Protein AF-A0A259SKP8-F1 (afdb_monomer_lite)

Foldseek 3Di:
DDDQQDLDALLPPPCLLVLLVVLLCVLQVLVLLPDDDPDPVDPDDDDDDDDDDPDDDDDPCCVVCCVLCVVLVVLLVVQLDDLVVLLVVLVVLLVQLVVLLVVLVVLVVVLVVCPPPDDSVNSSVSSNSPSVSVVSNSSSSSSNSSSSNSNVLSVLSVVSNVLSVVLVVVLVVLVVVLVVVCVVVVNPCVVVSVVVSVVSSVVSVVVCVVPVVSSVSSVVSSVVSVVSSVVSVVVVVVSVVCSVVCPPDDPDDQDWQDPVNLVVLLVLQKKKAKAFPVQCVLDPDPQHWFGAAPAWTKIFRSNLVLPDQDLVSQCVQQLNDVRSVCCRPVPTKMKMKIARDDQVQKAQDDCVSCVVQPQWDSPPPDPDRGWTFGWHDPPPPDTHTDPTIIIIGRIPHGGHAQMFMFIRDNRTTGTPDHD

Structure (mmCIF, N/CA/C/O backbone):
data_AF-A0A259SKP8-F1
#
_entry.id   AF-A0A259SKP8-F1
#
loop_
_atom_site.group_PDB
_atom_site.id
_atom_site.type_symbol
_atom_site.label_atom_id
_atom_site.label_alt_id
_atom_site.label_comp_id
_atom_site.label_asym_id
_atom_site.label_entity_id
_atom_site.label_seq_id
_atom_site.pdbx_PDB_ins_code
_atom_site.Cartn_x
_atom_site.Cartn_y
_atom_site.Cartn_z
_atom_site.occupancy
_atom_site.B_iso_or_equiv
_atom_site.auth_seq_id
_atom_site.auth_comp_id
_atom_site.auth_asym_id
_atom_site.auth_atom_id
_atom_site.pdbx_PDB_model_num
ATOM 1 N N . MET A 1 1 ? 32.014 -6.423 -30.636 1.00 34.19 1 MET A N 1
ATOM 2 C CA . MET A 1 1 ? 31.818 -5.202 -29.828 1.00 34.19 1 MET A CA 1
ATOM 3 C C . MET A 1 1 ? 30.811 -5.550 -28.752 1.00 34.19 1 MET A C 1
ATOM 5 O O . MET A 1 1 ? 29.739 -6.020 -29.107 1.00 34.19 1 MET A O 1
ATOM 9 N N . ALA A 1 2 ? 31.178 -5.442 -27.473 1.00 37.62 2 ALA A N 1
ATOM 10 C CA . ALA A 1 2 ? 30.198 -5.543 -26.394 1.00 37.62 2 ALA A CA 1
ATOM 11 C C . ALA A 1 2 ? 29.250 -4.339 -26.515 1.00 37.62 2 ALA A C 1
ATOM 13 O O . ALA A 1 2 ? 29.723 -3.229 -26.762 1.00 37.62 2 ALA A O 1
ATOM 14 N N . GLY A 1 3 ? 27.939 -4.575 -26.447 1.00 40.28 3 GLY A N 1
ATOM 15 C CA . GLY A 1 3 ? 26.936 -3.512 -26.519 1.00 40.28 3 GLY A CA 1
ATOM 16 C C . GLY A 1 3 ? 27.073 -2.501 -25.370 1.00 40.28 3 GLY A C 1
ATOM 17 O O . GLY A 1 3 ? 27.831 -2.745 -24.427 1.00 40.28 3 GLY A O 1
ATOM 18 N N . PRO A 1 4 ? 26.365 -1.359 -25.439 1.00 45.25 4 PRO A N 1
ATOM 19 C CA . PRO A 1 4 ? 26.363 -0.374 -24.362 1.00 45.25 4 PRO A CA 1
ATOM 20 C C . PRO A 1 4 ? 25.921 -1.026 -23.045 1.00 45.25 4 PRO A C 1
ATOM 22 O O . PRO A 1 4 ? 24.913 -1.729 -22.998 1.00 45.25 4 PRO A O 1
ATOM 25 N N . VAL A 1 5 ? 26.703 -0.824 -21.984 1.00 48.50 5 VAL A N 1
ATOM 26 C CA . VAL A 1 5 ? 26.401 -1.367 -20.655 1.00 48.50 5 VAL A CA 1
ATOM 27 C C . VAL A 1 5 ? 25.419 -0.430 -19.965 1.00 48.50 5 VAL A C 1
ATOM 29 O O . VAL A 1 5 ? 25.697 0.759 -19.814 1.00 48.50 5 VAL A O 1
ATOM 32 N N . ASN A 1 6 ? 24.267 -0.967 -19.571 1.00 54.00 6 ASN A N 1
ATOM 33 C CA . ASN A 1 6 ? 23.242 -0.222 -18.856 1.00 54.00 6 ASN A CA 1
ATOM 34 C C . ASN A 1 6 ? 23.670 -0.013 -17.393 1.00 54.00 6 ASN A C 1
ATOM 36 O O . ASN A 1 6 ? 24.030 -0.972 -16.711 1.00 54.00 6 ASN A O 1
ATOM 40 N N . THR A 1 7 ? 23.658 1.235 -16.925 1.00 56.81 7 THR A N 1
ATOM 41 C CA . THR A 1 7 ? 23.978 1.613 -15.538 1.00 56.81 7 THR A CA 1
ATOM 42 C C . THR A 1 7 ? 22.731 1.807 -14.673 1.00 56.81 7 THR A C 1
ATOM 44 O O . THR A 1 7 ? 22.854 2.084 -13.482 1.00 56.81 7 THR A O 1
ATOM 47 N N . THR A 1 8 ? 21.537 1.654 -15.249 1.00 58.75 8 THR A N 1
ATOM 48 C CA . THR A 1 8 ? 20.260 1.702 -14.536 1.00 58.75 8 THR A CA 1
ATOM 49 C C . THR A 1 8 ? 20.035 0.398 -13.776 1.00 58.75 8 THR A C 1
ATOM 51 O O . THR A 1 8 ? 20.182 -0.697 -14.320 1.00 58.75 8 THR A O 1
ATOM 54 N N . SER A 1 9 ? 19.675 0.521 -12.504 1.00 66.56 9 SER A N 1
ATOM 55 C CA . SER A 1 9 ? 19.353 -0.615 -11.641 1.00 66.56 9 SER A CA 1
ATOM 56 C C . SER A 1 9 ? 17.894 -1.063 -11.843 1.00 66.56 9 SER A C 1
ATOM 58 O O . SER A 1 9 ? 17.039 -0.202 -12.032 1.00 66.56 9 SER A O 1
ATOM 60 N N . PRO A 1 10 ? 17.561 -2.365 -11.732 1.00 63.62 10 PRO A N 1
ATOM 61 C CA . PRO A 1 10 ? 16.177 -2.866 -11.770 1.00 63.62 10 PRO A CA 1
ATOM 62 C C . PRO A 1 10 ? 15.250 -2.297 -10.686 1.00 63.62 10 PRO A C 1
ATOM 64 O O . PRO A 1 10 ? 14.035 -2.445 -10.768 1.00 63.62 10 PRO A O 1
ATOM 67 N N . LEU A 1 11 ? 15.825 -1.693 -9.647 1.00 62.78 11 LEU A N 1
ATOM 68 C CA . LEU A 1 11 ? 15.101 -1.050 -8.556 1.00 62.78 11 LEU A CA 1
ATOM 69 C C . LEU A 1 11 ? 14.805 0.443 -8.857 1.00 62.78 11 LEU A C 1
ATOM 71 O O . LEU A 1 11 ? 13.876 1.013 -8.279 1.00 62.78 11 LEU A O 1
ATOM 75 N N . GLN A 1 12 ? 15.501 1.061 -9.823 1.00 62.00 12 GLN A N 1
ATOM 76 C CA . GLN A 1 12 ? 15.217 2.424 -10.282 1.00 62.00 12 GLN A CA 1
ATOM 77 C C . GLN A 1 12 ? 13.920 2.475 -11.099 1.00 62.00 12 GLN A C 1
ATOM 79 O O . GLN A 1 12 ? 13.710 1.675 -12.006 1.00 62.00 12 GLN A O 1
ATOM 84 N N . GLY A 1 13 ? 13.062 3.455 -10.796 1.00 60.81 13 GLY A N 1
ATOM 85 C CA . GLY A 1 13 ? 11.765 3.644 -11.463 1.00 60.81 13 GLY A CA 1
ATOM 86 C C . GLY A 1 13 ? 10.609 2.841 -10.857 1.00 60.81 13 GLY A C 1
ATOM 87 O O . GLY A 1 13 ? 9.490 2.932 -11.344 1.00 60.81 13 GLY A O 1
ATOM 88 N N . THR A 1 14 ? 10.854 2.090 -9.779 1.00 66.94 14 THR A N 1
ATOM 89 C CA . THR A 1 14 ? 9.816 1.307 -9.084 1.00 66.94 14 THR A CA 1
ATOM 90 C C . THR A 1 14 ? 8.971 2.124 -8.099 1.00 66.94 14 THR A C 1
ATOM 92 O O . THR A 1 14 ? 7.968 1.617 -7.608 1.00 66.94 14 THR A O 1
ATOM 95 N N . PHE A 1 15 ? 9.388 3.358 -7.784 1.00 73.12 15 PHE A N 1
ATOM 96 C CA . PHE A 1 15 ? 8.791 4.261 -6.785 1.00 73.12 15 PHE A CA 1
ATOM 97 C C . PHE A 1 15 ? 8.632 3.670 -5.369 1.00 73.12 15 PHE A C 1
ATOM 99 O O . PHE A 1 15 ? 7.940 4.231 -4.520 1.00 73.12 15 PHE A O 1
ATOM 106 N N . LEU A 1 16 ? 9.286 2.536 -5.077 1.00 72.75 16 LEU A N 1
ATOM 107 C CA . LEU A 1 16 ? 9.121 1.825 -3.807 1.00 72.75 16 LEU A CA 1
ATOM 108 C C . LEU A 1 16 ? 9.552 2.677 -2.606 1.00 72.75 16 LEU A C 1
ATOM 110 O O . LEU A 1 16 ? 8.960 2.575 -1.531 1.00 72.75 16 LEU A O 1
ATOM 114 N N . LEU A 1 17 ? 10.589 3.502 -2.770 1.00 67.44 17 LEU A N 1
ATOM 115 C CA . LEU A 1 17 ? 11.097 4.369 -1.710 1.00 67.44 17 LEU A CA 1
ATOM 116 C C . LEU A 1 17 ? 10.124 5.510 -1.407 1.00 67.44 17 LEU A C 1
ATOM 118 O O . LEU A 1 17 ? 9.848 5.765 -0.237 1.00 67.44 17 LEU A O 1
ATOM 122 N N . GLU A 1 18 ? 9.579 6.137 -2.446 1.00 74.12 18 GLU A N 1
ATOM 123 C CA . GLU A 1 18 ? 8.625 7.240 -2.375 1.00 74.12 18 GLU A CA 1
ATOM 124 C C . GLU A 1 18 ? 7.281 6.781 -1.787 1.00 74.12 18 GLU A C 1
ATOM 126 O O . GLU A 1 18 ? 6.783 7.386 -0.833 1.00 74.12 18 GLU A O 1
ATOM 131 N N . ASP A 1 19 ? 6.739 5.659 -2.278 1.00 69.81 19 ASP A N 1
ATOM 132 C CA . ASP A 1 19 ? 5.536 5.011 -1.735 1.00 69.81 19 ASP A CA 1
ATOM 133 C C . ASP A 1 19 ? 5.717 4.675 -0.251 1.00 69.81 19 ASP A C 1
ATOM 135 O O . ASP A 1 19 ? 4.835 4.879 0.589 1.00 69.81 19 ASP A O 1
ATOM 139 N N . GLY A 1 20 ? 6.896 4.157 0.084 1.00 71.50 20 GLY A N 1
ATOM 140 C CA . GLY A 1 20 ? 7.249 3.800 1.443 1.00 71.50 20 GLY A CA 1
ATOM 141 C C . GLY A 1 20 ? 7.408 4.997 2.370 1.00 71.50 20 GLY A C 1
ATOM 142 O O . GLY A 1 20 ? 6.952 4.942 3.511 1.00 71.50 20 GLY A O 1
ATOM 143 N N . GLU A 1 21 ? 8.011 6.090 1.904 1.00 72.12 21 GLU A N 1
ATOM 144 C CA . GLU A 1 21 ? 8.117 7.335 2.666 1.00 72.12 21 GLU A CA 1
ATOM 145 C C . GLU A 1 21 ? 6.735 7.940 2.934 1.00 72.12 21 GLU A C 1
ATOM 147 O O . GLU A 1 21 ? 6.449 8.326 4.070 1.00 72.12 21 GLU A O 1
ATOM 152 N N . ALA A 1 22 ? 5.844 7.932 1.939 1.00 68.06 22 ALA A N 1
ATOM 153 C CA . ALA A 1 22 ? 4.465 8.382 2.099 1.00 68.06 22 ALA A CA 1
ATOM 154 C C . ALA A 1 22 ? 3.707 7.548 3.148 1.00 68.06 22 ALA A C 1
ATOM 156 O O . ALA A 1 22 ? 3.048 8.109 4.026 1.00 68.06 22 ALA A O 1
ATOM 157 N N . LEU A 1 23 ? 3.842 6.216 3.117 1.00 71.69 23 LEU A N 1
ATOM 158 C CA . LEU A 1 23 ? 3.220 5.326 4.105 1.00 71.69 23 LEU A CA 1
ATOM 159 C C . LEU A 1 23 ? 3.804 5.509 5.511 1.00 71.69 23 LEU A C 1
ATOM 161 O O . LEU A 1 23 ? 3.054 5.581 6.485 1.00 71.69 23 LEU A O 1
ATOM 165 N N . VAL A 1 24 ? 5.128 5.623 5.635 1.00 70.19 24 VAL A N 1
ATOM 166 C CA . VAL A 1 24 ? 5.790 5.896 6.921 1.00 70.19 24 VAL A CA 1
ATOM 167 C C . VAL A 1 24 ? 5.344 7.241 7.482 1.00 70.19 24 VAL A C 1
ATOM 169 O O . VAL A 1 24 ? 5.053 7.330 8.675 1.00 70.19 24 VAL A O 1
ATOM 172 N N . SER A 1 25 ? 5.260 8.269 6.638 1.00 70.00 25 SER A N 1
ATOM 173 C CA . SER A 1 25 ? 4.769 9.592 7.017 1.00 70.00 25 SER A CA 1
ATOM 174 C C . SER A 1 25 ? 3.320 9.524 7.502 1.00 70.00 25 SER A C 1
ATOM 176 O O . SER A 1 25 ? 3.035 9.992 8.599 1.00 70.00 25 SER A O 1
ATOM 178 N N . ALA A 1 26 ? 2.435 8.838 6.772 1.00 69.06 26 ALA A N 1
ATOM 179 C CA . ALA A 1 26 ? 1.031 8.665 7.153 1.00 69.06 26 ALA A CA 1
ATOM 180 C C . ALA A 1 26 ? 0.847 7.913 8.485 1.00 69.06 26 ALA A C 1
ATOM 182 O O . ALA A 1 26 ? -0.075 8.205 9.245 1.00 69.06 26 ALA A O 1
ATOM 183 N N . ILE A 1 27 ? 1.719 6.948 8.797 1.00 71.38 27 ILE A N 1
ATOM 184 C CA . ILE A 1 27 ? 1.693 6.262 10.097 1.00 71.38 27 ILE A CA 1
ATOM 185 C C . ILE A 1 27 ? 2.204 7.187 11.205 1.00 71.38 27 ILE A C 1
ATOM 187 O O . ILE A 1 27 ? 1.576 7.280 12.262 1.00 71.38 27 ILE A O 1
ATOM 191 N N . LYS A 1 28 ? 3.330 7.872 10.972 1.00 69.12 28 LYS A N 1
ATOM 192 C CA . LYS A 1 28 ? 3.986 8.734 11.967 1.00 69.12 28 LYS A CA 1
ATOM 193 C C . LYS A 1 28 ? 3.229 10.031 12.238 1.00 69.12 28 LYS A C 1
ATOM 195 O O . LYS A 1 28 ? 3.330 10.540 13.351 1.00 69.12 28 LYS A O 1
ATOM 200 N N . SER A 1 29 ? 2.483 10.554 11.265 1.00 65.25 29 SER A N 1
ATOM 201 C CA . SER A 1 29 ? 1.673 11.763 11.437 1.00 65.25 29 SER A CA 1
ATOM 202 C C . SER A 1 29 ? 0.552 11.558 12.454 1.00 65.25 29 SER A C 1
ATOM 204 O O . SER A 1 29 ? 0.119 12.511 13.096 1.00 65.25 29 SER A O 1
ATOM 206 N N . GLY A 1 30 ? 0.101 10.311 12.637 1.00 61.75 30 GLY A N 1
ATOM 207 C CA . GLY A 1 30 ? -1.003 9.994 13.535 1.00 61.75 30 GLY A CA 1
ATOM 208 C C . GLY A 1 30 ? -2.367 10.428 12.993 1.00 61.75 30 GLY A C 1
ATOM 209 O O . GLY A 1 30 ? -3.349 10.362 13.724 1.00 61.75 30 GLY A O 1
ATOM 210 N N . ASP A 1 31 ? -2.476 10.824 11.719 1.00 64.69 31 ASP A N 1
ATOM 211 C CA . ASP A 1 31 ? -3.744 11.279 11.120 1.00 64.69 31 ASP A CA 1
ATOM 212 C C . ASP A 1 31 ? -4.819 10.186 11.107 1.00 64.69 31 ASP A C 1
ATOM 214 O O . ASP A 1 31 ? -6.020 10.455 11.159 1.00 64.69 31 ASP A O 1
ATOM 218 N N . TRP A 1 32 ? -4.400 8.921 11.116 1.00 70.25 32 TRP A N 1
ATOM 219 C CA . TRP A 1 32 ? -5.287 7.769 11.270 1.00 70.25 32 TRP A CA 1
ATOM 220 C C . TRP A 1 32 ? -6.007 7.742 12.633 1.00 70.25 32 TRP A C 1
ATOM 222 O O . TRP A 1 32 ? -7.040 7.082 12.763 1.00 70.25 32 TRP A O 1
ATOM 232 N N . VAL A 1 33 ? -5.518 8.508 13.614 1.00 62.22 33 VAL A N 1
ATOM 233 C CA . VAL A 1 33 ? -6.126 8.734 14.936 1.00 62.22 33 VAL A CA 1
ATOM 234 C C . VAL A 1 33 ? -7.085 9.942 14.932 1.00 62.22 33 VAL A C 1
ATOM 236 O O . VAL A 1 33 ? -7.911 10.081 15.839 1.00 62.22 33 VAL A O 1
ATOM 239 N N . ALA A 1 34 ? -7.028 10.829 13.929 1.00 54.06 34 ALA A N 1
ATOM 240 C CA . ALA A 1 34 ? -7.768 12.091 13.942 1.00 54.06 34 ALA A CA 1
ATOM 241 C C . ALA A 1 34 ? -9.291 11.893 13.781 1.00 54.06 34 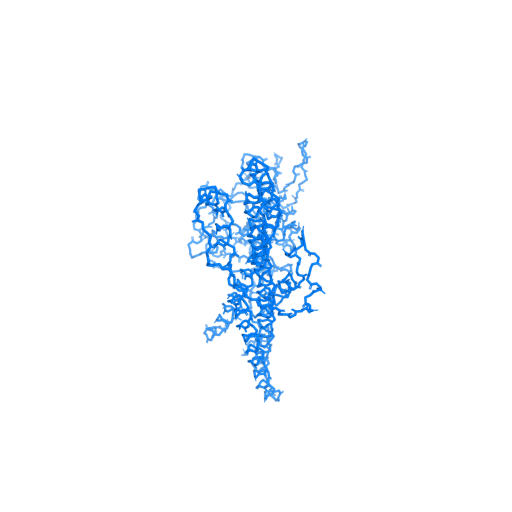ALA A C 1
ATOM 243 O O . ALA A 1 34 ? -9.776 11.250 12.846 1.00 54.06 34 ALA A O 1
ATOM 244 N N . GLY A 1 35 ? -10.027 12.466 14.744 1.00 50.25 35 GLY A N 1
ATOM 245 C CA . GLY A 1 35 ? -11.476 12.331 14.944 1.00 50.25 35 GLY A CA 1
ATOM 246 C C . GLY A 1 35 ? -11.921 12.390 16.417 1.00 50.25 35 GLY A C 1
ATOM 247 O O . GLY A 1 35 ? -13.085 12.678 16.674 1.00 50.25 35 GLY A O 1
ATOM 248 N N . GLY A 1 36 ? -11.012 12.196 17.392 1.00 44.72 36 GLY A N 1
ATOM 249 C CA . GLY A 1 36 ? -11.401 12.197 18.815 1.00 44.72 36 GLY A CA 1
ATOM 250 C C . GLY A 1 36 ? -10.310 12.277 19.897 1.00 44.72 36 GLY A C 1
ATOM 251 O O . GLY A 1 36 ? -10.661 12.263 21.075 1.00 44.72 36 GLY A O 1
ATOM 252 N N . PHE A 1 37 ? -9.014 12.397 19.576 1.00 49.06 37 PHE A N 1
ATOM 253 C CA . PHE A 1 37 ? -7.956 12.455 20.601 1.00 49.06 37 PHE A CA 1
ATOM 254 C C . PHE A 1 37 ? -6.857 13.481 20.286 1.00 49.06 37 PHE A C 1
ATOM 256 O O . PHE A 1 37 ? -6.037 13.275 19.402 1.00 49.06 37 PHE A O 1
ATOM 263 N N . ALA A 1 38 ? -6.778 14.546 21.092 1.00 44.84 38 ALA A N 1
ATOM 264 C CA . ALA A 1 38 ? -5.639 15.474 21.167 1.00 44.84 38 ALA A CA 1
ATOM 265 C C . ALA A 1 38 ? -4.532 14.980 22.137 1.00 44.84 38 ALA A C 1
ATOM 267 O O . ALA A 1 38 ? -3.773 15.774 22.682 1.00 44.84 38 ALA A O 1
ATOM 268 N N . ALA A 1 39 ? -4.482 13.673 22.429 1.00 43.34 39 ALA A N 1
ATOM 269 C CA . ALA A 1 39 ? -3.806 13.121 23.611 1.00 43.34 39 ALA A CA 1
ATOM 270 C C . ALA A 1 39 ? -2.356 12.642 23.396 1.00 43.34 39 ALA A C 1
ATOM 272 O O . ALA A 1 39 ? -1.686 12.292 24.364 1.00 43.34 39 ALA A O 1
ATOM 273 N N . PHE A 1 40 ? -1.837 12.629 22.166 1.00 43.69 40 PHE A N 1
ATOM 274 C CA . PHE A 1 40 ? -0.516 12.043 21.894 1.00 43.69 40 PHE A CA 1
ATOM 275 C C . PHE A 1 40 ? 0.683 12.952 22.229 1.00 43.69 40 PHE A C 1
ATOM 277 O O . PHE A 1 40 ? 1.820 12.498 22.156 1.00 43.69 40 PHE A O 1
ATOM 284 N N . SER A 1 41 ? 0.463 14.197 22.672 1.00 38.75 41 SER A N 1
ATOM 285 C CA . SER A 1 41 ? 1.538 15.112 23.095 1.00 38.75 41 SER A CA 1
ATOM 286 C C . SER A 1 41 ? 1.837 15.106 24.605 1.00 38.75 41 SER A C 1
ATOM 288 O O . SER A 1 41 ? 2.658 15.903 25.048 1.00 38.75 41 SER A O 1
ATOM 290 N N . ALA A 1 42 ? 1.171 14.267 25.413 1.00 38.22 42 ALA A N 1
ATOM 291 C CA . ALA A 1 42 ? 1.149 14.413 26.878 1.00 38.22 42 ALA A CA 1
ATOM 292 C C . ALA A 1 42 ? 1.315 13.098 27.673 1.00 38.22 42 ALA A C 1
ATOM 294 O O . ALA A 1 42 ? 0.675 12.921 28.705 1.00 38.22 42 ALA A O 1
ATOM 295 N N . VAL A 1 43 ? 2.159 12.163 27.219 1.00 35.78 43 VAL A N 1
ATOM 296 C CA . VAL A 1 43 ? 2.414 10.888 27.929 1.00 35.78 43 VAL A CA 1
ATOM 297 C C . VAL A 1 43 ? 3.859 10.832 28.436 1.00 35.78 43 VAL A C 1
ATOM 299 O O . VAL A 1 43 ? 4.665 10.027 27.991 1.00 35.78 43 VAL A O 1
ATOM 302 N N . MET A 1 44 ? 4.199 11.731 29.358 1.00 29.17 44 MET A N 1
ATOM 303 C CA . MET A 1 44 ? 5.382 11.644 30.223 1.00 29.17 44 MET A CA 1
ATOM 304 C C . MET A 1 44 ? 4.957 12.162 31.601 1.00 29.17 44 MET A C 1
ATOM 306 O O . MET A 1 44 ? 4.906 13.370 31.798 1.00 29.17 44 MET A O 1
ATOM 310 N N . ASP A 1 45 ? 4.534 11.234 32.469 1.00 29.22 45 ASP A N 1
ATOM 311 C CA . ASP A 1 45 ? 4.639 11.245 33.944 1.00 29.22 45 ASP A CA 1
ATOM 312 C C . ASP A 1 45 ? 3.401 10.645 34.633 1.00 29.22 45 ASP A C 1
ATOM 314 O O . ASP A 1 45 ? 2.308 11.202 34.584 1.00 29.22 45 ASP A O 1
ATOM 318 N N . THR A 1 46 ? 3.577 9.514 35.330 1.00 27.45 46 THR A N 1
ATOM 319 C CA . THR A 1 46 ? 3.459 9.364 36.804 1.00 27.45 46 THR A CA 1
ATOM 320 C C . THR A 1 46 ? 3.277 7.899 37.238 1.00 27.45 46 THR A C 1
ATOM 322 O O . THR A 1 46 ? 2.813 7.040 36.493 1.00 27.45 46 THR A O 1
ATOM 325 N N . VAL A 1 47 ? 3.734 7.620 38.464 1.00 25.02 47 VAL A N 1
ATOM 326 C CA . VAL A 1 47 ? 4.073 6.313 39.050 1.00 25.02 47 VAL A CA 1
ATOM 327 C C . VAL A 1 47 ? 3.084 5.890 40.157 1.00 25.02 47 VAL A C 1
ATOM 329 O O . VAL A 1 47 ? 2.659 6.728 40.941 1.00 25.02 47 VAL A O 1
ATOM 332 N N . ALA A 1 48 ? 2.837 4.569 40.226 1.00 26.55 48 ALA A N 1
ATOM 333 C CA . ALA A 1 48 ? 2.463 3.666 41.344 1.00 26.55 48 ALA A CA 1
ATOM 334 C C . ALA A 1 48 ? 1.310 3.984 42.330 1.00 26.55 48 ALA A C 1
ATOM 336 O O . ALA A 1 48 ? 1.309 5.006 43.001 1.00 26.55 48 ALA A O 1
ATOM 337 N N . ALA A 1 49 ? 0.446 2.982 42.588 1.00 24.62 49 ALA A N 1
ATOM 338 C CA . ALA A 1 49 ? 0.505 2.101 43.780 1.00 24.62 49 ALA A CA 1
ATOM 339 C C . ALA A 1 49 ? -0.832 1.359 44.083 1.00 24.62 49 ALA A C 1
ATOM 341 O O . ALA A 1 49 ? -1.863 1.980 44.296 1.00 24.62 49 ALA A O 1
ATOM 342 N N . VAL A 1 50 ? -0.729 0.022 44.180 1.00 26.28 50 VAL A N 1
ATOM 343 C CA . VAL A 1 50 ? -1.190 -0.868 45.279 1.00 26.28 50 VAL A CA 1
ATOM 344 C C . VAL A 1 50 ? -2.695 -1.185 45.530 1.00 26.28 50 VAL A C 1
ATOM 346 O O . VAL A 1 50 ? -3.506 -0.335 45.872 1.00 26.28 50 VAL A O 1
ATOM 349 N N . SER A 1 51 ? -2.927 -2.511 45.534 1.00 26.53 51 SER A N 1
ATOM 350 C CA . SER A 1 51 ? -3.828 -3.379 46.331 1.00 26.53 51 SER A CA 1
ATOM 351 C C . SER A 1 51 ? -5.268 -3.733 45.926 1.00 26.53 51 SER A C 1
ATOM 353 O O . SER A 1 51 ? -6.143 -2.905 45.702 1.00 26.53 51 SER A O 1
ATOM 355 N N . ASP A 1 52 ? -5.444 -5.057 45.954 1.00 36.75 52 ASP A N 1
ATOM 356 C CA . ASP A 1 52 ? -6.591 -5.952 45.785 1.00 36.75 52 ASP A CA 1
ATOM 357 C C . ASP A 1 52 ? -7.599 -5.888 46.948 1.00 36.75 52 ASP A C 1
ATOM 359 O O . ASP A 1 52 ? -7.191 -5.957 48.113 1.00 36.75 52 ASP A O 1
ATOM 363 N N . PRO A 1 53 ? -8.911 -5.799 46.650 1.00 31.27 53 PRO A N 1
ATOM 364 C CA . PRO A 1 53 ? -9.910 -6.235 47.616 1.00 31.27 53 PRO A CA 1
ATOM 365 C C . PRO A 1 53 ? -11.119 -6.910 46.937 1.00 31.27 53 PRO A C 1
ATOM 367 O O . PRO A 1 53 ? -12.185 -6.305 46.835 1.00 31.27 53 PRO A O 1
ATOM 370 N N . LEU A 1 54 ? -11.003 -8.159 46.468 1.00 26.53 54 LEU A N 1
ATOM 371 C CA . LEU A 1 54 ? -12.162 -8.907 45.934 1.00 26.53 54 LEU A CA 1
ATOM 372 C C . LEU A 1 54 ? -12.322 -10.310 46.530 1.00 26.53 54 LEU A C 1
ATOM 374 O O . LEU A 1 54 ? -12.454 -11.307 45.827 1.00 26.53 54 LEU A O 1
ATOM 378 N N . GLY A 1 55 ? -12.401 -10.385 47.854 1.00 33.75 55 GLY A N 1
ATOM 379 C CA . GLY A 1 55 ? -12.830 -11.592 48.550 1.00 33.75 55 GLY A CA 1
ATOM 380 C C . GLY A 1 55 ? -13.789 -11.234 49.669 1.00 33.75 55 GLY A C 1
ATOM 381 O O . GLY A 1 55 ? -13.322 -10.891 50.749 1.00 33.75 55 GLY A O 1
ATOM 382 N N . SER A 1 56 ? -15.099 -11.325 49.399 1.00 35.81 56 SER A N 1
ATOM 383 C CA . SER A 1 56 ? -16.241 -11.398 50.343 1.00 35.81 56 SER A CA 1
ATOM 384 C C . SER A 1 56 ? -17.319 -10.347 50.070 1.00 35.81 56 SER A C 1
ATOM 386 O O . SER A 1 56 ? -17.389 -9.329 50.744 1.00 35.81 56 SER A O 1
ATOM 388 N N . LEU A 1 57 ? -18.206 -10.624 49.117 1.00 28.69 57 LEU A N 1
ATOM 389 C CA . LEU A 1 57 ? -19.561 -10.070 49.054 1.00 28.69 57 LEU A CA 1
ATOM 390 C C . LEU A 1 57 ? -20.333 -10.967 48.086 1.00 28.69 57 LEU A C 1
ATOM 392 O O . LEU A 1 57 ? -19.944 -11.045 46.931 1.00 28.69 57 LEU A O 1
ATOM 396 N N . ILE A 1 58 ? -21.336 -11.715 48.554 1.00 32.88 58 ILE A N 1
ATOM 397 C CA . ILE A 1 58 ? -22.745 -11.610 48.127 1.00 32.88 58 ILE A CA 1
ATOM 398 C C . ILE A 1 58 ? -23.581 -12.694 48.846 1.00 32.88 58 ILE A C 1
ATOM 400 O O . ILE A 1 58 ? -23.318 -13.884 48.709 1.00 32.88 58 ILE A O 1
ATOM 404 N N . ALA A 1 59 ? -24.674 -12.274 49.496 1.00 35.69 59 ALA A N 1
ATOM 405 C CA . ALA A 1 59 ? -25.875 -13.092 49.697 1.00 35.69 59 ALA A CA 1
ATOM 406 C C . ALA A 1 59 ? -27.126 -12.188 49.810 1.00 35.69 59 ALA A C 1
ATOM 408 O O . ALA A 1 59 ? -27.662 -12.023 50.896 1.00 35.69 59 ALA A O 1
ATOM 409 N N . ALA A 1 60 ? -27.524 -11.533 48.704 1.00 34.00 60 ALA A N 1
ATOM 410 C CA . ALA A 1 60 ? -28.876 -10.964 48.469 1.00 34.00 60 ALA A CA 1
ATOM 411 C C . ALA A 1 60 ? -29.037 -10.285 47.082 1.00 34.00 60 ALA A C 1
ATOM 413 O O . ALA A 1 60 ? -30.155 -10.158 46.602 1.00 34.00 60 ALA A O 1
ATOM 414 N N . GLY A 1 61 ? -27.951 -9.867 46.411 1.00 42.12 61 GLY A N 1
ATOM 415 C CA . GLY A 1 61 ? -28.003 -9.066 45.166 1.00 42.12 61 GLY A CA 1
ATOM 416 C C . GLY A 1 61 ? -27.395 -9.707 43.909 1.00 42.12 61 GLY A C 1
ATOM 417 O O . GLY A 1 61 ? -27.212 -9.020 42.911 1.00 42.12 61 GLY A O 1
ATOM 418 N N . LEU A 1 62 ? -27.061 -11.004 43.940 1.00 43.62 62 LEU A N 1
ATOM 419 C CA . LEU A 1 62 ? -26.285 -11.691 42.890 1.00 43.62 62 LEU A CA 1
ATOM 420 C C . LEU A 1 62 ? -26.972 -11.672 41.511 1.00 43.62 62 LEU A C 1
ATOM 422 O O . LEU A 1 62 ? -26.282 -11.526 40.511 1.00 43.62 62 LEU A O 1
ATOM 426 N N . GLY A 1 63 ? -28.304 -11.778 41.449 1.00 46.06 63 GLY A N 1
ATOM 427 C CA . GLY A 1 63 ? -29.056 -11.787 40.184 1.00 46.06 63 GLY A CA 1
ATOM 428 C C . GLY A 1 63 ? -28.978 -10.458 39.423 1.00 46.06 63 GLY A C 1
ATOM 429 O O . GLY A 1 63 ? -28.523 -10.433 38.285 1.00 46.06 63 GLY A O 1
ATOM 430 N N . TRP A 1 64 ? -29.310 -9.343 40.087 1.00 54.72 64 TRP A N 1
ATOM 431 C CA . TRP A 1 64 ? -29.221 -7.995 39.505 1.00 54.72 64 TRP A CA 1
ATOM 432 C C . TRP A 1 64 ? -27.779 -7.627 39.132 1.00 54.72 64 TRP A C 1
ATOM 434 O O . TRP A 1 64 ? -27.525 -7.115 38.041 1.00 54.72 64 TRP A O 1
ATOM 444 N N . LEU A 1 65 ? -26.826 -7.943 40.021 1.00 51.19 65 LEU A N 1
ATOM 445 C CA . LEU A 1 65 ? -25.406 -7.658 39.819 1.00 51.19 65 LEU A CA 1
ATOM 446 C C . LEU A 1 65 ? -24.836 -8.461 38.643 1.00 51.19 65 LEU A C 1
ATOM 448 O O . LEU A 1 65 ? -24.007 -7.944 37.905 1.00 51.19 65 LEU A O 1
ATOM 452 N N . MET A 1 66 ? -25.279 -9.708 38.444 1.00 51.81 66 MET A N 1
ATOM 453 C CA . MET A 1 66 ? -24.888 -10.511 37.286 1.00 51.81 66 MET A CA 1
ATOM 454 C C . MET A 1 66 ? -25.491 -9.969 35.993 1.00 51.81 66 MET A C 1
ATOM 456 O O . MET A 1 66 ? -24.723 -9.744 35.070 1.00 51.81 66 MET A O 1
ATOM 460 N N . GLU A 1 67 ? -26.797 -9.701 35.931 1.00 59.00 67 GLU A N 1
ATOM 461 C CA . GLU A 1 67 ? -27.471 -9.242 34.702 1.00 59.00 67 GLU A CA 1
ATOM 462 C C . GLU A 1 67 ? -26.999 -7.857 34.235 1.00 59.00 67 GLU A C 1
ATOM 464 O O . GLU A 1 67 ? -26.820 -7.635 33.040 1.00 59.00 67 GLU A O 1
ATOM 469 N N . HIS A 1 68 ? -26.736 -6.929 35.163 1.00 61.69 68 HIS A N 1
ATOM 470 C CA . HIS A 1 68 ? -26.370 -5.551 34.815 1.00 61.69 68 HIS A CA 1
ATOM 471 C C . HIS A 1 68 ? -24.853 -5.300 34.771 1.00 61.69 68 HIS A C 1
ATOM 473 O O . HIS A 1 68 ? -24.421 -4.356 34.109 1.00 61.69 68 HIS A O 1
ATOM 479 N N . LEU A 1 69 ? -24.021 -6.141 35.408 1.00 56.91 69 LEU A N 1
ATOM 480 C CA . LEU A 1 69 ? -22.559 -6.101 35.224 1.00 56.91 69 LEU A CA 1
ATOM 481 C C . LEU A 1 69 ? -22.055 -7.057 34.134 1.00 56.91 69 LEU A C 1
ATOM 483 O O . LEU A 1 69 ? -20.895 -6.942 33.736 1.00 56.91 69 LEU A O 1
ATOM 487 N N . GLN A 1 70 ? -22.881 -7.981 33.624 1.00 60.50 70 GLN A N 1
ATOM 488 C CA . GLN A 1 70 ? -22.502 -8.863 32.512 1.00 60.50 70 GLN A CA 1
ATOM 489 C C . GLN A 1 70 ? -21.983 -8.101 31.287 1.00 60.50 70 GLN A C 1
ATOM 491 O O . GLN A 1 70 ? -20.939 -8.500 30.774 1.00 60.50 70 GLN A O 1
ATOM 496 N N . PRO A 1 71 ? -22.627 -7.004 30.835 1.00 59.66 71 PRO A N 1
ATOM 497 C CA . PRO A 1 71 ? -22.147 -6.242 29.684 1.00 59.66 71 PRO A CA 1
ATOM 498 C C . PRO A 1 71 ? -20.734 -5.688 29.898 1.00 59.66 71 PRO A C 1
ATOM 500 O O . PRO A 1 71 ? -19.913 -5.711 28.990 1.00 59.66 71 PRO A O 1
ATOM 503 N N . LEU A 1 72 ? -20.415 -5.271 31.126 1.00 56.66 72 LEU A N 1
ATOM 504 C CA . LEU A 1 72 ? -19.099 -4.742 31.493 1.00 56.66 72 LEU A CA 1
ATOM 505 C C . LEU A 1 72 ? -18.035 -5.840 31.593 1.00 56.66 72 LEU A C 1
ATOM 507 O O . LEU A 1 72 ? -16.886 -5.605 31.234 1.00 56.66 72 LEU A O 1
ATOM 511 N N . LYS A 1 73 ? -18.409 -7.047 32.042 1.00 57.22 73 LYS A N 1
ATOM 512 C CA . LYS A 1 73 ? -17.532 -8.230 31.986 1.00 57.22 73 LYS A CA 1
ATOM 513 C C . LYS A 1 73 ? -17.303 -8.708 30.551 1.00 57.22 73 LYS A C 1
ATOM 515 O O . LYS A 1 73 ? -16.196 -9.125 30.235 1.00 57.22 73 LYS A O 1
ATOM 520 N N . GLY A 1 74 ? -18.326 -8.628 29.698 1.00 63.41 74 GLY A N 1
ATOM 521 C CA . GLY A 1 74 ? -18.210 -8.879 28.261 1.00 63.41 74 GLY A CA 1
ATOM 522 C C . GLY A 1 74 ? -17.207 -7.923 27.627 1.00 63.41 74 GLY A C 1
ATOM 523 O O . GLY A 1 74 ? -16.234 -8.367 27.042 1.00 63.41 74 GLY A O 1
ATOM 524 N N . TRP A 1 75 ? -17.348 -6.619 27.875 1.00 63.09 75 TRP A N 1
ATOM 525 C CA . TRP A 1 75 ? -16.388 -5.621 27.398 1.00 63.09 75 TRP A CA 1
ATOM 526 C C . TRP A 1 75 ? -14.991 -5.789 27.979 1.00 63.09 75 TRP A C 1
ATOM 528 O O . TRP A 1 75 ? -14.031 -5.568 27.257 1.00 63.09 75 TRP A O 1
ATOM 538 N N . LEU A 1 76 ? -14.856 -6.184 29.249 1.00 56.66 76 LEU A N 1
ATOM 539 C CA . LEU A 1 76 ? -13.553 -6.539 29.803 1.00 56.66 76 LEU A CA 1
ATOM 540 C C . LEU A 1 76 ? -12.925 -7.645 28.957 1.00 56.66 76 LEU A C 1
ATOM 542 O O . LEU A 1 76 ? -11.846 -7.428 28.444 1.00 56.66 76 LEU A O 1
ATOM 546 N N . ASN A 1 77 ? -13.617 -8.760 28.727 1.00 61.97 77 ASN A N 1
ATOM 547 C CA . ASN A 1 77 ? -13.082 -9.863 27.924 1.00 61.97 77 ASN A CA 1
ATOM 548 C C . ASN A 1 77 ? -12.833 -9.494 26.450 1.00 61.97 77 ASN A C 1
ATOM 550 O O . ASN A 1 77 ? -11.875 -9.983 25.859 1.00 61.97 77 ASN A O 1
ATOM 554 N N . ASP A 1 78 ? -13.682 -8.650 25.865 1.00 64.12 78 ASP A N 1
ATOM 555 C CA . ASP A 1 78 ? -13.612 -8.280 24.448 1.00 64.12 78 ASP A CA 1
ATOM 556 C C . ASP A 1 78 ? -12.573 -7.176 24.170 1.00 64.12 78 ASP A C 1
ATOM 558 O O . ASP A 1 78 ? -12.118 -7.029 23.035 1.00 64.12 78 ASP A O 1
ATOM 562 N N . LEU A 1 79 ? -12.208 -6.376 25.182 1.00 61.97 79 LEU A N 1
ATOM 563 C CA . LEU A 1 79 ? -11.372 -5.176 25.033 1.00 61.97 79 LEU A CA 1
ATOM 564 C C . LEU A 1 79 ? -10.047 -5.226 25.805 1.00 61.97 79 LEU A C 1
ATOM 566 O O . LEU A 1 79 ? -9.206 -4.347 25.599 1.00 61.97 79 LEU A O 1
ATOM 570 N N . THR A 1 80 ?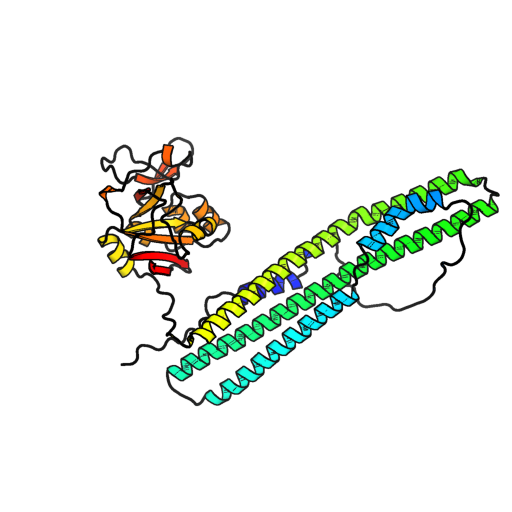 -9.817 -6.224 26.664 1.00 59.97 80 THR A N 1
ATOM 571 C CA . THR A 1 80 ? -8.505 -6.472 27.287 1.00 59.97 80 THR A CA 1
ATOM 572 C C . THR A 1 80 ? -7.550 -7.128 26.289 1.00 59.97 80 THR A C 1
ATOM 574 O O . THR A 1 80 ? -7.125 -8.272 26.434 1.00 59.97 80 THR A O 1
ATOM 577 N N . GLY A 1 81 ? -7.188 -6.384 25.245 1.00 65.25 81 GLY A N 1
ATOM 578 C CA . GLY A 1 81 ? -6.013 -6.711 24.444 1.00 65.25 81 GLY A CA 1
ATOM 579 C C . GLY A 1 81 ? -4.734 -6.593 25.282 1.00 65.25 81 GLY A C 1
ATOM 580 O O . GLY A 1 81 ? -4.661 -5.799 26.220 1.00 65.25 81 GLY A O 1
ATOM 581 N N . ASP A 1 82 ? -3.707 -7.365 24.937 1.00 72.75 82 ASP A N 1
ATOM 582 C CA . ASP A 1 82 ? -2.401 -7.297 25.597 1.00 72.75 82 ASP A CA 1
ATOM 583 C C . ASP A 1 82 ? -1.548 -6.176 24.973 1.00 72.75 82 ASP A C 1
ATOM 585 O O . ASP A 1 82 ? -0.915 -6.352 23.928 1.00 72.75 82 ASP A O 1
ATOM 589 N N . SER A 1 83 ? -1.536 -4.998 25.607 1.00 74.75 83 SER A N 1
ATOM 590 C CA . SER A 1 83 ? -0.702 -3.867 25.171 1.00 74.75 83 SER A CA 1
ATOM 591 C C . SER A 1 83 ? 0.797 -4.182 25.243 1.00 74.75 83 SER A C 1
ATOM 593 O O . SER A 1 83 ? 1.566 -3.661 24.429 1.00 74.75 83 SER A O 1
ATOM 595 N N . GLY A 1 84 ? 1.213 -5.066 26.156 1.00 65.00 84 GLY A N 1
ATOM 596 C CA . GLY A 1 84 ? 2.586 -5.545 26.285 1.00 65.00 84 GLY A CA 1
ATOM 597 C C . GLY A 1 84 ? 3.008 -6.390 25.086 1.00 65.00 84 GLY A C 1
ATOM 598 O O . GLY A 1 84 ? 4.088 -6.174 24.535 1.00 65.00 84 GLY A O 1
ATOM 599 N N . ALA A 1 85 ? 2.136 -7.282 24.615 1.00 72.75 85 ALA A N 1
ATOM 600 C CA . ALA A 1 85 ? 2.370 -8.053 23.396 1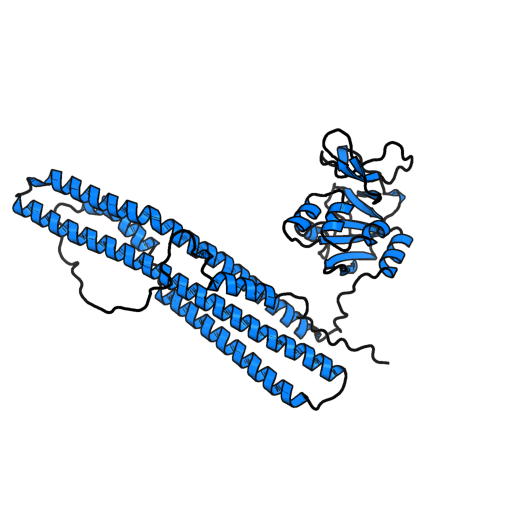.00 72.75 85 ALA A CA 1
ATOM 601 C C . ALA A 1 85 ? 2.522 -7.139 22.168 1.00 72.75 85 ALA A C 1
ATOM 603 O O . ALA A 1 85 ? 3.469 -7.298 21.396 1.00 72.75 85 ALA A O 1
ATOM 604 N N . VAL A 1 86 ? 1.649 -6.133 22.014 1.00 73.00 86 VAL A N 1
ATOM 605 C CA . VAL A 1 86 ? 1.732 -5.162 20.904 1.00 73.00 86 VAL A CA 1
ATOM 606 C C . VAL A 1 86 ? 3.032 -4.343 20.965 1.00 73.00 86 VAL A C 1
ATOM 608 O O . VAL A 1 86 ? 3.693 -4.164 19.941 1.00 73.00 86 VAL A O 1
ATOM 611 N N . ALA A 1 87 ? 3.458 -3.908 22.156 1.00 67.81 87 ALA A N 1
ATOM 612 C CA . ALA A 1 87 ? 4.745 -3.229 22.341 1.00 67.81 87 ALA A CA 1
ATOM 613 C C . ALA A 1 87 ? 5.944 -4.155 22.040 1.00 67.81 87 ALA A C 1
ATOM 615 O O . ALA A 1 87 ? 6.942 -3.727 21.459 1.00 67.81 87 ALA A O 1
ATOM 616 N N . GLY A 1 88 ? 5.842 -5.448 22.364 1.00 65.19 88 GLY A N 1
ATOM 617 C CA . GLY A 1 88 ? 6.845 -6.453 22.000 1.00 65.19 88 GLY A CA 1
ATOM 618 C C . GLY A 1 88 ? 7.008 -6.610 20.483 1.00 65.19 88 GLY A C 1
ATOM 619 O O . GLY A 1 88 ? 8.133 -6.702 19.976 1.00 65.19 88 GLY A O 1
ATOM 620 N N . PHE A 1 89 ? 5.905 -6.565 19.730 1.00 75.12 89 PHE A N 1
ATOM 621 C CA . PHE A 1 89 ? 5.961 -6.530 18.267 1.00 75.12 89 PHE A CA 1
ATOM 622 C C . PHE A 1 89 ? 6.595 -5.235 17.747 1.00 75.12 89 PHE A C 1
ATOM 624 O O . PHE A 1 89 ? 7.438 -5.308 16.853 1.00 75.12 89 PHE A O 1
ATOM 631 N N . ALA A 1 90 ? 6.299 -4.077 18.348 1.00 72.06 90 ALA A N 1
ATOM 632 C CA . ALA A 1 90 ? 6.970 -2.821 18.001 1.00 72.06 90 ALA A CA 1
ATOM 633 C C . ALA A 1 90 ? 8.500 -2.931 18.154 1.00 72.06 90 ALA A C 1
ATOM 635 O O . ALA A 1 90 ? 9.248 -2.571 17.245 1.00 72.06 90 ALA A O 1
ATOM 636 N N . GLN A 1 91 ? 8.975 -3.521 19.256 1.00 71.38 91 GLN A N 1
ATOM 637 C CA . GLN A 1 91 ? 10.407 -3.748 19.475 1.00 71.38 91 GLN A CA 1
ATOM 638 C C . GLN A 1 91 ? 11.019 -4.700 18.438 1.00 71.38 91 GLN A C 1
ATOM 640 O O . GLN A 1 91 ? 12.156 -4.502 18.003 1.00 71.38 91 GLN A O 1
ATOM 645 N N . THR A 1 92 ? 10.271 -5.720 18.014 1.00 79.31 92 THR A N 1
ATOM 646 C CA . THR A 1 92 ? 10.704 -6.635 16.949 1.00 79.31 92 THR A CA 1
ATOM 647 C C . THR A 1 92 ? 10.965 -5.868 15.653 1.00 79.31 92 THR A C 1
ATOM 649 O O . THR A 1 92 ? 12.022 -6.037 15.046 1.00 79.31 92 THR A O 1
ATOM 652 N N . TRP A 1 93 ? 10.071 -4.956 15.270 1.00 83.19 93 TRP A N 1
ATOM 653 C CA . TRP A 1 93 ? 10.244 -4.129 14.075 1.00 83.19 93 TRP A CA 1
ATOM 654 C C . TRP A 1 93 ? 11.381 -3.111 14.200 1.00 83.19 93 TRP A C 1
ATOM 656 O O . TRP A 1 93 ? 12.150 -2.949 13.253 1.00 83.19 93 TRP A O 1
ATOM 666 N N . THR A 1 94 ? 11.596 -2.527 15.382 1.00 75.75 94 THR A N 1
ATOM 667 C CA . THR A 1 94 ? 12.791 -1.709 15.665 1.00 75.75 94 THR A CA 1
ATOM 668 C C . THR A 1 94 ? 14.089 -2.500 15.454 1.00 75.75 94 THR A C 1
ATOM 670 O O . THR A 1 94 ? 15.063 -1.996 14.878 1.00 75.75 94 THR A O 1
ATOM 673 N N . ASN A 1 95 ? 14.117 -3.764 15.889 1.00 73.25 95 ASN A N 1
ATOM 674 C CA . ASN A 1 95 ? 15.270 -4.644 15.701 1.00 73.25 95 ASN A CA 1
ATOM 675 C C . ASN A 1 95 ? 15.479 -4.982 14.216 1.00 73.25 95 ASN A C 1
ATOM 677 O O . ASN A 1 95 ? 16.615 -4.934 13.742 1.00 73.25 95 ASN A O 1
ATOM 681 N N . VAL A 1 96 ? 14.399 -5.252 13.471 1.00 86.12 96 VAL A N 1
ATOM 682 C CA . VAL A 1 96 ? 14.440 -5.470 12.013 1.00 86.12 96 VAL A CA 1
ATOM 683 C C . VAL A 1 96 ? 15.009 -4.245 11.297 1.00 86.12 96 VAL A C 1
ATOM 685 O O . VAL A 1 96 ? 15.966 -4.381 10.537 1.00 86.12 96 VAL A O 1
ATOM 688 N N . GLY A 1 97 ? 14.505 -3.040 11.586 1.00 76.00 97 GLY A N 1
ATOM 689 C CA . GLY A 1 97 ? 15.023 -1.803 10.995 1.00 76.00 97 GLY A CA 1
ATOM 690 C C . GLY A 1 97 ? 16.506 -1.583 11.306 1.00 76.00 97 GLY A C 1
ATOM 691 O O . GLY A 1 97 ? 17.295 -1.236 10.428 1.00 76.00 97 GLY A O 1
ATOM 692 N N . THR A 1 98 ? 16.926 -1.871 12.540 1.00 78.38 98 THR A N 1
ATOM 693 C CA . THR A 1 98 ? 18.342 -1.815 12.943 1.00 78.38 98 THR A CA 1
ATOM 694 C C . THR A 1 98 ? 19.208 -2.781 12.147 1.00 78.38 98 THR A C 1
ATOM 696 O O . THR A 1 98 ? 20.276 -2.392 11.672 1.00 78.38 98 THR A O 1
ATOM 699 N N . GLN A 1 99 ? 18.750 -4.018 11.970 1.00 80.00 99 GLN A N 1
ATOM 700 C CA . GLN A 1 99 ? 19.484 -5.016 11.205 1.00 80.00 99 GLN A CA 1
ATOM 701 C C . GLN A 1 99 ? 19.590 -4.628 9.726 1.00 80.00 99 GLN A C 1
ATOM 703 O O . GLN A 1 99 ? 20.676 -4.712 9.160 1.00 80.00 99 GLN A O 1
ATOM 708 N N . LEU A 1 100 ? 18.510 -4.120 9.126 1.00 85.44 100 LEU A N 1
ATOM 709 C CA . LEU A 1 100 ? 18.504 -3.652 7.737 1.00 85.44 100 LEU A CA 1
ATOM 710 C C . LEU A 1 100 ? 19.481 -2.488 7.512 1.00 85.44 100 LEU A C 1
ATOM 712 O O . LEU A 1 100 ? 20.237 -2.504 6.540 1.00 85.44 100 LEU A O 1
ATOM 716 N N . ARG A 1 101 ? 19.553 -1.517 8.437 1.00 89.62 101 ARG A N 1
ATOM 717 C CA . ARG A 1 101 ? 20.555 -0.432 8.358 1.00 89.62 101 ARG A CA 1
ATOM 718 C C . ARG A 1 101 ? 21.983 -0.945 8.476 1.00 89.62 101 ARG A C 1
ATOM 720 O O . ARG A 1 101 ? 22.849 -0.436 7.771 1.00 89.62 101 ARG A O 1
ATOM 727 N N . ARG A 1 102 ? 22.232 -1.925 9.352 1.00 82.56 102 ARG A N 1
ATOM 728 C CA . ARG A 1 102 ? 23.557 -2.554 9.475 1.00 82.56 102 ARG A CA 1
ATOM 729 C C . ARG A 1 102 ? 23.949 -3.233 8.173 1.00 82.56 102 ARG A C 1
ATOM 731 O O . ARG A 1 102 ? 24.986 -2.890 7.628 1.00 82.56 102 ARG A O 1
ATOM 738 N N . SER A 1 103 ? 23.077 -4.068 7.609 1.00 86.81 103 SER A N 1
ATOM 739 C CA . SER A 1 103 ? 23.324 -4.711 6.314 1.00 86.81 103 SER A CA 1
ATOM 740 C C . SER A 1 103 ? 23.569 -3.700 5.189 1.00 86.81 103 SER A C 1
ATOM 742 O O . SER A 1 103 ? 24.465 -3.903 4.374 1.00 86.81 103 SER A O 1
ATOM 744 N N . ALA A 1 104 ? 22.835 -2.582 5.167 1.00 85.50 104 ALA A N 1
ATOM 745 C CA . ALA A 1 104 ? 23.080 -1.499 4.216 1.00 85.50 104 ALA A CA 1
ATOM 746 C C . ALA A 1 104 ? 24.461 -0.846 4.411 1.00 85.50 104 ALA A C 1
ATOM 748 O O . ALA A 1 104 ? 25.129 -0.518 3.433 1.00 85.50 104 ALA A O 1
ATOM 749 N N . GLY A 1 105 ? 24.881 -0.636 5.663 1.00 84.62 105 GLY A N 1
ATOM 750 C CA . GLY A 1 105 ? 26.186 -0.069 6.007 1.00 84.62 105 GLY A CA 1
ATOM 751 C C . GLY A 1 105 ? 27.351 -1.000 5.677 1.00 84.62 105 GLY A C 1
ATOM 752 O O . GLY A 1 105 ? 28.338 -0.556 5.092 1.00 84.62 105 GLY A O 1
ATOM 753 N N . ASP A 1 106 ? 27.211 -2.288 5.986 1.00 87.75 106 ASP A N 1
ATOM 754 C CA . ASP A 1 106 ? 28.202 -3.318 5.671 1.00 87.75 106 ASP A CA 1
ATOM 755 C C . ASP A 1 106 ? 28.387 -3.427 4.153 1.00 87.75 106 ASP A C 1
ATOM 757 O O . ASP A 1 106 ? 29.511 -3.365 3.656 1.00 87.75 106 ASP A O 1
ATOM 761 N N . LEU A 1 107 ? 27.280 -3.487 3.399 1.00 88.81 107 LEU A N 1
ATOM 762 C CA . LEU A 1 107 ? 27.322 -3.502 1.938 1.00 88.81 107 LEU A CA 1
ATOM 763 C C . LEU A 1 107 ? 27.978 -2.230 1.387 1.00 88.81 107 LEU A C 1
ATOM 765 O O . LEU A 1 107 ? 28.889 -2.328 0.574 1.00 88.81 107 LEU A O 1
ATOM 769 N N . ALA A 1 108 ? 27.579 -1.043 1.854 1.00 88.75 108 ALA A N 1
ATOM 770 C CA . ALA A 1 108 ? 28.181 0.216 1.413 1.00 88.75 108 ALA A CA 1
ATOM 771 C C . ALA A 1 108 ? 29.695 0.282 1.680 1.00 88.75 108 ALA A C 1
ATOM 773 O O . ALA A 1 108 ? 30.431 0.814 0.853 1.00 88.75 108 ALA A O 1
ATOM 774 N N . THR A 1 109 ? 30.152 -0.283 2.801 1.00 90.25 109 THR A N 1
ATOM 775 C CA . THR A 1 109 ? 31.577 -0.358 3.152 1.00 90.25 109 THR A CA 1
ATOM 776 C C . THR A 1 109 ? 32.336 -1.229 2.155 1.00 90.25 109 THR A C 1
ATOM 778 O O . THR A 1 109 ? 33.320 -0.774 1.584 1.00 90.25 109 THR A O 1
ATOM 781 N N . VAL A 1 110 ? 31.832 -2.435 1.872 1.00 90.38 110 VAL A N 1
ATOM 782 C CA . VAL A 1 110 ? 32.445 -3.365 0.906 1.00 90.38 110 VAL A CA 1
ATOM 783 C C . VAL A 1 110 ? 32.471 -2.781 -0.510 1.00 90.38 110 VAL A C 1
ATOM 785 O O . VAL A 1 110 ? 33.416 -3.011 -1.258 1.00 90.38 110 VAL A O 1
ATOM 788 N N . LEU A 1 111 ? 31.458 -2.001 -0.901 1.00 86.31 111 LEU A N 1
ATOM 789 C CA . LEU A 1 111 ? 31.459 -1.338 -2.210 1.00 86.31 111 LEU A CA 1
ATOM 790 C C . LEU A 1 111 ? 32.546 -0.263 -2.332 1.00 86.31 111 LEU A C 1
ATOM 792 O O . LEU A 1 111 ? 33.035 -0.050 -3.438 1.00 86.31 111 LEU A O 1
ATOM 796 N N . GLY A 1 112 ? 32.941 0.379 -1.228 1.00 82.75 112 GLY A N 1
ATOM 797 C CA . GLY A 1 112 ? 34.031 1.359 -1.216 1.00 82.75 112 GLY A CA 1
ATOM 798 C C . GLY A 1 112 ? 35.389 0.754 -1.590 1.00 82.75 112 GLY A C 1
ATOM 799 O O . GLY A 1 112 ? 36.211 1.422 -2.213 1.00 82.75 112 GLY A O 1
ATOM 800 N N . ASP A 1 113 ? 35.601 -0.539 -1.322 1.00 87.12 113 ASP A N 1
ATOM 801 C CA . ASP A 1 113 ? 36.830 -1.250 -1.710 1.00 87.12 113 ASP A CA 1
ATOM 802 C C . ASP A 1 113 ? 37.003 -1.349 -3.240 1.00 87.12 113 ASP A C 1
ATOM 804 O O . ASP A 1 113 ? 38.099 -1.612 -3.740 1.00 87.12 113 ASP A O 1
ATOM 808 N N . LEU A 1 114 ? 35.925 -1.125 -4.001 1.00 84.88 114 LEU A N 1
ATOM 809 C CA . LEU A 1 114 ? 35.897 -1.170 -5.462 1.00 84.88 114 LEU A CA 1
ATOM 810 C C . LEU A 1 114 ? 35.959 0.220 -6.115 1.00 84.88 114 LEU A C 1
ATOM 812 O O . LEU A 1 114 ? 35.915 0.300 -7.340 1.00 84.88 114 LEU A O 1
ATOM 816 N N . ASP A 1 115 ? 36.100 1.310 -5.354 1.00 78.25 115 ASP A N 1
ATOM 817 C CA . ASP A 1 115 ? 36.081 2.677 -5.906 1.00 78.25 115 ASP A CA 1
ATOM 818 C C . ASP A 1 115 ? 37.240 2.960 -6.883 1.00 78.25 115 ASP A C 1
ATOM 820 O O . ASP A 1 115 ? 37.118 3.804 -7.770 1.00 78.25 115 ASP A O 1
ATOM 824 N N . ALA A 1 116 ? 38.360 2.242 -6.754 1.00 77.81 116 ALA A N 1
ATOM 825 C CA . ALA A 1 116 ? 39.500 2.343 -7.669 1.00 77.81 116 ALA A CA 1
ATOM 826 C C . ALA A 1 116 ? 39.376 1.447 -8.918 1.00 77.81 116 ALA A C 1
ATOM 828 O O . ALA A 1 116 ? 40.229 1.514 -9.806 1.00 77.81 116 ALA A O 1
ATOM 829 N N . ALA A 1 117 ? 38.361 0.578 -8.983 1.00 78.31 117 ALA A N 1
ATOM 830 C CA . ALA A 1 117 ? 38.158 -0.325 -10.107 1.00 78.31 117 ALA A CA 1
ATOM 831 C C . ALA A 1 117 ? 37.411 0.388 -11.247 1.00 78.31 117 ALA A C 1
ATOM 833 O O . ALA A 1 117 ? 36.355 0.984 -11.044 1.00 78.31 117 ALA A O 1
ATOM 834 N N . ASP A 1 118 ? 37.957 0.300 -12.463 1.00 73.12 118 ASP A N 1
ATOM 835 C CA . ASP A 1 118 ? 37.418 0.963 -13.653 1.00 73.12 118 ASP A CA 1
ATOM 836 C C . ASP A 1 118 ? 36.901 -0.053 -14.685 1.00 73.12 118 ASP A C 1
ATOM 838 O O . ASP A 1 118 ? 37.376 -1.188 -14.779 1.00 73.12 118 ASP A O 1
ATOM 842 N N . GLY A 1 119 ? 35.905 0.361 -15.465 1.00 77.81 119 GLY A N 1
ATOM 843 C CA . GLY A 1 119 ? 35.255 -0.446 -16.490 1.00 77.81 119 GLY A CA 1
ATOM 844 C C . GLY A 1 119 ? 33.731 -0.457 -16.386 1.00 77.81 119 GLY A C 1
ATOM 845 O O . GLY A 1 119 ? 33.140 -0.432 -15.308 1.00 77.81 119 GLY A O 1
ATOM 846 N N . ALA A 1 120 ? 33.075 -0.553 -17.542 1.00 71.19 120 ALA A N 1
ATOM 847 C CA . ALA A 1 120 ? 31.622 -0.429 -17.658 1.00 71.19 120 ALA A CA 1
ATOM 848 C C . ALA A 1 120 ? 30.839 -1.472 -16.829 1.00 71.19 120 ALA A C 1
ATOM 850 O O . ALA A 1 120 ? 29.803 -1.153 -16.253 1.00 71.19 120 ALA A O 1
ATOM 851 N N . ALA A 1 121 ? 31.356 -2.700 -16.704 1.00 74.50 121 ALA A N 1
ATOM 852 C CA . ALA A 1 121 ? 30.740 -3.747 -15.884 1.00 74.50 121 ALA A CA 1
ATOM 853 C C . ALA A 1 121 ? 30.830 -3.455 -14.374 1.00 74.50 121 ALA A C 1
ATOM 855 O O . ALA A 1 121 ? 29.875 -3.704 -13.641 1.00 74.50 121 ALA A O 1
ATOM 856 N N . VAL A 1 122 ? 31.955 -2.894 -13.914 1.00 78.75 122 VAL A N 1
ATOM 857 C CA . VAL A 1 122 ? 32.144 -2.491 -12.512 1.00 78.75 122 VAL A CA 1
ATOM 858 C C . VAL A 1 122 ? 31.214 -1.330 -12.176 1.00 78.75 122 VAL A C 1
ATOM 860 O O . VAL A 1 122 ? 30.549 -1.360 -11.146 1.00 78.75 122 VAL A O 1
ATOM 863 N N . GLN A 1 123 ? 31.089 -0.348 -13.072 1.00 77.69 123 GLN A N 1
ATOM 864 C CA . GLN A 1 123 ? 30.181 0.784 -12.875 1.00 77.69 123 GLN A CA 1
ATOM 865 C C . GLN A 1 123 ? 28.711 0.347 -12.798 1.00 77.69 123 GLN A C 1
ATOM 867 O O . GLN A 1 123 ? 27.991 0.811 -11.915 1.00 77.69 123 GLN A O 1
ATOM 872 N N . ALA A 1 124 ? 28.274 -0.580 -13.657 1.00 74.62 124 ALA A N 1
ATOM 873 C CA . ALA A 1 124 ? 26.922 -1.140 -13.600 1.00 74.62 124 ALA A CA 1
ATOM 874 C C . ALA A 1 124 ? 26.668 -1.932 -12.305 1.00 74.62 124 ALA A C 1
ATOM 876 O O . ALA A 1 124 ? 25.628 -1.769 -11.669 1.00 74.62 124 ALA A O 1
ATOM 877 N N . TYR A 1 125 ? 27.643 -2.735 -11.866 1.00 79.81 125 TYR A N 1
ATOM 878 C CA . TYR A 1 125 ? 27.571 -3.447 -10.590 1.00 79.81 125 TYR A CA 1
ATOM 879 C C . TYR A 1 125 ? 27.483 -2.488 -9.395 1.00 79.81 125 TYR A C 1
ATOM 881 O O . TYR A 1 125 ? 26.620 -2.651 -8.534 1.00 79.81 125 TYR A O 1
ATOM 889 N N . LEU A 1 126 ? 28.332 -1.457 -9.351 1.00 83.06 126 LEU A N 1
ATOM 890 C CA . LEU A 1 126 ? 28.310 -0.446 -8.293 1.00 83.06 126 LEU A CA 1
ATOM 891 C C . LEU A 1 126 ? 26.996 0.341 -8.284 1.00 83.06 126 LEU A C 1
ATOM 893 O O . LEU A 1 126 ? 26.477 0.632 -7.209 1.00 83.06 126 LEU A O 1
ATOM 897 N N . ALA A 1 127 ? 26.440 0.670 -9.452 1.00 80.94 127 ALA A N 1
ATOM 898 C CA . ALA A 1 127 ? 25.144 1.335 -9.556 1.00 80.94 127 ALA A CA 1
ATOM 899 C C . ALA A 1 127 ? 24.012 0.463 -8.991 1.00 80.94 127 ALA A C 1
ATOM 901 O O . ALA A 1 127 ? 23.256 0.931 -8.141 1.00 80.94 127 ALA A O 1
ATOM 902 N N . PHE A 1 128 ? 23.958 -0.817 -9.376 1.00 82.06 128 PHE A N 1
ATOM 903 C CA . PHE A 1 128 ? 23.006 -1.782 -8.822 1.00 82.06 128 PHE A CA 1
ATOM 904 C C . PHE A 1 128 ? 23.131 -1.908 -7.300 1.00 82.06 128 PHE A C 1
ATOM 906 O O . PHE A 1 128 ? 22.150 -1.776 -6.573 1.00 82.06 128 PHE A O 1
ATOM 913 N N . GLN A 1 129 ? 24.346 -2.107 -6.792 1.00 84.75 129 GLN A N 1
ATOM 914 C CA . GLN A 1 129 ? 24.548 -2.339 -5.365 1.00 84.75 129 GLN A CA 1
ATOM 915 C C . GLN A 1 129 ? 24.292 -1.089 -4.514 1.00 84.75 129 GLN A C 1
ATOM 917 O O . GLN A 1 129 ? 23.778 -1.198 -3.401 1.00 84.75 129 GLN A O 1
ATOM 922 N N . ARG A 1 130 ? 24.585 0.113 -5.026 1.00 85.00 130 ARG A N 1
ATOM 923 C CA . ARG A 1 130 ? 24.201 1.371 -4.360 1.00 85.00 130 ARG A CA 1
ATOM 924 C C . ARG A 1 130 ? 22.685 1.509 -4.254 1.00 85.00 130 ARG A C 1
ATOM 926 O O . ARG A 1 130 ? 22.191 2.004 -3.243 1.00 85.00 130 ARG A O 1
ATOM 933 N N . ASP A 1 131 ? 21.956 1.030 -5.253 1.00 80.75 131 ASP A N 1
ATOM 934 C CA . ASP A 1 131 ? 20.499 1.030 -5.232 1.00 80.75 131 ASP A CA 1
ATOM 935 C C . ASP A 1 131 ? 19.937 0.009 -4.229 1.00 80.75 131 ASP A C 1
ATOM 937 O O . ASP A 1 131 ? 19.034 0.327 -3.456 1.00 80.75 131 ASP A O 1
ATOM 941 N N . VAL A 1 132 ? 20.555 -1.175 -4.120 1.00 83.94 132 VAL A N 1
ATOM 942 C CA . VAL A 1 132 ? 20.262 -2.145 -3.047 1.00 83.94 132 VAL A CA 1
ATOM 943 C C . VAL A 1 132 ? 20.502 -1.527 -1.663 1.00 83.94 132 VAL A C 1
ATOM 945 O O . VAL A 1 132 ? 19.663 -1.666 -0.773 1.00 83.94 132 VAL A O 1
ATOM 948 N N . VAL A 1 133 ? 21.600 -0.786 -1.469 1.00 86.31 133 VAL A N 1
ATOM 949 C CA . VAL A 1 133 ? 21.869 -0.052 -0.215 1.00 86.31 133 VAL A CA 1
ATOM 950 C C . VAL A 1 133 ? 20.767 0.971 0.084 1.00 86.31 133 VAL A C 1
ATOM 952 O O . VAL A 1 133 ? 20.331 1.071 1.235 1.00 86.31 133 VAL A O 1
ATOM 955 N N . ALA A 1 134 ? 20.311 1.732 -0.915 1.00 83.81 134 ALA A N 1
ATOM 956 C CA . ALA A 1 134 ? 19.230 2.705 -0.749 1.00 83.81 134 ALA A CA 1
ATOM 957 C C . ALA A 1 134 ? 17.915 2.022 -0.338 1.00 83.81 134 ALA A C 1
ATOM 959 O O . ALA A 1 134 ? 17.263 2.457 0.612 1.00 83.81 134 ALA A O 1
ATOM 960 N N . HIS A 1 135 ? 17.582 0.894 -0.963 1.00 83.12 135 HIS A N 1
ATOM 961 C CA . HIS A 1 135 ? 16.374 0.136 -0.652 1.00 83.12 135 HIS A CA 1
ATOM 962 C C . HIS A 1 135 ? 16.425 -0.569 0.707 1.00 83.12 135 HIS A C 1
ATOM 964 O O . HIS A 1 135 ? 15.423 -0.579 1.415 1.00 83.12 135 HIS A O 1
ATOM 970 N N . LEU A 1 136 ? 17.587 -1.065 1.148 1.00 84.88 136 LEU A N 1
ATOM 971 C CA . LEU A 1 136 ? 17.755 -1.574 2.516 1.00 84.88 136 LEU A CA 1
ATOM 972 C C . LEU A 1 136 ? 17.541 -0.471 3.567 1.00 84.88 136 LEU A C 1
ATOM 974 O O . LEU A 1 136 ? 16.951 -0.721 4.620 1.00 84.88 136 LEU A O 1
ATOM 978 N N . LYS A 1 137 ? 17.971 0.765 3.280 1.00 83.69 137 LYS A N 1
ATOM 979 C CA . LYS A 1 137 ? 17.689 1.929 4.138 1.00 83.69 137 LYS A CA 1
ATOM 980 C C . LYS A 1 137 ? 16.206 2.317 4.111 1.00 83.69 137 LYS A C 1
ATOM 982 O O . LYS A 1 137 ? 15.656 2.620 5.168 1.00 83.69 137 LYS A O 1
ATOM 987 N N . GLY A 1 138 ? 15.558 2.257 2.948 1.00 81.25 138 GLY A N 1
ATOM 988 C CA . GLY A 1 138 ? 14.110 2.444 2.805 1.00 81.25 138 GLY A CA 1
ATOM 989 C C . GLY A 1 138 ? 13.319 1.427 3.627 1.00 81.25 138 GLY A C 1
ATOM 990 O O . GLY A 1 138 ? 12.559 1.807 4.513 1.00 81.25 138 GLY A O 1
ATOM 991 N N . ALA A 1 139 ? 13.603 0.139 3.441 1.00 82.88 139 ALA A N 1
ATOM 992 C CA . ALA A 1 139 ? 13.017 -0.960 4.203 1.00 82.88 139 ALA A CA 1
ATOM 993 C C . ALA A 1 139 ? 13.222 -0.808 5.722 1.00 82.88 139 ALA A C 1
ATOM 995 O O . ALA A 1 139 ? 12.321 -1.107 6.510 1.00 82.88 139 ALA A O 1
ATOM 996 N N . ALA A 1 140 ? 14.375 -0.286 6.155 1.00 78.25 140 ALA A N 1
ATOM 997 C CA . ALA A 1 140 ? 14.592 0.043 7.560 1.00 78.25 140 ALA A CA 1
ATOM 998 C C . ALA A 1 140 ? 13.670 1.166 8.067 1.00 78.25 140 ALA A C 1
ATOM 1000 O O . ALA A 1 140 ? 13.153 1.071 9.178 1.00 78.25 140 ALA A O 1
ATOM 1001 N N . SER A 1 141 ? 13.439 2.206 7.260 1.00 77.94 141 SER A N 1
ATOM 1002 C CA . SER A 1 141 ? 12.488 3.284 7.575 1.00 77.94 141 SER A CA 1
ATOM 1003 C C . SER A 1 141 ? 11.047 2.767 7.655 1.00 77.94 141 SER A C 1
ATOM 1005 O O . SER A 1 141 ? 10.289 3.162 8.543 1.00 77.94 141 SER A O 1
ATOM 1007 N N . TRP A 1 142 ? 10.670 1.825 6.785 1.00 86.12 142 TRP A N 1
ATOM 1008 C CA . TRP A 1 142 ? 9.354 1.175 6.819 1.00 86.12 142 TRP A CA 1
ATOM 1009 C C . TRP A 1 142 ? 9.155 0.373 8.104 1.00 86.12 142 TRP A C 1
ATOM 1011 O O . TRP A 1 142 ? 8.111 0.483 8.749 1.00 86.12 142 TRP A O 1
ATOM 1021 N N . ALA A 1 143 ? 10.183 -0.374 8.519 1.00 78.12 143 ALA A N 1
ATOM 1022 C CA . ALA A 1 143 ? 10.193 -1.079 9.795 1.00 78.12 143 ALA A CA 1
ATOM 1023 C C . ALA A 1 143 ? 10.047 -0.113 10.991 1.00 78.12 143 ALA A C 1
ATOM 1025 O O . ALA A 1 143 ? 9.300 -0.411 11.921 1.00 78.12 143 ALA A O 1
ATOM 1026 N N . ASP A 1 144 ? 10.660 1.077 10.949 1.00 73.75 144 ASP A N 1
ATOM 1027 C CA . ASP A 1 144 ? 10.447 2.108 11.982 1.00 73.75 144 ASP A CA 1
ATOM 1028 C C . ASP A 1 144 ? 9.018 2.663 11.982 1.00 73.75 144 ASP A C 1
ATOM 1030 O O . ASP A 1 144 ? 8.463 2.962 13.043 1.00 73.75 144 ASP A O 1
ATOM 1034 N N . GLY A 1 145 ? 8.417 2.826 10.799 1.00 72.94 145 GLY A N 1
ATOM 1035 C CA . GLY A 1 145 ? 7.009 3.193 10.653 1.00 72.94 145 GLY A CA 1
ATOM 1036 C C . GLY A 1 145 ? 6.099 2.175 11.337 1.00 72.94 145 GLY A C 1
ATOM 1037 O O . GLY A 1 145 ? 5.287 2.550 12.181 1.00 72.94 145 GLY A O 1
ATOM 1038 N N . LEU A 1 146 ? 6.303 0.883 11.057 1.00 78.31 146 LEU A N 1
ATOM 1039 C CA . LEU A 1 146 ? 5.581 -0.222 11.699 1.00 78.31 146 LEU A CA 1
ATOM 1040 C C . LEU A 1 146 ? 5.767 -0.235 13.219 1.00 78.31 146 LEU A C 1
ATOM 1042 O O . LEU A 1 146 ? 4.781 -0.337 13.950 1.00 78.31 146 LEU A O 1
ATOM 1046 N N . ALA A 1 147 ? 7.002 -0.076 13.700 1.00 73.31 147 ALA A N 1
ATOM 1047 C CA . ALA A 1 147 ? 7.291 0.003 15.128 1.00 73.31 147 ALA A CA 1
ATOM 1048 C C . ALA A 1 147 ? 6.551 1.174 15.793 1.00 73.31 147 ALA A C 1
ATOM 1050 O O . ALA A 1 147 ? 5.920 1.003 16.834 1.00 73.31 147 ALA A O 1
ATOM 1051 N N . THR A 1 148 ? 6.561 2.349 15.159 1.00 73.44 148 THR A N 1
ATOM 1052 C CA . THR A 1 148 ? 5.872 3.545 15.666 1.00 73.44 148 THR A CA 1
ATOM 1053 C C . THR A 1 148 ? 4.358 3.337 15.716 1.00 73.44 148 THR A C 1
ATOM 1055 O O . THR A 1 148 ? 3.734 3.596 16.745 1.00 73.44 148 THR A O 1
ATOM 1058 N N . GLY A 1 149 ? 3.764 2.816 14.638 1.00 72.88 149 GLY A N 1
ATOM 1059 C CA . GLY A 1 149 ? 2.332 2.524 14.581 1.00 72.88 149 GLY A CA 1
ATOM 1060 C C . GLY A 1 149 ? 1.901 1.509 15.642 1.00 72.88 149 GLY A C 1
ATOM 1061 O O . GLY A 1 149 ? 0.917 1.731 16.345 1.00 72.88 149 GLY A O 1
ATOM 1062 N N . MET A 1 150 ? 2.671 0.433 15.831 1.00 79.50 150 MET A N 1
ATOM 1063 C CA . MET A 1 150 ? 2.403 -0.565 16.874 1.00 79.50 150 MET A CA 1
ATOM 1064 C C . MET A 1 150 ? 2.560 0.010 18.281 1.00 79.50 150 MET A C 1
ATOM 1066 O O . MET A 1 150 ? 1.742 -0.287 19.147 1.00 79.50 150 MET A O 1
ATOM 1070 N N . GLN A 1 151 ? 3.540 0.884 18.515 1.00 71.94 151 GLN A N 1
ATOM 1071 C CA . GLN A 1 151 ? 3.675 1.569 19.800 1.00 71.94 151 GLN A CA 1
ATOM 1072 C C . GLN A 1 151 ? 2.444 2.439 20.100 1.00 71.94 151 GLN A C 1
ATOM 1074 O O . GLN A 1 151 ? 1.895 2.375 21.199 1.00 71.94 151 GLN A O 1
ATOM 1079 N N . MET A 1 152 ? 1.957 3.198 19.114 1.00 71.62 152 MET A N 1
ATOM 1080 C CA . MET A 1 152 ? 0.733 3.997 19.254 1.00 71.62 152 MET A CA 1
ATOM 1081 C C . MET A 1 152 ? -0.505 3.114 19.474 1.00 71.62 152 MET A C 1
ATOM 1083 O O . MET A 1 152 ? -1.350 3.433 20.310 1.00 71.62 152 MET A O 1
ATOM 1087 N N . ALA A 1 153 ? -0.602 1.975 18.782 1.00 75.56 153 ALA A N 1
ATOM 1088 C CA . ALA A 1 153 ? -1.670 1.000 18.996 1.00 75.56 153 ALA A CA 1
ATOM 1089 C C . ALA A 1 153 ? -1.634 0.399 20.408 1.00 75.56 153 ALA A C 1
ATOM 1091 O O . ALA A 1 153 ? -2.680 0.274 21.039 1.00 75.56 153 ALA A O 1
ATOM 1092 N N . SER A 1 154 ? -0.444 0.086 20.932 1.00 75.12 154 SER A N 1
ATOM 1093 C CA . SER A 1 154 ? -0.255 -0.370 22.313 1.00 75.12 154 SER A CA 1
ATOM 1094 C C . SER A 1 154 ? -0.780 0.669 23.310 1.00 75.12 154 SER A C 1
ATOM 1096 O O . SER A 1 154 ? -1.525 0.314 24.225 1.00 75.12 154 SER A O 1
ATOM 1098 N N . THR A 1 155 ? -0.518 1.961 23.075 1.00 72.19 155 THR A N 1
ATOM 1099 C CA . THR A 1 155 ? -1.107 3.048 23.872 1.00 72.19 155 THR A CA 1
ATOM 1100 C C . THR A 1 155 ? -2.634 3.068 23.789 1.00 72.19 155 THR A C 1
ATOM 1102 O O . THR A 1 155 ? -3.286 3.200 24.820 1.00 72.19 155 THR A O 1
ATOM 1105 N N . ILE A 1 156 ? -3.232 2.898 22.603 1.00 74.12 156 ILE A N 1
ATOM 1106 C CA . ILE A 1 156 ? -4.700 2.842 22.463 1.00 74.12 156 ILE A CA 1
ATOM 1107 C C . ILE A 1 156 ? -5.273 1.665 23.262 1.00 74.12 156 ILE A C 1
ATOM 1109 O O . ILE A 1 156 ? -6.221 1.852 24.022 1.00 74.12 156 ILE A O 1
ATOM 1113 N N . VAL A 1 157 ? -4.678 0.474 23.140 1.00 79.06 157 VAL A N 1
ATOM 1114 C CA . VAL A 1 157 ? -5.089 -0.722 23.895 1.00 79.06 157 VAL A CA 1
ATOM 1115 C C . VAL A 1 157 ? -4.969 -0.483 25.400 1.00 79.06 157 VAL A C 1
ATOM 1117 O O . VAL A 1 157 ? -5.895 -0.804 26.143 1.00 79.06 157 VAL A O 1
ATOM 1120 N N . GLN A 1 158 ? -3.881 0.144 25.853 1.00 73.94 158 GLN A N 1
ATOM 1121 C CA . GLN A 1 158 ? -3.696 0.493 27.260 1.00 73.94 158 GLN A CA 1
ATOM 1122 C C . GLN A 1 158 ? -4.761 1.483 27.749 1.00 73.94 158 GLN A C 1
ATOM 1124 O O . GLN A 1 158 ? -5.331 1.279 28.816 1.00 73.94 158 GLN A O 1
ATOM 1129 N N . VAL A 1 159 ? -5.094 2.514 26.968 1.00 73.38 159 VAL A N 1
ATOM 1130 C CA . VAL A 1 159 ? -6.150 3.467 27.341 1.00 73.38 159 VAL A CA 1
ATOM 1131 C C . VAL A 1 159 ? -7.508 2.774 27.441 1.00 73.38 159 VAL A C 1
ATOM 1133 O O . VAL A 1 159 ? -8.254 3.033 28.383 1.00 73.38 159 VAL A O 1
ATOM 1136 N N . VAL A 1 160 ? -7.838 1.877 26.507 1.00 76.50 160 VAL A N 1
ATOM 1137 C CA . VAL A 1 160 ? -9.075 1.084 26.582 1.00 76.50 160 VAL A CA 1
ATOM 1138 C C . VAL A 1 160 ? -9.086 0.228 27.850 1.00 76.50 160 VAL A C 1
ATOM 1140 O O . VAL A 1 160 ? -10.071 0.253 28.591 1.00 76.50 160 VAL A O 1
ATOM 1143 N N . HIS A 1 161 ? -7.983 -0.468 28.130 1.00 75.00 161 HIS A N 1
ATOM 1144 C CA . HIS A 1 161 ? -7.814 -1.279 29.331 1.00 75.00 161 HIS A CA 1
ATOM 1145 C C . HIS A 1 161 ? -8.012 -0.452 30.611 1.00 75.00 161 HIS A C 1
ATOM 1147 O O . HIS A 1 161 ? -8.818 -0.819 31.468 1.00 75.00 161 HIS A O 1
ATOM 1153 N N . ASP A 1 162 ? -7.333 0.690 30.726 1.00 73.94 162 ASP A N 1
ATOM 1154 C CA . ASP A 1 162 ? -7.399 1.565 31.898 1.00 73.94 162 ASP A CA 1
ATOM 1155 C C . ASP A 1 162 ? -8.793 2.165 32.070 1.00 73.94 162 ASP A C 1
ATOM 1157 O O . ASP A 1 162 ? -9.326 2.184 33.177 1.00 73.94 162 ASP A O 1
ATOM 1161 N N . MET A 1 163 ? -9.451 2.561 30.977 1.00 71.94 163 MET A N 1
ATOM 1162 C CA . MET A 1 163 ? -10.831 3.026 31.046 1.00 71.94 163 MET A CA 1
ATOM 1163 C C . MET A 1 163 ? -11.762 1.930 31.584 1.00 71.94 163 MET A C 1
ATOM 1165 O O . MET A 1 163 ? -12.558 2.204 32.484 1.00 71.94 163 MET A O 1
ATOM 1169 N N . VAL A 1 164 ? -11.679 0.699 31.067 1.00 75.31 164 VAL A N 1
ATOM 1170 C CA . VAL A 1 164 ? -12.515 -0.417 31.544 1.00 75.31 164 VAL A CA 1
ATOM 1171 C C . VAL A 1 164 ? -12.216 -0.728 33.013 1.00 75.31 164 VAL A C 1
ATOM 1173 O O . VAL A 1 164 ? -13.146 -0.868 33.812 1.00 75.31 164 VAL A O 1
ATOM 1176 N N . ARG A 1 165 ? -10.937 -0.768 33.397 1.00 74.25 165 ARG A N 1
ATOM 1177 C CA . ARG A 1 165 ? -10.508 -0.958 34.788 1.00 74.25 165 ARG A CA 1
ATOM 1178 C C . ARG A 1 165 ? -11.084 0.117 35.709 1.00 74.25 165 ARG A C 1
ATOM 1180 O O . ARG A 1 165 ? -11.660 -0.220 36.743 1.00 74.25 165 ARG A O 1
ATOM 1187 N N . ASP A 1 166 ? -10.985 1.386 35.327 1.00 72.12 166 ASP A N 1
ATOM 1188 C CA . ASP A 1 166 ? -11.503 2.517 36.098 1.00 72.12 166 ASP A CA 1
ATOM 1189 C C . ASP A 1 166 ? -13.023 2.468 36.240 1.00 72.12 166 ASP A C 1
ATOM 1191 O O . ASP A 1 166 ? -13.568 2.779 37.299 1.00 72.12 166 ASP A O 1
ATOM 1195 N N . ALA A 1 167 ? -13.732 2.061 35.187 1.00 73.44 167 ALA A N 1
ATOM 1196 C CA . ALA A 1 167 ? -15.176 1.884 35.240 1.00 73.44 167 ALA A CA 1
ATOM 1197 C C . ALA A 1 167 ? -15.582 0.803 36.238 1.00 73.44 167 ALA A C 1
ATOM 1199 O O . ALA A 1 167 ? -16.483 1.026 37.049 1.00 73.44 167 ALA A O 1
ATOM 1200 N N . LEU A 1 168 ? -14.896 -0.340 36.214 1.00 71.38 168 LEU A N 1
ATOM 1201 C CA . LEU A 1 168 ? -15.124 -1.411 37.176 1.00 71.38 168 LEU A CA 1
ATOM 1202 C C . LEU A 1 168 ? -14.795 -0.950 38.599 1.00 71.38 168 LEU A C 1
ATOM 1204 O O . LEU A 1 168 ? -15.613 -1.149 39.494 1.00 71.38 168 LEU A O 1
ATOM 1208 N N . ALA A 1 169 ? -13.667 -0.266 38.805 1.00 69.50 169 ALA A N 1
ATOM 1209 C CA . ALA A 1 169 ? -13.283 0.268 40.111 1.00 69.50 169 ALA A CA 1
ATOM 1210 C C . ALA A 1 169 ? -14.328 1.255 40.660 1.00 69.50 169 ALA A C 1
ATOM 1212 O O . ALA A 1 169 ? -14.738 1.154 41.817 1.00 69.50 169 ALA A O 1
ATOM 1213 N N . GLN A 1 170 ? -14.823 2.169 39.819 1.00 72.19 170 GLN A N 1
ATOM 1214 C CA . GLN A 1 170 ? -15.865 3.123 40.203 1.00 72.19 170 GLN A CA 1
ATOM 1215 C C . GLN A 1 170 ? -17.188 2.435 40.533 1.00 72.19 170 GLN A C 1
ATOM 1217 O O . GLN A 1 170 ? -17.847 2.818 41.501 1.00 72.19 170 GLN A O 1
ATOM 1222 N N . LEU A 1 171 ? -17.597 1.440 39.745 1.00 73.25 171 LEU A N 1
ATOM 1223 C CA . LEU A 1 171 ? -18.833 0.702 39.996 1.00 73.25 171 LEU A CA 1
ATOM 1224 C C . LEU A 1 171 ? -18.741 -0.117 41.278 1.00 73.25 171 LEU A C 1
ATOM 1226 O O . LEU A 1 171 ? -19.644 -0.026 42.102 1.00 73.25 171 LEU A O 1
ATOM 1230 N N . VAL A 1 172 ? -17.642 -0.840 41.496 1.00 68.69 172 VAL A N 1
ATOM 1231 C CA . VAL A 1 172 ? -17.403 -1.581 42.743 1.00 68.69 172 VAL A CA 1
ATOM 1232 C C . VAL A 1 172 ? -17.420 -0.634 43.944 1.00 68.69 172 VAL A C 1
ATOM 1234 O O . VAL A 1 172 ? -18.130 -0.903 44.910 1.00 68.69 172 VAL A O 1
ATOM 1237 N N . GLY A 1 173 ? -16.730 0.509 43.864 1.00 67.44 173 GLY A N 1
ATOM 1238 C CA . GLY A 1 173 ? -16.755 1.521 44.924 1.00 67.44 173 GLY A CA 1
ATOM 1239 C C . GLY A 1 173 ? -18.169 2.031 45.221 1.00 67.44 173 GLY A C 1
ATOM 1240 O O . GLY A 1 173 ? -18.575 2.088 46.379 1.00 67.44 173 GLY A O 1
ATOM 1241 N N . SER A 1 174 ? -18.951 2.316 44.175 1.00 70.81 174 SER A N 1
ATOM 1242 C CA . SER A 1 174 ? -20.347 2.765 44.309 1.00 70.81 174 SER A CA 1
ATOM 1243 C C . SER A 1 174 ? -21.223 1.693 44.965 1.00 70.81 174 SER A C 1
ATOM 1245 O O . SER A 1 174 ? -22.006 1.991 45.860 1.00 70.81 174 SER A O 1
ATOM 1247 N N . LEU A 1 175 ? -21.058 0.430 44.567 1.00 68.62 175 LEU A N 1
ATOM 1248 C CA . LEU A 1 175 ? -21.814 -0.701 45.106 1.00 68.62 175 LEU A CA 1
ATOM 1249 C C . LEU A 1 175 ? -21.513 -0.955 46.587 1.00 68.62 175 LEU A C 1
ATOM 1251 O O . LEU A 1 175 ? -22.421 -1.316 47.333 1.00 68.62 175 LEU A O 1
ATOM 1255 N N . ILE A 1 176 ? -20.275 -0.727 47.033 1.00 68.12 176 ILE A N 1
ATOM 1256 C CA . ILE A 1 176 ? -19.919 -0.776 48.458 1.00 68.12 176 ILE A CA 1
ATOM 1257 C C . ILE A 1 176 ? -20.653 0.330 49.227 1.00 68.12 176 ILE A C 1
ATOM 1259 O O . ILE A 1 176 ? -21.238 0.059 50.277 1.00 68.12 176 ILE A O 1
ATOM 1263 N N . SER A 1 177 ? -20.674 1.560 48.700 1.00 72.88 177 SER A N 1
ATOM 1264 C CA . SER A 1 177 ? -21.417 2.672 49.312 1.00 72.88 177 SER A CA 1
ATOM 1265 C C . SER A 1 177 ? -22.917 2.380 49.399 1.00 72.88 177 SER A C 1
ATOM 1267 O O . SER A 1 177 ? -23.523 2.585 50.448 1.00 72.88 177 SER A O 1
ATOM 1269 N N . TYR A 1 178 ? -23.498 1.827 48.338 1.00 74.19 178 TYR A N 1
ATOM 1270 C CA . TYR A 1 178 ? -24.901 1.420 48.304 1.00 74.19 178 TYR A CA 1
ATOM 1271 C C . TYR A 1 178 ? -25.213 0.295 49.289 1.00 74.19 178 TYR A C 1
ATOM 1273 O O . TYR A 1 178 ? -26.230 0.336 49.977 1.00 74.19 178 TYR A O 1
ATOM 1281 N N . ALA A 1 179 ? -24.327 -0.695 49.418 1.00 65.06 179 ALA A N 1
ATOM 1282 C CA . ALA A 1 179 ? -24.481 -1.749 50.414 1.00 65.06 179 ALA A CA 1
ATOM 1283 C C . ALA A 1 179 ? -24.486 -1.171 51.838 1.00 65.06 179 ALA A C 1
ATOM 1285 O O . ALA A 1 179 ? -25.324 -1.562 52.650 1.00 65.06 179 ALA A O 1
ATOM 1286 N N . ALA A 1 180 ? -23.613 -0.203 52.130 1.00 66.31 180 ALA A N 1
ATOM 1287 C CA . ALA A 1 180 ? -23.612 0.488 53.415 1.00 66.31 180 ALA A CA 1
ATOM 1288 C C . ALA A 1 180 ? -24.928 1.253 53.656 1.00 66.31 180 ALA A C 1
ATOM 1290 O O . ALA A 1 180 ? -25.510 1.137 54.733 1.00 66.31 180 ALA A O 1
ATOM 1291 N N . GLU A 1 181 ? -25.445 1.970 52.654 1.00 66.00 181 GLU A N 1
ATOM 1292 C CA . GLU A 1 181 ? -26.730 2.681 52.735 1.00 66.00 181 GLU A CA 1
ATOM 1293 C C . GLU A 1 181 ? -27.904 1.736 53.039 1.00 66.00 181 GLU A C 1
ATOM 1295 O O . GLU A 1 181 ? -28.749 2.036 53.887 1.00 66.00 181 GLU A O 1
ATOM 1300 N N . LEU A 1 182 ? -27.940 0.554 52.419 1.00 63.75 182 LEU A N 1
ATOM 1301 C CA . LEU A 1 182 ? -28.953 -0.466 52.708 1.00 63.75 182 LEU A CA 1
ATOM 1302 C C . LEU A 1 182 ? -28.843 -1.010 54.134 1.00 63.75 182 LEU A C 1
ATOM 1304 O O . LEU A 1 182 ? -29.865 -1.188 54.793 1.00 63.75 182 LEU A O 1
ATOM 1308 N N . VAL A 1 183 ? -27.625 -1.241 54.628 1.00 63.78 183 VAL A N 1
ATOM 1309 C CA . VAL A 1 183 ? -27.391 -1.706 56.004 1.00 63.78 183 VAL A CA 1
ATOM 1310 C C . VAL A 1 183 ? -27.862 -0.658 57.014 1.00 63.78 183 VAL A C 1
ATOM 1312 O O . VAL A 1 183 ? -28.622 -0.985 57.923 1.00 63.78 183 VAL A O 1
ATOM 1315 N N . PHE A 1 184 ? -27.473 0.608 56.837 1.00 67.19 184 PHE A N 1
ATOM 1316 C CA . PHE A 1 184 ? -27.846 1.689 57.756 1.00 67.19 184 PHE A CA 1
ATOM 1317 C C . PHE A 1 184 ? -29.331 2.058 57.689 1.00 67.19 184 PHE A C 1
ATOM 1319 O O . PHE A 1 184 ? -29.905 2.456 58.701 1.00 67.19 184 PHE A O 1
ATOM 1326 N N . SER A 1 185 ? -29.971 1.895 56.529 1.00 71.88 185 SER A N 1
ATOM 1327 C CA . SER A 1 185 ? -31.415 2.105 56.363 1.00 71.88 185 SER A CA 1
ATOM 1328 C C . SER A 1 185 ? -32.262 0.875 56.707 1.00 71.88 185 SER A C 1
ATOM 1330 O O . SER A 1 185 ? -33.481 0.928 56.548 1.00 71.88 185 SER A O 1
ATOM 1332 N N . LEU A 1 186 ? -31.650 -0.233 57.149 1.00 73.00 186 LEU A N 1
ATOM 1333 C CA . LEU A 1 186 ? -32.322 -1.518 57.395 1.00 73.00 186 LEU A CA 1
ATOM 1334 C C . LEU A 1 186 ? -33.131 -2.013 56.178 1.00 73.00 186 LEU A C 1
ATOM 1336 O O . LEU A 1 186 ? -34.194 -2.615 56.319 1.00 73.00 186 LEU A O 1
ATOM 1340 N N . GLY A 1 187 ? -32.644 -1.728 54.969 1.00 64.06 187 GLY A N 1
ATOM 1341 C CA . GLY A 1 187 ? -33.288 -2.090 53.706 1.00 64.06 187 GLY A CA 1
ATOM 1342 C C . GLY A 1 187 ? -34.394 -1.135 53.243 1.00 64.06 187 GLY A C 1
ATOM 1343 O O . GLY A 1 187 ? -34.943 -1.335 52.160 1.00 64.06 187 GLY A O 1
ATOM 1344 N N . LEU A 1 188 ? -34.706 -0.067 53.984 1.00 70.44 188 LEU A N 1
ATOM 1345 C CA . LEU A 1 188 ? -35.738 0.897 53.579 1.00 70.44 188 LEU A CA 1
ATOM 1346 C C . LEU A 1 188 ? -35.322 1.743 52.363 1.00 70.44 188 LEU A C 1
ATOM 1348 O O . LEU A 1 188 ? -36.181 2.143 51.582 1.00 70.44 188 LEU A O 1
ATOM 1352 N N . ALA A 1 189 ? -34.019 1.963 52.149 1.00 71.44 189 ALA A N 1
ATOM 1353 C CA . ALA A 1 189 ? -33.505 2.702 50.990 1.00 71.44 189 ALA A CA 1
ATOM 1354 C C . ALA A 1 189 ? -33.415 1.862 49.697 1.00 71.44 189 ALA A C 1
ATOM 1356 O O . ALA A 1 189 ? -32.924 2.353 48.683 1.00 71.44 189 ALA A O 1
ATOM 1357 N N . THR A 1 190 ? -33.896 0.610 49.693 1.00 70.25 190 THR A N 1
ATOM 1358 C CA . THR A 1 190 ? -33.770 -0.310 48.542 1.00 70.25 190 THR A CA 1
ATOM 1359 C C . THR A 1 190 ? -34.225 0.288 47.203 1.00 70.25 190 THR A C 1
ATOM 1361 O O . THR A 1 190 ? -33.456 0.195 46.244 1.00 70.25 190 THR A O 1
ATOM 1364 N N . PRO A 1 191 ? -35.398 0.946 47.093 1.00 68.50 191 PRO A N 1
ATOM 1365 C CA . PRO A 1 191 ? -35.827 1.530 45.820 1.00 68.50 191 PRO A CA 1
ATOM 1366 C C . PRO A 1 191 ? -34.877 2.623 45.310 1.00 68.50 191 PRO A C 1
ATOM 1368 O O . PRO A 1 191 ? -34.557 2.658 44.124 1.00 68.50 191 PRO A O 1
ATOM 1371 N N . LEU A 1 192 ? -34.381 3.472 46.216 1.00 72.38 192 LEU A N 1
ATOM 1372 C CA . LEU A 1 192 ? -33.477 4.575 45.890 1.00 72.38 192 LEU A CA 1
ATOM 1373 C C . LEU A 1 192 ? -32.109 4.057 45.428 1.00 72.38 192 LEU A C 1
ATOM 1375 O O . LEU A 1 192 ? -31.563 4.520 44.430 1.00 72.38 192 LEU A O 1
ATOM 1379 N N . VAL A 1 193 ? -31.575 3.055 46.125 1.00 72.00 193 VAL A N 1
ATOM 1380 C CA . VAL A 1 193 ? -30.294 2.430 45.782 1.00 72.00 193 VAL A CA 1
ATOM 1381 C C . VAL A 1 193 ? -30.338 1.775 44.396 1.00 72.00 193 VAL A C 1
ATOM 1383 O O . VAL A 1 193 ? -29.378 1.898 43.634 1.00 72.00 193 VAL A O 1
ATOM 1386 N N . ILE A 1 194 ? -31.452 1.132 44.023 1.00 68.94 194 ILE A N 1
ATOM 1387 C CA . ILE A 1 194 ? -31.629 0.556 42.677 1.00 68.94 194 ILE A CA 1
ATOM 1388 C C . ILE A 1 194 ? -31.573 1.651 41.602 1.00 68.94 194 ILE A C 1
ATOM 1390 O O . ILE A 1 194 ? -30.897 1.481 40.582 1.00 68.94 194 ILE A O 1
ATOM 1394 N N . GLU A 1 195 ? -32.247 2.781 41.820 1.00 70.62 195 GLU A N 1
ATOM 1395 C CA . GLU A 1 195 ? -32.250 3.912 40.886 1.00 70.62 195 GLU A CA 1
ATOM 1396 C C . GLU A 1 195 ? -30.843 4.504 40.704 1.00 70.62 195 GLU A C 1
ATOM 1398 O O . GLU A 1 195 ? -30.374 4.688 39.572 1.00 70.62 195 GLU A O 1
ATOM 1403 N N . GLN A 1 196 ? -30.132 4.742 41.810 1.00 73.94 196 GLN A N 1
ATOM 1404 C CA . GLN A 1 196 ? -28.770 5.277 41.790 1.00 73.94 196 GLN A CA 1
ATOM 1405 C C . GLN A 1 196 ? -27.804 4.329 41.071 1.00 73.94 196 GLN A C 1
ATOM 1407 O O . GLN A 1 196 ? -27.025 4.760 40.214 1.00 73.94 196 GLN A O 1
ATOM 1412 N N . ALA A 1 197 ? -27.892 3.031 41.364 1.00 68.81 197 ALA A N 1
ATOM 1413 C CA . ALA A 1 197 ? -27.040 2.026 40.750 1.00 68.81 197 ALA A CA 1
ATOM 1414 C C . ALA A 1 197 ? -27.297 1.903 39.240 1.00 68.81 197 ALA A C 1
ATOM 1416 O O . ALA A 1 197 ? -26.349 1.893 38.453 1.00 68.81 197 ALA A O 1
ATOM 1417 N N . THR A 1 198 ? -28.564 1.913 38.820 1.00 66.25 198 THR A N 1
ATOM 1418 C CA . THR A 1 198 ? -28.948 1.879 37.398 1.00 66.25 198 THR A CA 1
ATOM 1419 C C . THR A 1 198 ? -28.444 3.118 36.658 1.00 66.25 198 THR A C 1
ATOM 1421 O O . THR A 1 198 ? -27.850 3.008 35.586 1.00 66.25 198 THR A O 1
ATOM 1424 N N . THR A 1 199 ? -28.591 4.300 37.262 1.00 76.69 199 THR A N 1
ATOM 1425 C CA . THR A 1 199 ? -28.097 5.565 36.699 1.00 76.69 199 THR A CA 1
ATOM 1426 C C . THR A 1 199 ? -26.579 5.551 36.545 1.00 76.69 199 THR A C 1
ATOM 1428 O O . THR A 1 199 ? -26.049 5.972 35.514 1.00 76.69 199 THR A O 1
ATOM 1431 N N . ARG A 1 200 ? -25.855 5.031 37.543 1.00 77.62 200 ARG A N 1
ATOM 1432 C CA . ARG A 1 200 ? -24.393 4.948 37.497 1.00 77.62 200 ARG A CA 1
ATOM 1433 C C . ARG A 1 200 ? -23.917 3.986 36.412 1.00 77.62 200 ARG A C 1
ATOM 1435 O O . ARG A 1 200 ? -23.022 4.347 35.649 1.00 77.62 200 ARG A O 1
ATOM 1442 N N . VAL A 1 201 ? -24.537 2.811 36.301 1.00 70.75 201 VAL A N 1
ATOM 1443 C CA . VAL A 1 201 ? -24.247 1.839 35.235 1.00 70.75 201 VAL A CA 1
ATOM 1444 C C . VAL A 1 201 ? -24.536 2.444 33.859 1.00 70.75 201 VAL A C 1
ATOM 1446 O O . VAL A 1 201 ? -23.685 2.365 32.975 1.00 70.75 201 VAL A O 1
ATOM 1449 N N . ALA A 1 202 ? -25.670 3.128 33.683 1.00 72.06 202 ALA A N 1
ATOM 1450 C CA . ALA A 1 202 ? -26.020 3.790 32.426 1.00 72.06 202 ALA A CA 1
ATOM 1451 C C . ALA A 1 202 ? -25.039 4.918 32.054 1.00 72.06 202 ALA A C 1
ATOM 1453 O O . ALA A 1 202 ? -24.651 5.050 30.889 1.00 72.06 202 ALA A O 1
ATOM 1454 N N . ALA A 1 203 ? -24.592 5.712 33.032 1.00 77.75 203 ALA A N 1
ATOM 1455 C CA . ALA A 1 203 ? -23.607 6.773 32.826 1.00 77.75 203 ALA A CA 1
ATOM 1456 C C . ALA A 1 203 ? -22.241 6.212 32.407 1.00 77.75 203 ALA A C 1
ATOM 1458 O O . ALA A 1 203 ? -21.615 6.733 31.481 1.00 77.75 203 ALA A O 1
ATOM 1459 N N . VAL A 1 204 ? -21.805 5.125 33.053 1.00 74.00 204 VAL A N 1
ATOM 1460 C CA . VAL A 1 204 ? -20.612 4.374 32.657 1.00 74.00 204 VAL A CA 1
ATOM 1461 C C . VAL A 1 204 ? -20.798 3.872 31.225 1.00 74.00 204 VAL A C 1
ATOM 1463 O O . VAL A 1 204 ? -20.054 4.302 30.351 1.00 74.00 204 VAL A O 1
ATOM 1466 N N . ALA A 1 205 ? -21.840 3.090 30.935 1.00 70.94 205 ALA A N 1
ATOM 1467 C CA . ALA A 1 205 ? -22.107 2.539 29.603 1.00 70.94 205 ALA A CA 1
ATOM 1468 C C . ALA A 1 205 ? -22.110 3.604 28.487 1.00 70.94 205 ALA A C 1
ATOM 1470 O O . ALA A 1 205 ? -21.463 3.427 27.455 1.00 70.94 205 ALA A O 1
ATOM 1471 N N . THR A 1 206 ? -22.755 4.751 28.719 1.00 74.75 206 THR A N 1
ATOM 1472 C CA . THR A 1 206 ? -22.824 5.865 27.754 1.00 74.75 206 THR A CA 1
ATOM 1473 C C . THR A 1 206 ? -21.461 6.516 27.498 1.00 74.75 206 THR A C 1
ATOM 1475 O O . THR A 1 206 ? -21.184 6.988 26.394 1.00 74.75 206 THR A O 1
ATOM 1478 N N . LYS A 1 207 ? -20.584 6.563 28.508 1.00 73.06 207 LYS A N 1
ATOM 1479 C CA . LYS A 1 207 ? -19.215 7.078 28.355 1.00 73.06 207 LYS A CA 1
ATOM 1480 C C . LYS A 1 207 ? -18.379 6.172 27.442 1.00 73.06 207 LYS A C 1
ATOM 1482 O O . LYS A 1 207 ? -17.576 6.686 26.664 1.00 73.06 207 LYS A O 1
ATOM 1487 N N . PHE A 1 208 ? -18.575 4.854 27.520 1.00 71.31 208 PHE A N 1
ATOM 1488 C CA . PHE A 1 208 ? -17.850 3.860 26.717 1.00 71.31 208 PHE A CA 1
ATOM 1489 C C . PHE A 1 208 ? -18.371 3.749 25.289 1.00 71.31 208 PHE A C 1
ATOM 1491 O O . PHE A 1 208 ? -17.567 3.734 24.356 1.00 71.31 208 PHE A O 1
ATOM 1498 N N . SER A 1 209 ? -19.696 3.752 25.108 1.00 69.44 209 SER A N 1
ATOM 1499 C CA . SER A 1 209 ? -20.331 3.607 23.791 1.00 69.44 209 SER A CA 1
ATOM 1500 C C . SER A 1 209 ? -19.909 4.685 22.789 1.00 69.44 209 SER A C 1
ATOM 1502 O O . SER A 1 209 ? -19.948 4.450 21.587 1.00 69.44 209 SER A O 1
ATOM 1504 N N . LYS A 1 210 ? -19.469 5.851 23.277 1.00 71.38 210 LYS A N 1
ATOM 1505 C CA . LYS A 1 210 ? -18.984 6.959 22.446 1.00 71.38 210 LYS A CA 1
ATOM 1506 C C . LYS A 1 210 ? -17.495 6.895 22.104 1.00 71.38 210 LYS A C 1
ATOM 1508 O O . LYS A 1 210 ? -17.101 7.544 21.155 1.00 71.38 210 LYS A O 1
ATOM 1513 N N . ARG A 1 211 ? -16.663 6.184 22.877 1.00 71.38 211 ARG A N 1
ATOM 1514 C CA . ARG A 1 211 ? -15.188 6.246 22.755 1.00 71.38 211 ARG A CA 1
ATOM 1515 C C . ARG A 1 211 ? -14.564 4.989 22.153 1.00 71.38 211 ARG A C 1
ATOM 1517 O O . ARG A 1 211 ? -13.582 5.086 21.426 1.00 71.38 211 ARG A O 1
ATOM 1524 N N . ILE A 1 212 ? -15.127 3.814 22.443 1.00 74.50 212 ILE A N 1
ATOM 1525 C CA . ILE A 1 212 ? -14.618 2.537 21.917 1.00 74.50 212 ILE A CA 1
ATOM 1526 C C . ILE A 1 212 ? -14.696 2.476 20.381 1.00 74.50 212 ILE A C 1
ATOM 1528 O O . ILE A 1 212 ? -13.703 2.072 19.777 1.00 74.50 212 ILE A O 1
ATOM 1532 N N . PRO A 1 213 ? -15.802 2.884 19.719 1.00 78.75 213 PRO A N 1
ATOM 1533 C CA . PRO A 1 213 ? -15.886 2.805 18.260 1.00 78.75 213 PRO A CA 1
ATOM 1534 C C . PRO A 1 213 ? -14.798 3.617 17.553 1.00 78.75 213 PRO A C 1
ATOM 1536 O O . PRO A 1 213 ? -14.219 3.131 16.585 1.00 78.75 213 PRO A O 1
ATOM 1539 N N . ASP A 1 214 ? -14.469 4.798 18.078 1.00 76.44 214 ASP A N 1
ATOM 1540 C CA . ASP A 1 214 ? -13.418 5.659 17.529 1.00 76.44 214 ASP A CA 1
ATOM 1541 C C . ASP A 1 214 ? -12.036 5.002 17.654 1.00 76.44 214 ASP A C 1
ATOM 1543 O O . ASP A 1 214 ? -11.246 5.020 16.711 1.00 76.44 214 ASP A O 1
ATOM 1547 N N . MET A 1 215 ? -11.756 4.349 18.788 1.00 79.00 215 MET A N 1
ATOM 1548 C CA . MET A 1 215 ? -10.501 3.621 19.012 1.00 79.00 215 MET A CA 1
ATOM 1549 C C . MET A 1 215 ? -10.379 2.382 18.123 1.00 79.00 215 MET A C 1
ATOM 1551 O O . MET A 1 215 ? -9.320 2.131 17.549 1.00 79.00 215 MET A O 1
ATOM 1555 N N . VAL A 1 216 ? -11.473 1.639 17.945 1.00 81.44 216 VAL A N 1
ATOM 1556 C CA . VAL A 1 216 ? -11.528 0.508 17.009 1.00 81.44 216 VAL A CA 1
ATOM 1557 C C . VAL A 1 216 ? -11.333 0.989 15.570 1.00 81.44 216 VAL A C 1
ATOM 1559 O O . VAL A 1 216 ? -10.599 0.363 14.808 1.00 81.44 216 VAL A O 1
ATOM 1562 N N . ALA A 1 217 ? -11.954 2.106 15.186 1.00 81.81 217 ALA A N 1
ATOM 1563 C CA . ALA A 1 217 ? -11.781 2.697 13.863 1.00 81.81 217 ALA A CA 1
ATOM 1564 C C . ALA A 1 217 ? -10.330 3.140 13.622 1.00 81.81 217 ALA A C 1
ATOM 1566 O O . ALA A 1 217 ? -9.796 2.883 12.544 1.00 81.81 217 ALA A O 1
ATOM 1567 N N . ALA A 1 218 ? -9.674 3.738 14.620 1.00 78.81 218 ALA A N 1
ATOM 1568 C CA . ALA A 1 218 ? -8.262 4.103 14.541 1.00 78.81 218 ALA A CA 1
ATOM 1569 C C . ALA A 1 218 ? -7.364 2.868 14.344 1.00 78.81 218 ALA A C 1
ATOM 1571 O O . ALA A 1 218 ? -6.555 2.842 13.419 1.00 78.81 218 ALA A O 1
ATOM 1572 N N . ILE A 1 219 ? -7.551 1.807 15.141 1.00 83.00 219 ILE A N 1
ATOM 1573 C CA . ILE A 1 219 ? -6.781 0.557 14.999 1.00 83.00 219 ILE A CA 1
ATOM 1574 C C . ILE A 1 219 ? -7.005 -0.086 13.621 1.00 83.00 219 ILE A C 1
ATOM 1576 O O . ILE A 1 219 ? -6.054 -0.579 13.020 1.00 83.00 219 ILE A O 1
ATOM 1580 N N . ARG A 1 220 ? -8.232 -0.050 13.081 1.00 86.44 220 ARG A N 1
ATOM 1581 C CA . ARG A 1 220 ? -8.522 -0.554 11.725 1.00 86.44 220 ARG A CA 1
ATOM 1582 C C . ARG A 1 220 ? -7.788 0.234 10.645 1.00 86.44 220 ARG A C 1
ATOM 1584 O O . ARG A 1 220 ? -7.117 -0.375 9.822 1.00 86.44 220 ARG A O 1
ATOM 1591 N N . LYS A 1 221 ? -7.846 1.569 10.699 1.00 84.50 221 LYS A N 1
ATOM 1592 C CA . LYS A 1 221 ? -7.109 2.437 9.767 1.00 84.50 221 LYS A CA 1
ATOM 1593 C C . LYS A 1 221 ? -5.604 2.173 9.820 1.00 84.50 221 LYS A C 1
ATOM 1595 O O . LYS A 1 221 ? -4.952 2.141 8.783 1.00 84.50 221 LYS A O 1
ATOM 1600 N N . LEU A 1 222 ? -5.053 1.960 11.017 1.00 83.00 222 LEU A N 1
ATOM 1601 C CA . LEU A 1 222 ? -3.658 1.549 11.160 1.00 83.00 222 LEU A CA 1
ATOM 1602 C C . LEU A 1 222 ? -3.407 0.180 10.509 1.00 83.00 222 LEU A C 1
ATOM 1604 O O . LEU A 1 222 ? -2.413 0.026 9.807 1.00 83.00 222 LEU A O 1
ATOM 1608 N N . GLY A 1 223 ? -4.302 -0.791 10.703 1.00 85.81 223 GLY A N 1
ATOM 1609 C CA . GLY A 1 223 ? -4.240 -2.096 10.039 1.00 85.81 223 GLY A CA 1
ATOM 1610 C C . GLY A 1 223 ? -4.160 -1.983 8.514 1.00 85.81 223 GLY A C 1
ATOM 1611 O O . GLY A 1 223 ? -3.315 -2.631 7.899 1.00 85.81 223 GLY A O 1
ATOM 1612 N N . ASP A 1 224 ? -4.948 -1.089 7.914 1.00 88.81 224 ASP A N 1
ATOM 1613 C CA . ASP A 1 224 ? -4.910 -0.834 6.469 1.00 88.81 224 ASP A CA 1
ATOM 1614 C C . ASP A 1 224 ? -3.546 -0.279 6.017 1.00 88.81 224 ASP A C 1
ATOM 1616 O O . ASP A 1 224 ? -3.020 -0.668 4.972 1.00 88.81 224 ASP A O 1
ATOM 1620 N N . LEU A 1 225 ? -2.938 0.615 6.806 1.00 83.25 225 LEU A N 1
ATOM 1621 C CA . LEU A 1 225 ? -1.593 1.141 6.532 1.00 83.25 225 LEU A CA 1
ATOM 1622 C C . LEU A 1 225 ? -0.513 0.056 6.668 1.00 83.25 225 LEU A C 1
ATOM 1624 O O . LEU A 1 225 ? 0.425 0.016 5.869 1.00 83.25 225 LEU A O 1
ATOM 1628 N N . VAL A 1 226 ? -0.656 -0.847 7.642 1.00 86.69 226 VAL A N 1
ATOM 1629 C CA . VAL A 1 226 ? 0.251 -1.988 7.842 1.00 86.69 226 VAL A CA 1
ATOM 1630 C C . VAL A 1 226 ? 0.182 -2.962 6.663 1.00 86.69 226 VAL A C 1
ATOM 1632 O O . VAL A 1 226 ? 1.228 -3.388 6.175 1.00 86.69 226 VAL A O 1
ATOM 1635 N N . GLU A 1 227 ? -1.011 -3.283 6.153 1.00 88.62 227 GLU A N 1
ATOM 1636 C CA . GLU A 1 227 ? -1.152 -4.148 4.971 1.00 88.62 227 GLU A CA 1
ATOM 1637 C C . GLU A 1 227 ? -0.542 -3.505 3.716 1.00 88.62 227 GLU A C 1
ATOM 1639 O O . GLU A 1 227 ? 0.136 -4.186 2.944 1.00 88.62 227 GLU A O 1
ATOM 1644 N N . LYS A 1 228 ? -0.671 -2.182 3.546 1.00 85.88 228 LYS A N 1
ATOM 1645 C CA . LYS A 1 228 ? 0.015 -1.456 2.462 1.00 85.88 228 LYS A CA 1
ATOM 1646 C C . LYS A 1 228 ? 1.540 -1.550 2.578 1.00 85.88 228 LYS A C 1
ATOM 1648 O O . LYS A 1 228 ? 2.210 -1.813 1.581 1.00 85.88 228 LYS A O 1
ATOM 1653 N N . LEU A 1 229 ? 2.097 -1.405 3.784 1.00 82.56 229 LEU A N 1
ATOM 1654 C CA . LEU A 1 229 ? 3.537 -1.589 4.007 1.00 82.56 229 LEU A CA 1
ATOM 1655 C C . LEU A 1 229 ? 3.991 -3.031 3.752 1.00 82.56 229 LEU A C 1
ATOM 1657 O O . LEU A 1 229 ? 5.053 -3.249 3.175 1.00 82.56 229 LEU A O 1
ATOM 1661 N N . LYS A 1 230 ? 3.193 -4.029 4.131 1.00 85.56 230 LYS A N 1
ATOM 1662 C CA . LYS A 1 230 ? 3.472 -5.440 3.834 1.00 85.56 230 LYS A CA 1
ATOM 1663 C C . LYS A 1 230 ? 3.482 -5.720 2.330 1.00 85.56 230 LYS A C 1
ATOM 1665 O O . LYS A 1 230 ? 4.376 -6.422 1.852 1.00 85.56 230 LYS A O 1
ATOM 1670 N N . ALA A 1 231 ? 2.538 -5.153 1.580 1.00 86.06 231 ALA A N 1
ATOM 1671 C CA . ALA A 1 231 ? 2.547 -5.226 0.121 1.00 86.06 231 ALA A CA 1
ATOM 1672 C C . ALA A 1 231 ? 3.827 -4.595 -0.451 1.00 86.06 231 ALA A C 1
ATOM 1674 O O . ALA A 1 231 ? 4.459 -5.173 -1.332 1.00 86.06 231 ALA A O 1
ATOM 1675 N N . LEU A 1 232 ? 4.275 -3.469 0.112 1.00 82.75 232 LEU A N 1
ATOM 1676 C CA . LEU A 1 232 ? 5.520 -2.817 -0.289 1.00 82.75 232 LEU A CA 1
ATOM 1677 C C . LEU A 1 232 ? 6.766 -3.682 -0.021 1.00 82.75 232 LEU A C 1
ATOM 1679 O O . LEU A 1 232 ? 7.600 -3.835 -0.912 1.00 82.75 232 LEU A O 1
ATOM 1683 N N . PHE A 1 233 ? 6.866 -4.313 1.155 1.00 81.38 233 PHE A N 1
ATOM 1684 C CA . PHE A 1 233 ? 7.930 -5.279 1.464 1.00 81.38 233 PHE A CA 1
ATOM 1685 C C . PHE A 1 233 ? 7.928 -6.478 0.510 1.00 81.38 233 PHE A C 1
ATOM 1687 O O . PHE A 1 233 ? 8.994 -6.941 0.108 1.00 81.38 233 PHE A O 1
ATOM 1694 N N . THR A 1 234 ? 6.742 -6.966 0.143 1.00 85.25 234 THR A N 1
ATOM 1695 C CA . THR A 1 234 ? 6.586 -8.093 -0.787 1.00 85.25 234 THR A CA 1
ATOM 1696 C C . THR A 1 234 ? 7.099 -7.712 -2.172 1.00 85.25 234 THR A C 1
ATOM 1698 O O . THR A 1 234 ? 7.969 -8.398 -2.699 1.00 85.25 234 THR A O 1
ATOM 1701 N N . ARG A 1 235 ? 6.671 -6.557 -2.701 1.00 82.50 235 ARG A N 1
ATOM 1702 C CA . ARG A 1 235 ? 7.151 -6.030 -3.989 1.00 82.50 235 ARG A CA 1
ATOM 1703 C C . ARG A 1 235 ? 8.659 -5.800 -3.993 1.00 82.50 235 ARG A C 1
ATOM 1705 O O . ARG A 1 235 ? 9.331 -6.163 -4.950 1.00 82.50 235 ARG A O 1
ATOM 1712 N N . PHE A 1 236 ? 9.215 -5.250 -2.912 1.00 81.94 236 PHE A N 1
ATOM 1713 C CA . PHE A 1 236 ? 10.666 -5.113 -2.776 1.00 81.94 236 PHE A CA 1
ATOM 1714 C C . PHE A 1 236 ? 11.378 -6.475 -2.831 1.00 81.94 236 PHE A C 1
ATOM 1716 O O . PHE A 1 236 ? 12.357 -6.624 -3.561 1.00 81.94 236 PHE A O 1
ATOM 1723 N N . GLY A 1 237 ? 10.875 -7.469 -2.093 1.00 76.94 237 GLY A N 1
ATOM 1724 C CA . GLY A 1 237 ? 11.420 -8.825 -2.089 1.00 76.94 237 GLY A CA 1
ATOM 1725 C C . GLY A 1 237 ? 11.366 -9.488 -3.464 1.00 76.94 237 GLY A C 1
ATOM 1726 O O . GLY A 1 237 ? 12.361 -10.060 -3.896 1.00 76.94 237 GLY A O 1
ATOM 1727 N N . GLU A 1 238 ? 10.249 -9.359 -4.175 1.00 79.75 238 GLU A N 1
ATOM 1728 C CA . GLU A 1 238 ? 10.070 -9.881 -5.533 1.00 79.75 238 GLU A CA 1
ATOM 1729 C C . GLU A 1 238 ? 11.016 -9.211 -6.533 1.00 79.75 238 GLU A C 1
ATOM 1731 O O . GLU A 1 238 ? 11.683 -9.900 -7.302 1.00 79.75 238 GLU A O 1
ATOM 1736 N N . THR A 1 239 ? 11.144 -7.882 -6.501 1.00 74.69 239 THR A N 1
ATOM 1737 C CA . THR A 1 239 ? 12.069 -7.159 -7.387 1.00 74.69 239 THR A CA 1
ATOM 1738 C C . THR A 1 239 ? 13.522 -7.534 -7.103 1.00 74.69 239 THR A C 1
ATOM 1740 O O . THR A 1 239 ? 14.293 -7.764 -8.037 1.00 74.69 239 THR A O 1
ATOM 1743 N N . ALA A 1 240 ? 13.901 -7.654 -5.828 1.00 74.00 240 ALA A N 1
ATOM 1744 C CA . ALA A 1 240 ? 15.237 -8.092 -5.437 1.00 74.00 240 ALA A CA 1
ATOM 1745 C C . ALA A 1 240 ? 15.512 -9.544 -5.867 1.00 74.00 240 ALA A C 1
ATOM 1747 O O . ALA A 1 240 ? 16.571 -9.838 -6.417 1.00 74.00 240 ALA A O 1
ATOM 1748 N N . ASP A 1 241 ? 14.556 -10.448 -5.663 1.00 73.75 241 ASP A N 1
ATOM 1749 C CA . ASP A 1 241 ? 14.666 -11.856 -6.044 1.00 73.75 241 ASP A CA 1
ATOM 1750 C C . ASP A 1 241 ? 14.737 -12.027 -7.568 1.00 73.75 241 ASP A C 1
ATOM 1752 O O . ASP A 1 241 ? 15.575 -12.775 -8.068 1.00 73.75 241 ASP A O 1
ATOM 1756 N N . ASN A 1 242 ? 13.954 -11.257 -8.327 1.00 71.25 242 ASN A N 1
ATOM 1757 C CA . ASN A 1 242 ? 14.031 -11.210 -9.788 1.00 71.25 242 ASN A CA 1
ATOM 1758 C C . ASN A 1 242 ? 15.385 -10.672 -10.272 1.00 71.25 242 ASN A C 1
ATOM 1760 O O . ASN A 1 242 ? 15.982 -11.244 -11.187 1.00 71.25 242 ASN A O 1
ATOM 1764 N N . ALA A 1 243 ? 15.917 -9.630 -9.627 1.00 67.00 243 ALA A N 1
ATOM 1765 C CA . ALA A 1 243 ? 17.240 -9.095 -9.940 1.00 67.00 243 ALA A CA 1
ATOM 1766 C C . ALA A 1 243 ? 18.367 -10.108 -9.650 1.00 67.00 243 ALA A C 1
ATOM 1768 O O . ALA A 1 243 ? 19.319 -10.210 -10.423 1.00 67.00 243 ALA A O 1
ATOM 1769 N N . LEU A 1 244 ? 18.249 -10.899 -8.577 1.00 66.94 244 LEU A N 1
ATOM 1770 C CA . LEU A 1 244 ? 19.239 -11.911 -8.181 1.00 66.94 244 LEU A CA 1
ATOM 1771 C C . LEU A 1 244 ? 19.132 -13.212 -8.999 1.00 66.94 244 LEU A C 1
ATOM 1773 O O . LEU A 1 244 ? 20.150 -13.801 -9.369 1.00 66.94 244 LEU A O 1
ATOM 1777 N N . LYS A 1 245 ? 17.914 -13.660 -9.325 1.00 65.56 245 LYS A N 1
ATOM 1778 C CA . LYS A 1 245 ? 17.652 -14.822 -10.198 1.00 65.56 245 LYS A CA 1
ATOM 1779 C C . LYS A 1 245 ? 17.950 -14.529 -11.670 1.00 65.56 245 LYS A C 1
ATOM 1781 O O . LYS A 1 245 ? 18.232 -15.460 -12.428 1.00 65.56 245 LYS A O 1
ATOM 1786 N N . GLY A 1 246 ? 17.984 -13.251 -12.051 1.00 50.78 246 GLY A N 1
ATOM 1787 C CA . GLY A 1 246 ? 18.383 -12.733 -13.363 1.00 50.78 246 GLY A CA 1
ATOM 1788 C C . GLY A 1 246 ? 19.827 -13.031 -13.798 1.00 50.78 246 GLY A C 1
ATOM 1789 O O . GLY A 1 246 ? 20.225 -12.644 -14.891 1.00 50.78 246 GLY A O 1
ATOM 1790 N N . GLY A 1 247 ? 20.614 -13.800 -13.031 1.00 46.09 247 GLY A N 1
ATOM 1791 C CA . GLY A 1 247 ? 21.911 -14.347 -13.467 1.00 46.09 247 GLY A CA 1
ATOM 1792 C C . GLY A 1 247 ? 21.858 -15.260 -14.711 1.00 46.09 247 GLY A C 1
ATOM 1793 O O . GLY A 1 247 ? 22.899 -15.714 -15.185 1.00 46.09 247 GLY A O 1
ATOM 1794 N N . LYS A 1 248 ? 20.670 -15.524 -15.273 1.00 42.31 248 LYS A N 1
ATOM 1795 C CA . LYS A 1 248 ? 20.478 -16.127 -16.600 1.00 42.31 248 LYS A CA 1
ATOM 1796 C C . LYS A 1 248 ? 19.657 -15.201 -17.497 1.00 42.31 248 LYS A C 1
ATOM 1798 O O . LYS A 1 248 ? 18.459 -15.394 -17.664 1.00 42.31 248 LYS A O 1
ATOM 1803 N N . GLY A 1 249 ? 20.338 -14.249 -18.119 1.00 38.50 249 GLY A N 1
ATOM 1804 C CA . GLY A 1 249 ? 19.784 -13.408 -19.177 1.00 38.50 249 GLY A CA 1
ATOM 1805 C C . GLY A 1 249 ? 19.864 -11.941 -18.799 1.00 38.50 249 GLY A C 1
ATOM 1806 O O . GLY A 1 249 ? 19.283 -11.519 -17.810 1.00 38.50 249 GLY A O 1
ATOM 1807 N N . ALA A 1 250 ? 20.608 -11.170 -19.587 1.00 37.31 250 ALA A N 1
ATOM 1808 C CA . ALA A 1 250 ? 20.621 -9.721 -19.483 1.00 37.31 250 ALA A CA 1
ATOM 1809 C C . ALA A 1 250 ? 19.176 -9.193 -19.442 1.00 37.31 250 ALA A C 1
ATOM 1811 O O . ALA A 1 250 ? 18.399 -9.479 -20.353 1.00 37.31 250 ALA A O 1
ATOM 1812 N N . VAL A 1 251 ? 18.823 -8.439 -18.397 1.00 41.91 251 VAL A N 1
ATOM 1813 C CA . VAL A 1 251 ? 17.616 -7.611 -18.406 1.00 41.91 251 VAL A CA 1
ATOM 1814 C C . VAL A 1 251 ? 17.874 -6.519 -19.434 1.00 41.91 251 VAL A C 1
ATOM 1816 O O . VAL A 1 251 ? 18.585 -5.545 -19.183 1.00 41.91 251 VAL A O 1
ATOM 1819 N N . GLU A 1 252 ? 17.365 -6.738 -20.639 1.00 42.66 252 GLU A N 1
ATOM 1820 C CA . GLU A 1 252 ? 17.177 -5.667 -21.602 1.00 42.66 252 GLU A CA 1
ATOM 1821 C C . GLU A 1 252 ? 16.243 -4.643 -20.929 1.00 42.66 252 GLU A C 1
ATOM 1823 O O . GLU A 1 252 ? 15.266 -5.057 -20.294 1.00 42.66 252 GLU A O 1
ATOM 1828 N N . PRO A 1 253 ? 16.551 -3.332 -20.960 1.00 48.16 253 PRO A N 1
ATOM 1829 C CA . PRO A 1 253 ? 15.667 -2.330 -20.373 1.00 48.16 253 PRO A CA 1
ATOM 1830 C C . PRO A 1 253 ? 14.237 -2.524 -20.897 1.00 48.16 253 PRO A C 1
ATOM 1832 O O . PRO A 1 253 ? 14.084 -2.967 -22.042 1.00 48.16 253 PRO A O 1
ATOM 1835 N N . PRO A 1 254 ? 13.199 -2.186 -20.102 1.00 59.47 254 PRO A N 1
ATOM 1836 C CA . PRO A 1 254 ? 11.820 -2.243 -20.564 1.00 59.47 254 PRO A CA 1
ATOM 1837 C C . PRO A 1 254 ? 11.742 -1.546 -21.918 1.00 59.47 254 PRO A C 1
ATOM 1839 O O . PRO A 1 254 ? 12.080 -0.365 -22.036 1.00 59.47 254 PRO A O 1
ATOM 1842 N N . ARG A 1 255 ? 11.415 -2.296 -22.974 1.00 83.44 255 ARG A N 1
ATOM 1843 C CA . ARG A 1 255 ? 11.434 -1.731 -24.321 1.00 83.44 255 ARG A CA 1
ATOM 1844 C C . ARG A 1 255 ? 10.380 -0.638 -24.367 1.00 83.44 255 ARG A C 1
ATOM 1846 O O . ARG A 1 255 ? 9.196 -0.927 -24.249 1.00 83.44 255 ARG A O 1
ATOM 1853 N N . VAL A 1 256 ? 10.807 0.595 -24.578 1.00 87.31 256 VAL A N 1
ATOM 1854 C CA . VAL A 1 256 ? 9.899 1.702 -24.864 1.00 87.31 256 VAL A CA 1
ATOM 1855 C C . VAL A 1 256 ? 9.541 1.652 -26.340 1.00 87.31 256 VAL A C 1
ATOM 1857 O O . VAL A 1 256 ? 10.432 1.521 -27.182 1.00 87.31 256 VAL A O 1
ATOM 1860 N N . LEU A 1 257 ? 8.254 1.740 -26.669 1.00 87.81 257 LEU A N 1
ATOM 1861 C CA . LEU A 1 257 ? 7.845 1.904 -28.057 1.00 87.81 257 LEU A CA 1
ATOM 1862 C C . LEU A 1 257 ? 8.250 3.289 -28.556 1.00 87.81 257 LEU A C 1
ATOM 1864 O O . LEU A 1 257 ? 7.877 4.317 -27.994 1.00 87.81 257 LEU A O 1
ATOM 1868 N N . THR A 1 258 ? 9.014 3.301 -29.639 1.00 91.75 258 THR A N 1
ATOM 1869 C CA . THR A 1 258 ? 9.449 4.513 -30.326 1.00 91.75 258 THR A CA 1
ATOM 1870 C C . THR A 1 258 ? 8.443 4.922 -31.395 1.00 91.75 258 THR A C 1
ATOM 1872 O O . THR A 1 258 ? 7.611 4.127 -31.834 1.00 91.75 258 THR A O 1
ATOM 1875 N N . SER A 1 259 ? 8.563 6.144 -31.911 1.00 88.44 259 SER A N 1
ATOM 1876 C CA . SER A 1 259 ? 7.773 6.587 -33.068 1.00 88.44 259 SER A CA 1
ATOM 1877 C C . SER A 1 259 ? 7.943 5.673 -34.289 1.00 88.44 259 SER A C 1
ATOM 1879 O O . SER A 1 259 ? 6.997 5.496 -35.049 1.00 88.44 259 SER A O 1
ATOM 1881 N N . ALA A 1 260 ? 9.114 5.045 -34.460 1.00 90.56 260 ALA A N 1
ATOM 1882 C CA . ALA A 1 260 ? 9.344 4.076 -35.529 1.00 90.56 260 ALA A CA 1
ATOM 1883 C C . ALA A 1 260 ? 8.547 2.777 -35.318 1.00 90.56 260 ALA A C 1
ATOM 1885 O O . ALA A 1 260 ? 8.046 2.209 -36.284 1.00 90.56 260 ALA A O 1
ATOM 1886 N N . ASP A 1 261 ? 8.378 2.334 -34.069 1.00 94.00 261 ASP A N 1
ATOM 1887 C CA . ASP A 1 261 ? 7.550 1.168 -33.752 1.00 94.00 261 ASP A CA 1
ATOM 1888 C C . ASP A 1 261 ? 6.068 1.454 -34.021 1.00 94.00 261 ASP A C 1
ATOM 1890 O O . ASP A 1 261 ? 5.377 0.626 -34.611 1.00 94.00 261 ASP A O 1
ATOM 1894 N N . PHE A 1 262 ? 5.590 2.644 -33.644 1.00 93.31 262 PHE A N 1
ATOM 1895 C CA . PHE A 1 262 ? 4.230 3.088 -33.961 1.00 93.31 262 PHE A CA 1
ATOM 1896 C C . PHE A 1 262 ? 3.993 3.206 -35.466 1.00 93.31 262 PHE A C 1
ATOM 1898 O O . PHE A 1 262 ? 2.943 2.777 -35.939 1.00 93.31 262 PHE A O 1
ATOM 1905 N N . GLN A 1 263 ? 4.974 3.710 -36.220 1.00 91.62 263 GLN A N 1
ATOM 1906 C CA . GLN A 1 263 ? 4.894 3.764 -37.678 1.00 91.62 263 GLN A CA 1
ATOM 1907 C C . GLN A 1 263 ? 4.843 2.360 -38.288 1.00 91.62 263 GLN A C 1
ATOM 1909 O O . GLN A 1 263 ? 3.964 2.082 -39.095 1.00 91.62 263 GLN A O 1
ATOM 1914 N N . TYR A 1 264 ? 5.722 1.454 -37.851 1.00 93.31 264 TYR A N 1
ATOM 1915 C CA . TYR A 1 264 ? 5.721 0.062 -38.302 1.00 93.31 264 TYR A CA 1
ATOM 1916 C C . TYR A 1 264 ? 4.371 -0.623 -38.045 1.00 93.31 264 TYR A C 1
ATOM 1918 O O . TYR A 1 264 ? 3.826 -1.289 -38.922 1.00 93.31 264 TYR A O 1
ATOM 1926 N N . MET A 1 265 ? 3.810 -0.438 -36.848 1.00 96.50 265 MET A N 1
ATOM 1927 C CA . MET A 1 265 ? 2.502 -0.984 -36.491 1.00 96.50 265 MET A CA 1
ATOM 1928 C C . MET A 1 265 ? 1.381 -0.365 -37.337 1.00 96.50 265 MET A C 1
ATOM 1930 O O . MET A 1 265 ? 0.521 -1.091 -37.833 1.00 96.50 265 MET A O 1
ATOM 1934 N N . ALA A 1 266 ? 1.405 0.951 -37.559 1.00 92.75 266 ALA A N 1
ATOM 1935 C CA . ALA A 1 266 ? 0.433 1.627 -38.415 1.00 92.75 266 ALA A CA 1
ATOM 1936 C C . ALA A 1 266 ? 0.483 1.111 -39.865 1.00 92.75 266 ALA A C 1
ATOM 1938 O O . ALA A 1 266 ? -0.561 0.776 -40.425 1.00 92.75 266 ALA A O 1
ATOM 1939 N N . ASP A 1 267 ? 1.682 0.970 -40.437 1.00 92.69 267 ASP A N 1
ATOM 1940 C CA . ASP A 1 267 ? 1.890 0.429 -41.787 1.00 92.69 267 ASP A CA 1
ATOM 1941 C C . ASP A 1 267 ? 1.466 -1.049 -41.879 1.00 92.69 267 ASP A C 1
ATOM 1943 O O . ASP A 1 267 ? 0.982 -1.505 -42.915 1.00 92.69 267 ASP A O 1
ATOM 1947 N N . GLY A 1 268 ? 1.602 -1.790 -40.775 1.00 93.19 268 GLY A N 1
ATOM 1948 C CA . GLY A 1 268 ? 1.166 -3.178 -40.628 1.00 93.19 268 GLY A CA 1
ATOM 1949 C C . GLY A 1 268 ? -0.328 -3.368 -40.341 1.00 93.19 268 GLY A C 1
ATOM 1950 O O . GLY A 1 268 ? -0.751 -4.503 -40.131 1.00 93.19 268 GLY A O 1
ATOM 1951 N N . GLY A 1 269 ? -1.131 -2.298 -40.297 1.00 93.19 269 GLY A N 1
ATOM 1952 C CA . GLY A 1 269 ? -2.575 -2.383 -40.041 1.00 93.19 269 GLY A CA 1
ATOM 1953 C C . GLY A 1 269 ? -2.950 -2.685 -38.584 1.00 93.19 269 GLY A C 1
ATOM 1954 O O . GLY A 1 269 ? -4.046 -3.182 -38.311 1.00 93.19 269 GLY A O 1
ATOM 1955 N N . TYR A 1 270 ? -2.056 -2.402 -37.636 1.00 97.44 270 TYR A N 1
ATOM 1956 C CA . TYR A 1 270 ? -2.323 -2.624 -36.220 1.00 97.44 270 TYR A CA 1
ATOM 1957 C C . TYR A 1 270 ? -3.3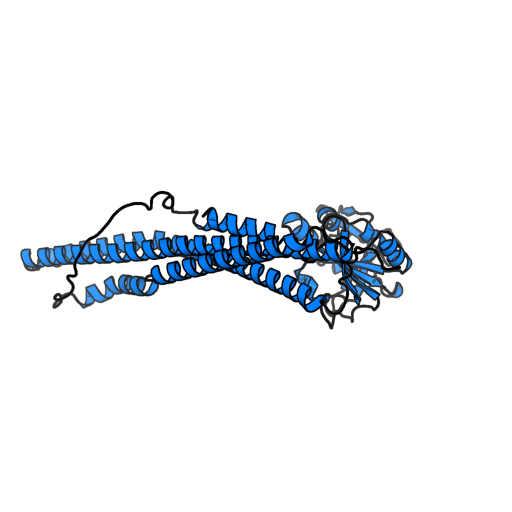72 -1.657 -35.680 1.00 97.44 270 TYR A C 1
ATOM 1959 O O . TYR A 1 270 ? -3.491 -0.499 -36.101 1.00 97.44 270 TYR A O 1
ATOM 1967 N N . HIS A 1 271 ? -4.097 -2.153 -34.686 1.00 97.25 271 HIS A N 1
ATOM 1968 C CA . HIS A 1 271 ? -5.016 -1.378 -33.877 1.00 97.25 271 HIS A CA 1
ATOM 1969 C C . HIS A 1 271 ? -4.615 -1.456 -32.405 1.00 97.25 271 HIS A C 1
ATOM 1971 O O . HIS A 1 271 ? -3.971 -2.403 -31.957 1.00 97.25 271 HIS A O 1
ATOM 1977 N N . SER A 1 272 ? -4.983 -0.422 -31.661 1.00 97.38 272 SER A N 1
ATOM 1978 C CA . SER A 1 272 ? -4.719 -0.263 -30.240 1.00 97.38 272 SER A CA 1
ATOM 1979 C C . SER A 1 272 ? -6.035 -0.218 -29.479 1.00 97.38 272 SER A C 1
ATOM 1981 O O . SER A 1 272 ? -6.934 0.533 -29.860 1.00 97.38 272 SER A O 1
ATOM 1983 N N . SER A 1 273 ? -6.133 -0.968 -28.386 1.00 96.19 273 SER A N 1
ATOM 1984 C CA . SER A 1 273 ? -7.237 -0.857 -27.428 1.00 96.19 273 SER A CA 1
ATOM 1985 C C . SER A 1 273 ? -6.689 -0.446 -26.070 1.00 96.19 273 SER A C 1
ATOM 1987 O O . SER A 1 273 ? -5.784 -1.107 -25.560 1.00 96.19 273 SER A O 1
ATOM 1989 N N . LEU A 1 274 ? -7.214 0.650 -25.513 1.00 95.56 274 LEU A N 1
ATOM 1990 C CA . LEU A 1 274 ? -6.795 1.199 -24.225 1.00 95.56 274 LEU A CA 1
ATOM 1991 C C . LEU A 1 274 ? -7.738 0.742 -23.112 1.00 95.56 274 LEU A C 1
ATOM 1993 O O . LEU A 1 274 ? -8.957 0.727 -23.282 1.00 95.56 274 LEU A O 1
ATOM 1997 N N . PHE A 1 275 ? -7.177 0.405 -21.956 1.00 93.88 275 PHE A N 1
ATOM 1998 C CA . PHE A 1 275 ? -7.939 -0.073 -20.805 1.00 93.88 275 PHE A CA 1
ATOM 1999 C C . PHE A 1 275 ? -7.200 0.182 -19.489 1.00 93.88 275 PHE A C 1
ATOM 2001 O O . PHE A 1 275 ? -5.991 0.405 -19.458 1.00 93.88 275 PHE A O 1
ATOM 2008 N N . GLY A 1 276 ? -7.958 0.181 -18.393 1.00 89.38 276 GLY A N 1
ATOM 2009 C CA . GLY A 1 276 ? -7.409 0.267 -17.042 1.00 89.38 276 GLY A CA 1
ATOM 2010 C C . GLY A 1 276 ? -7.118 -1.111 -16.446 1.00 89.38 276 GLY A C 1
ATOM 2011 O O . GLY A 1 276 ? -7.530 -2.147 -16.976 1.00 89.38 276 GLY A O 1
ATOM 20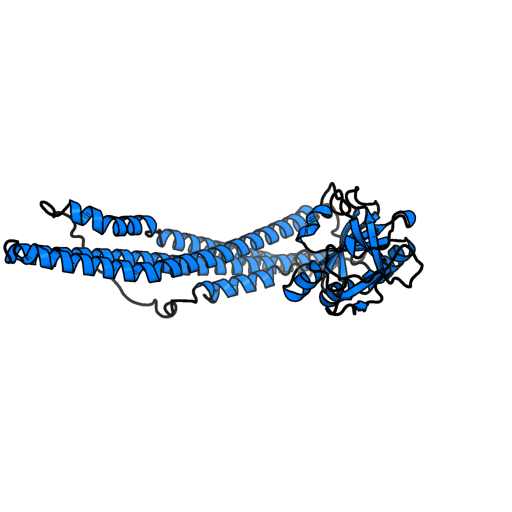12 N N . GLU A 1 277 ? -6.473 -1.106 -15.284 1.00 85.94 277 GLU A N 1
ATOM 2013 C CA . GLU A 1 277 ? -6.084 -2.297 -14.517 1.00 85.94 277 GLU A CA 1
ATOM 2014 C C . GLU A 1 277 ? -7.180 -3.378 -14.351 1.00 85.94 277 GLU A C 1
ATOM 2016 O O . GLU A 1 277 ? -6.857 -4.557 -14.513 1.00 85.94 277 GLU A O 1
ATOM 2021 N N . PRO A 1 278 ? -8.483 -3.062 -14.151 1.00 86.81 278 PRO A N 1
ATOM 2022 C CA . PRO A 1 278 ? -9.519 -4.093 -14.002 1.00 86.81 278 PRO A CA 1
ATOM 2023 C C . PRO A 1 278 ? -9.636 -5.070 -15.183 1.00 86.81 278 PRO A C 1
ATOM 2025 O O . PRO A 1 278 ? -10.129 -6.184 -15.013 1.00 86.81 278 PRO A O 1
ATOM 2028 N N . VAL A 1 279 ? -9.194 -4.675 -16.381 1.00 85.56 279 VAL A N 1
ATOM 2029 C CA . VAL A 1 279 ? -9.278 -5.483 -17.612 1.00 85.56 279 VAL A CA 1
ATOM 2030 C C . VAL A 1 279 ? -7.939 -6.160 -17.941 1.00 85.56 279 VAL A C 1
ATOM 2032 O O . VAL A 1 279 ? -7.892 -7.045 -18.793 1.00 85.56 279 VAL A O 1
ATOM 2035 N N . LEU A 1 280 ? -6.856 -5.815 -17.234 1.00 88.69 280 LEU A N 1
ATOM 2036 C CA . LEU A 1 280 ? -5.501 -6.301 -17.514 1.00 88.69 280 LEU A CA 1
ATOM 2037 C C . LEU A 1 280 ? -5.404 -7.830 -17.530 1.00 88.69 280 LEU A C 1
ATOM 2039 O O . LEU A 1 280 ? -4.684 -8.385 -18.353 1.00 88.69 280 LEU A O 1
ATOM 2043 N N . HIS A 1 281 ? -6.180 -8.513 -16.690 1.00 84.88 281 HIS A N 1
ATOM 2044 C CA . HIS A 1 281 ? -6.180 -9.972 -16.568 1.00 84.88 281 HIS A CA 1
ATOM 2045 C C . HIS A 1 281 ? -6.521 -10.731 -17.868 1.00 84.88 281 HIS A C 1
ATOM 2047 O O . HIS A 1 281 ? -6.116 -11.882 -18.014 1.00 84.88 281 HIS A O 1
ATOM 2053 N N . PHE A 1 282 ? -7.235 -10.118 -18.824 1.00 84.25 282 PHE A N 1
ATOM 2054 C CA . PHE A 1 282 ? -7.471 -10.737 -20.139 1.00 84.25 282 PHE A CA 1
ATOM 2055 C C . PHE A 1 282 ? -6.209 -10.768 -21.008 1.00 84.25 282 PHE A C 1
ATOM 2057 O O . PHE A 1 282 ? -6.068 -11.639 -21.866 1.00 84.25 282 PHE A O 1
ATOM 2064 N N . TYR A 1 283 ? -5.294 -9.831 -20.768 1.00 87.75 283 TYR A N 1
ATOM 2065 C CA . TYR A 1 283 ? -4.116 -9.588 -21.585 1.00 87.75 283 TYR A CA 1
ATOM 2066 C C . TYR A 1 283 ? -2.859 -10.142 -20.907 1.00 87.75 283 TYR A C 1
ATOM 2068 O O . TYR A 1 283 ? -2.124 -10.916 -21.507 1.00 87.75 283 TYR A O 1
ATOM 2076 N N . ASP A 1 284 ? -2.635 -9.853 -19.627 1.00 87.00 284 ASP A N 1
ATOM 2077 C CA . ASP A 1 284 ? -1.442 -10.311 -18.915 1.00 87.00 284 ASP A CA 1
ATOM 2078 C C . ASP A 1 284 ? -1.590 -11.733 -18.345 1.00 87.00 284 ASP A C 1
ATOM 2080 O O . ASP A 1 284 ? -1.584 -11.968 -17.139 1.00 87.00 284 ASP A O 1
ATOM 2084 N N . SER A 1 285 ? -1.750 -12.713 -19.234 1.00 81.88 285 SER A N 1
ATOM 2085 C CA . SER A 1 285 ? -1.786 -14.132 -18.874 1.00 81.88 285 SER A CA 1
ATOM 2086 C C . SER A 1 285 ? -1.141 -15.010 -19.951 1.00 81.88 285 SER A C 1
ATOM 2088 O O . SER A 1 285 ? -0.847 -14.558 -21.058 1.00 81.88 285 SER A O 1
ATOM 2090 N N . ALA A 1 286 ? -0.868 -16.275 -19.618 1.00 77.81 286 ALA A N 1
ATOM 2091 C CA . ALA A 1 286 ? -0.344 -17.246 -20.584 1.00 77.81 286 ALA A CA 1
ATOM 2092 C C . ALA A 1 286 ? -1.376 -17.615 -21.668 1.00 77.81 286 ALA A C 1
ATOM 2094 O O . ALA A 1 286 ? -0.991 -17.885 -22.800 1.00 77.81 286 ALA A O 1
ATOM 2095 N N . ASP A 1 287 ? -2.669 -17.552 -21.334 1.00 85.56 287 ASP A N 1
ATOM 2096 C CA . ASP A 1 287 ? -3.800 -17.858 -22.219 1.00 85.56 287 ASP A CA 1
ATOM 2097 C C . ASP A 1 287 ? -4.522 -16.575 -22.669 1.00 85.56 287 ASP A C 1
ATOM 2099 O O . ASP A 1 287 ? -5.753 -16.526 -22.738 1.00 85.56 287 ASP A O 1
ATOM 2103 N N . ALA A 1 288 ? -3.755 -15.510 -22.919 1.00 89.44 288 ALA A N 1
ATOM 2104 C CA . ALA A 1 288 ? -4.285 -14.182 -23.196 1.00 89.44 288 ALA A CA 1
ATOM 2105 C C . ALA A 1 288 ? -5.293 -14.168 -24.354 1.00 89.44 288 ALA A C 1
ATOM 2107 O O . ALA A 1 288 ? -5.081 -14.767 -25.416 1.00 89.44 288 ALA A O 1
ATOM 2108 N N . LYS A 1 289 ? -6.381 -13.424 -24.153 1.00 89.94 289 LYS A N 1
ATOM 2109 C CA . LYS A 1 289 ? -7.480 -13.276 -25.108 1.00 89.94 289 LYS A CA 1
ATOM 2110 C C . LYS A 1 289 ? -7.673 -11.817 -25.472 1.00 89.94 289 LYS A C 1
ATOM 2112 O O . LYS A 1 289 ? -7.502 -10.926 -24.641 1.00 89.94 289 LYS A O 1
ATOM 2117 N N . LEU A 1 290 ? -8.051 -11.569 -26.722 1.00 91.12 290 LEU A N 1
ATOM 2118 C CA . LEU A 1 290 ? -8.406 -10.229 -27.168 1.00 91.12 290 LEU A CA 1
ATOM 2119 C C . LEU A 1 290 ? -9.801 -9.888 -26.632 1.00 91.12 290 LEU A C 1
ATOM 2121 O O . LEU A 1 290 ? -10.806 -10.204 -27.259 1.00 91.12 290 LEU A O 1
ATOM 2125 N N . GLY A 1 291 ? -9.865 -9.291 -25.444 1.00 86.56 291 GLY A N 1
ATOM 2126 C CA . GLY A 1 291 ? -11.122 -8.961 -24.771 1.00 86.56 291 GLY A CA 1
ATOM 2127 C C . GLY A 1 291 ? -11.904 -10.174 -24.250 1.00 86.56 291 GLY A C 1
ATOM 2128 O O . GLY A 1 291 ? -11.447 -11.318 -24.274 1.00 86.56 291 GLY A O 1
ATOM 2129 N N . ALA A 1 292 ? -13.106 -9.904 -23.741 1.00 85.06 292 ALA A N 1
ATOM 2130 C CA . ALA A 1 292 ? -13.980 -10.919 -23.161 1.00 85.06 292 ALA A CA 1
ATOM 2131 C C . ALA A 1 292 ? -14.739 -11.717 -24.233 1.00 85.06 292 ALA A C 1
ATOM 2133 O O . ALA A 1 292 ? -15.079 -11.203 -25.297 1.00 85.06 292 ALA A O 1
ATOM 2134 N N . GLU A 1 293 ? -15.069 -12.970 -23.920 1.00 84.88 293 GLU A N 1
ATOM 2135 C CA . GLU A 1 293 ? -15.862 -13.825 -24.804 1.00 84.88 293 GLU A CA 1
ATOM 2136 C C . GLU A 1 293 ? -17.255 -13.235 -25.066 1.00 84.88 293 GLU A C 1
ATOM 2138 O O . GLU A 1 293 ? -17.962 -12.836 -24.140 1.00 84.88 293 GLU A O 1
ATOM 2143 N N . GLY A 1 294 ? -17.633 -13.151 -26.346 1.00 84.19 294 GLY A N 1
ATOM 2144 C CA . GLY A 1 294 ? -18.915 -12.587 -26.774 1.00 84.19 294 GLY A CA 1
ATOM 2145 C C . GLY A 1 294 ? -19.019 -11.062 -26.665 1.00 84.19 294 GLY A C 1
ATOM 2146 O O . GLY A 1 294 ? -20.127 -10.533 -26.750 1.00 84.19 294 GLY A O 1
ATOM 2147 N N . ARG A 1 295 ? -17.902 -10.349 -26.464 1.00 86.38 295 ARG A N 1
ATOM 2148 C CA . ARG A 1 295 ? -17.856 -8.881 -26.474 1.00 86.38 295 ARG A CA 1
ATOM 2149 C C . ARG A 1 295 ? -16.869 -8.376 -27.511 1.00 86.38 295 ARG A C 1
ATOM 2151 O O . ARG A 1 295 ? -15.758 -8.885 -27.604 1.00 86.38 295 ARG A O 1
ATOM 2158 N N . ASP A 1 296 ? -17.263 -7.340 -28.238 1.00 90.69 296 ASP A N 1
ATOM 2159 C CA . ASP A 1 296 ? -16.359 -6.654 -29.153 1.00 90.69 296 ASP A CA 1
ATOM 2160 C C . ASP A 1 296 ? -15.383 -5.752 -28.385 1.00 90.69 296 ASP A C 1
ATOM 2162 O O . ASP A 1 296 ? -15.694 -5.203 -27.323 1.00 90.69 296 ASP A O 1
ATOM 2166 N N . VAL A 1 297 ? -14.186 -5.611 -28.942 1.00 91.88 297 VAL A N 1
ATOM 2167 C CA . VAL A 1 297 ? -13.117 -4.748 -28.455 1.00 91.88 297 VAL A CA 1
ATOM 2168 C C . VAL A 1 297 ? -13.150 -3.442 -29.232 1.00 91.88 297 VAL A C 1
ATOM 2170 O O . VAL A 1 297 ? -13.058 -3.428 -30.460 1.00 91.88 297 VAL A O 1
ATOM 2173 N N . TRP A 1 298 ? -13.252 -2.343 -28.493 1.00 92.69 298 TRP A N 1
ATOM 2174 C CA . TRP A 1 298 ? -13.104 -0.993 -29.018 1.00 92.69 298 TRP A CA 1
ATOM 2175 C C . TRP A 1 298 ? -11.633 -0.719 -29.287 1.00 92.69 298 TRP A C 1
ATOM 2177 O O . TRP A 1 298 ? -10.788 -0.893 -28.402 1.00 92.69 298 TRP A O 1
ATOM 2187 N N . ALA A 1 299 ? -11.324 -0.336 -30.519 1.00 95.12 299 ALA A N 1
ATOM 2188 C CA . ALA A 1 299 ? -9.956 -0.139 -30.951 1.00 95.12 299 ALA A CA 1
ATOM 2189 C C . ALA A 1 299 ? -9.834 1.057 -31.893 1.00 95.12 299 ALA A C 1
ATOM 2191 O O . ALA A 1 299 ? -10.736 1.371 -32.666 1.00 95.12 299 ALA A O 1
ATOM 2192 N N . MET A 1 300 ? -8.675 1.697 -31.861 1.00 95.69 300 MET A N 1
ATOM 2193 C CA . MET A 1 300 ? -8.288 2.759 -32.785 1.00 95.69 300 MET A CA 1
ATOM 2194 C C . MET A 1 300 ? -7.084 2.306 -33.605 1.00 95.69 300 MET A C 1
ATOM 2196 O O . MET A 1 300 ? -6.303 1.487 -33.122 1.00 95.69 300 MET A O 1
ATOM 2200 N N . PRO A 1 301 ? -6.873 2.813 -34.825 1.00 96.44 301 PRO A N 1
ATOM 2201 C CA . PRO A 1 301 ? -5.629 2.573 -35.547 1.00 96.44 301 PRO A CA 1
ATOM 2202 C C . PRO A 1 301 ? -4.420 2.943 -34.683 1.00 96.44 301 PRO A C 1
ATOM 2204 O O . PRO A 1 301 ? -4.420 3.979 -34.016 1.00 96.44 301 PRO A O 1
ATOM 2207 N N . THR A 1 302 ? -3.364 2.129 -34.694 1.00 96.50 302 THR A N 1
ATOM 2208 C CA . THR A 1 302 ? -2.210 2.365 -33.811 1.00 96.50 302 THR A CA 1
ATOM 2209 C C . THR A 1 302 ? -1.505 3.697 -34.083 1.00 96.50 302 THR A C 1
ATOM 2211 O O . THR A 1 302 ? -0.976 4.301 -33.152 1.00 96.50 302 THR A O 1
ATOM 2214 N N . GLY A 1 303 ? -1.584 4.216 -35.313 1.00 94.12 303 GLY A N 1
ATOM 2215 C CA . GLY A 1 303 ? -1.131 5.573 -35.637 1.00 94.12 303 GLY A CA 1
ATOM 2216 C C . GLY A 1 303 ? -1.892 6.676 -34.887 1.00 94.12 303 GLY A C 1
ATOM 2217 O O . GLY A 1 303 ? -1.282 7.663 -34.490 1.00 94.12 303 GLY A O 1
ATOM 2218 N N . ASP A 1 304 ? -3.186 6.488 -34.615 1.00 94.62 304 ASP A N 1
ATOM 2219 C CA . ASP A 1 304 ? -3.985 7.448 -33.843 1.00 94.62 304 ASP A CA 1
ATOM 2220 C C . ASP A 1 304 ? -3.681 7.320 -32.341 1.00 94.62 304 ASP A C 1
ATOM 2222 O O . ASP A 1 304 ? -3.680 8.316 -31.625 1.00 94.62 304 ASP A O 1
ATOM 2226 N N . ALA A 1 305 ? -3.349 6.119 -31.856 1.00 93.31 305 ALA A N 1
ATOM 2227 C CA . ALA A 1 305 ? -2.909 5.912 -30.472 1.00 93.31 305 ALA A CA 1
ATOM 2228 C C . ALA A 1 305 ? -1.510 6.493 -30.188 1.00 93.31 305 ALA A C 1
ATOM 2230 O O . ALA A 1 305 ? -1.196 6.810 -29.043 1.00 93.31 305 ALA A O 1
ATOM 2231 N N . ALA A 1 306 ? -0.672 6.657 -31.218 1.00 92.50 306 ALA A N 1
ATOM 2232 C CA . ALA A 1 306 ? 0.711 7.120 -31.083 1.00 92.50 306 ALA A CA 1
ATOM 2233 C C . ALA A 1 306 ? 0.840 8.545 -30.515 1.00 92.50 306 ALA A C 1
ATOM 2235 O O . ALA A 1 306 ? 1.900 8.904 -30.010 1.00 92.50 306 ALA A O 1
ATOM 2236 N N . GLN A 1 307 ? -0.229 9.347 -30.587 1.00 89.25 307 GLN A N 1
ATOM 2237 C CA . GLN A 1 307 ? -0.279 10.711 -30.046 1.00 89.25 307 GLN A CA 1
ATOM 2238 C C . GLN A 1 307 ? -0.606 10.765 -28.540 1.00 89.25 307 GLN A C 1
ATOM 2240 O O . GLN A 1 307 ? -0.697 11.850 -27.965 1.00 89.25 307 GLN A O 1
ATOM 2245 N N . ILE A 1 308 ? -0.866 9.617 -27.905 1.00 93.06 308 ILE A N 1
ATOM 2246 C CA . ILE A 1 308 ? -1.250 9.534 -26.494 1.00 93.06 308 ILE A CA 1
ATOM 2247 C C . ILE A 1 308 ? 0.014 9.422 -25.644 1.00 93.06 308 ILE A C 1
ATOM 2249 O O . ILE A 1 308 ? 0.694 8.397 -25.670 1.00 93.06 308 ILE A O 1
ATOM 2253 N N . HIS A 1 309 ? 0.293 10.469 -24.868 1.00 90.00 309 HIS A N 1
ATOM 2254 C CA . HIS A 1 309 ? 1.469 10.541 -23.993 1.00 90.00 309 HIS A CA 1
ATOM 2255 C C . HIS A 1 309 ? 1.100 10.724 -22.518 1.00 90.00 309 HIS A C 1
ATOM 2257 O O . HIS A 1 309 ? 1.885 10.407 -21.630 1.00 90.00 309 HIS A O 1
ATOM 2263 N N . THR A 1 310 ? -0.102 11.211 -22.219 1.00 88.75 310 THR A N 1
ATOM 2264 C CA . THR A 1 310 ? -0.548 11.446 -20.841 1.00 88.75 310 THR A CA 1
ATOM 2265 C C . THR A 1 310 ? -1.887 10.775 -20.559 1.00 88.75 310 THR A C 1
ATOM 2267 O O . THR A 1 310 ? -2.644 10.466 -21.480 1.00 88.75 310 THR A O 1
ATOM 2270 N N . SER A 1 311 ? -2.224 10.597 -19.278 1.00 84.62 311 SER A N 1
ATOM 2271 C CA . SER A 1 311 ? -3.558 10.125 -18.882 1.00 84.62 311 SER A CA 1
ATOM 2272 C C . SER A 1 311 ? -4.671 11.071 -19.346 1.00 84.62 311 SER A C 1
ATOM 2274 O O . SER A 1 311 ? -5.746 10.618 -19.733 1.00 84.62 311 SER A O 1
ATOM 2276 N N . ALA A 1 312 ? -4.387 12.377 -19.412 1.00 81.19 312 ALA A N 1
ATOM 2277 C CA . ALA A 1 312 ? -5.296 13.374 -19.972 1.00 81.19 312 ALA A CA 1
ATOM 2278 C C . ALA A 1 312 ? -5.527 13.165 -21.477 1.00 81.19 312 ALA A C 1
ATOM 2280 O O . ALA A 1 312 ? -6.651 13.312 -21.960 1.00 81.19 312 ALA A O 1
ATOM 2281 N N . ASP A 1 313 ? -4.477 12.815 -22.226 1.00 89.56 313 ASP A N 1
ATOM 2282 C CA . ASP A 1 313 ? -4.597 12.495 -23.649 1.00 89.56 313 ASP A CA 1
ATOM 2283 C C . ASP A 1 313 ? -5.362 11.196 -23.851 1.00 89.56 313 ASP A C 1
ATOM 2285 O O . ASP A 1 313 ? -6.240 11.156 -24.702 1.00 89.56 313 ASP A O 1
ATOM 2289 N N . ALA A 1 314 ? -5.102 10.166 -23.046 1.00 90.25 314 ALA A N 1
ATOM 2290 C CA . ALA A 1 314 ? -5.838 8.909 -23.115 1.00 90.25 314 ALA A CA 1
ATOM 2291 C C . ALA A 1 314 ? -7.337 9.127 -22.867 1.00 90.25 314 ALA A C 1
ATOM 2293 O O . ALA A 1 314 ? -8.162 8.679 -23.664 1.00 90.25 314 ALA A O 1
ATOM 2294 N N . ALA A 1 315 ? -7.697 9.886 -21.824 1.00 85.75 315 ALA A N 1
ATOM 2295 C CA . ALA A 1 315 ? -9.082 10.261 -21.552 1.00 85.75 315 ALA A CA 1
ATOM 2296 C C . ALA A 1 315 ? -9.688 11.033 -22.730 1.00 85.75 315 ALA A C 1
ATOM 2298 O O . ALA A 1 315 ? -10.742 10.660 -23.236 1.00 85.75 315 ALA A O 1
ATOM 2299 N N . ARG A 1 316 ? -9.000 12.058 -23.245 1.00 84.00 316 ARG A N 1
ATOM 2300 C CA . ARG A 1 316 ? -9.501 12.853 -24.373 1.00 84.00 316 ARG A CA 1
ATOM 2301 C C . ARG A 1 316 ? -9.680 12.014 -25.635 1.00 84.00 316 ARG A C 1
ATOM 2303 O O . ARG A 1 316 ? -10.756 12.047 -26.221 1.00 84.00 316 ARG A O 1
ATOM 2310 N N . GLN A 1 317 ? -8.652 11.275 -26.044 1.00 89.50 317 GLN A N 1
ATOM 2311 C CA . GLN A 1 317 ? -8.608 10.551 -27.317 1.00 89.50 317 GLN A CA 1
ATOM 2312 C C . GLN A 1 317 ? -9.518 9.327 -27.346 1.00 89.50 317 GLN A C 1
ATOM 2314 O O . GLN A 1 317 ? -9.847 8.866 -28.431 1.00 89.50 317 GLN A O 1
ATOM 2319 N N . THR A 1 318 ? -9.978 8.848 -26.192 1.00 89.81 318 THR A N 1
ATOM 2320 C CA . THR A 1 318 ? -10.993 7.786 -26.070 1.00 89.81 318 THR A CA 1
ATOM 2321 C C . THR A 1 318 ? -12.408 8.345 -25.896 1.00 89.81 318 THR A C 1
ATOM 2323 O O . THR A 1 318 ? -13.320 7.619 -25.518 1.00 89.81 318 THR A O 1
ATOM 2326 N N . GLY A 1 319 ? -12.606 9.651 -26.117 1.00 84.12 319 GLY A N 1
ATOM 2327 C CA . GLY A 1 319 ? -13.918 10.282 -25.968 1.00 84.12 319 GLY A CA 1
ATOM 2328 C C . GLY A 1 319 ? -14.390 10.367 -24.515 1.00 84.12 319 GLY A C 1
ATOM 2329 O O . GLY A 1 319 ? -15.586 10.426 -24.263 1.00 84.12 319 GLY A O 1
ATOM 2330 N N . MET A 1 320 ? -13.467 10.399 -23.551 1.00 82.81 320 MET A N 1
ATOM 2331 C CA . MET A 1 320 ? -13.710 10.323 -22.103 1.00 82.81 320 MET A CA 1
ATOM 2332 C C . MET A 1 320 ? -14.253 8.971 -21.635 1.00 82.81 320 MET A C 1
ATOM 2334 O O . MET A 1 320 ? -15.085 8.926 -20.728 1.00 82.81 320 MET A O 1
ATOM 2338 N N . ALA A 1 321 ? -13.769 7.870 -22.222 1.00 84.81 321 ALA A N 1
ATOM 2339 C CA . ALA A 1 321 ? -14.136 6.525 -21.792 1.00 84.81 321 ALA A CA 1
ATOM 2340 C C . ALA A 1 321 ? -13.980 6.370 -20.261 1.00 84.81 321 ALA A C 1
ATOM 2342 O O . ALA A 1 321 ? -12.957 6.802 -19.717 1.00 84.81 321 ALA A O 1
ATOM 2343 N N . PRO A 1 322 ? -14.930 5.728 -19.547 1.00 84.88 322 PRO A N 1
ATOM 2344 C CA . PRO A 1 322 ? -14.986 5.794 -18.086 1.00 84.88 322 PRO A CA 1
ATOM 2345 C C . PRO A 1 322 ? -13.702 5.346 -17.384 1.00 84.88 322 PRO A C 1
ATOM 2347 O O . PRO A 1 322 ? -13.267 6.002 -16.448 1.00 84.88 322 PRO A O 1
ATOM 2350 N N . MET A 1 323 ? -13.053 4.280 -17.869 1.00 86.00 323 MET A N 1
ATOM 2351 C CA . MET A 1 323 ? -11.791 3.789 -17.294 1.00 86.00 323 MET A CA 1
ATOM 2352 C C . MET A 1 323 ? -10.619 4.750 -17.519 1.00 86.00 323 MET A C 1
ATOM 2354 O O . MET A 1 323 ? -9.732 4.842 -16.680 1.00 86.00 323 MET A O 1
ATOM 2358 N N . MET A 1 324 ? -10.599 5.463 -18.647 1.00 90.88 324 MET A N 1
ATOM 2359 C CA . MET A 1 324 ? -9.534 6.419 -18.966 1.00 90.88 324 MET A CA 1
ATOM 2360 C C . MET A 1 324 ? -9.729 7.727 -18.206 1.00 90.88 324 MET A C 1
ATOM 2362 O O . MET A 1 324 ? -8.766 8.310 -17.713 1.00 90.88 324 MET A O 1
ATOM 2366 N N . LEU A 1 325 ? -10.983 8.165 -18.071 1.00 84.06 325 LEU A N 1
ATOM 2367 C CA . LEU A 1 325 ? -11.343 9.304 -17.238 1.00 84.06 325 LEU A CA 1
ATOM 2368 C C . LEU A 1 325 ? -11.039 9.026 -15.761 1.00 84.06 325 LEU A C 1
ATOM 2370 O O . LEU A 1 325 ? -10.446 9.872 -15.100 1.00 84.06 325 LEU A O 1
ATOM 2374 N N . ASP A 1 326 ? -11.397 7.843 -15.263 1.00 81.62 326 ASP A N 1
ATOM 2375 C CA . ASP A 1 326 ? -11.095 7.414 -13.896 1.00 81.62 326 ASP A CA 1
ATOM 2376 C C . ASP A 1 326 ? -9.584 7.376 -13.641 1.00 81.62 326 ASP A C 1
ATOM 2378 O O . ASP A 1 326 ? -9.110 8.010 -12.702 1.00 81.62 326 ASP A O 1
ATOM 2382 N N . ALA A 1 327 ? -8.808 6.755 -14.537 1.00 83.06 327 ALA A N 1
ATOM 2383 C CA . ALA A 1 327 ? -7.351 6.740 -14.437 1.00 83.06 327 ALA A CA 1
ATOM 2384 C C . ALA A 1 327 ? -6.745 8.157 -14.420 1.00 83.06 327 ALA A C 1
ATOM 2386 O O . ALA A 1 327 ? -5.798 8.415 -13.677 1.00 83.06 327 ALA A O 1
ATOM 2387 N N . HIS A 1 328 ? -7.304 9.093 -15.195 1.00 83.31 328 HIS A N 1
ATOM 2388 C CA . HIS A 1 328 ? -6.862 10.487 -15.209 1.00 83.31 328 HIS A CA 1
ATOM 2389 C C . HIS A 1 328 ? -7.223 11.257 -13.928 1.00 83.31 328 HIS A C 1
ATOM 2391 O O . HIS A 1 328 ? -6.392 12.008 -13.419 1.00 83.31 328 HIS A O 1
ATOM 2397 N N . VAL A 1 329 ? -8.447 11.094 -13.415 1.00 75.62 329 VAL A N 1
ATOM 2398 C CA . VAL A 1 329 ? -8.967 11.856 -12.265 1.00 75.62 329 VAL A CA 1
ATOM 2399 C C . VAL A 1 329 ? -8.482 11.285 -10.934 1.00 75.62 329 VAL A C 1
ATOM 2401 O O . VAL A 1 329 ? -8.142 12.046 -10.030 1.00 75.62 329 VAL A O 1
ATOM 2404 N N . ASN A 1 330 ? -8.451 9.959 -10.814 1.00 76.69 330 ASN A N 1
ATOM 2405 C CA . ASN A 1 330 ? -8.198 9.245 -9.564 1.00 76.69 330 ASN A CA 1
ATOM 2406 C C . ASN A 1 330 ? -6.802 8.603 -9.493 1.00 76.69 330 ASN A C 1
ATOM 2408 O O . ASN A 1 330 ? -6.426 8.112 -8.432 1.00 76.69 330 ASN A O 1
ATOM 2412 N N . GLY A 1 331 ? -6.015 8.651 -10.575 1.00 77.06 331 GLY A N 1
ATOM 2413 C CA . GLY A 1 331 ? -4.613 8.222 -10.586 1.00 77.06 331 GLY A CA 1
ATOM 2414 C C . GLY A 1 331 ? -4.416 6.711 -10.730 1.00 77.06 331 GLY A C 1
ATOM 2415 O O . GLY A 1 331 ? -3.896 6.070 -9.823 1.00 77.06 331 GLY A O 1
ATOM 2416 N N . GLY A 1 332 ? -4.792 6.151 -11.882 1.00 78.62 332 GLY A N 1
ATOM 2417 C CA . GLY A 1 332 ? -4.633 4.726 -12.204 1.00 78.62 332 GLY A CA 1
ATOM 2418 C C . GLY A 1 332 ? -3.720 4.459 -13.403 1.00 78.62 332 GLY A C 1
ATOM 2419 O O . GLY A 1 332 ? -3.504 5.336 -14.244 1.00 78.62 332 GLY A O 1
ATOM 2420 N N . ASP A 1 333 ? -3.218 3.227 -13.501 1.00 88.69 333 ASP A N 1
ATOM 2421 C CA . ASP A 1 333 ? -2.411 2.783 -14.639 1.00 88.69 333 ASP A CA 1
ATOM 2422 C C . ASP A 1 333 ? -3.258 2.677 -15.917 1.00 88.69 333 ASP A C 1
ATOM 2424 O O . ASP A 1 333 ? -4.379 2.155 -15.916 1.00 88.69 333 ASP A O 1
ATOM 2428 N N . ILE A 1 334 ? -2.685 3.128 -17.035 1.00 94.31 334 ILE A N 1
ATOM 2429 C CA . ILE A 1 334 ? -3.282 3.013 -18.368 1.00 94.31 334 ILE A CA 1
ATOM 2430 C C . ILE A 1 334 ? -2.472 2.019 -19.181 1.00 94.31 334 ILE A C 1
ATOM 2432 O O . ILE A 1 334 ? -1.267 2.186 -19.378 1.00 94.31 334 ILE A O 1
ATOM 2436 N N . TYR A 1 335 ? -3.163 1.014 -19.699 1.00 96.50 335 TYR A N 1
ATOM 2437 C CA . TYR A 1 335 ? -2.597 -0.016 -20.549 1.00 96.50 335 TYR A CA 1
ATOM 2438 C C . TYR A 1 335 ? -3.139 0.109 -21.968 1.00 96.50 335 TYR A C 1
ATOM 2440 O O . TYR A 1 335 ? -4.233 0.630 -22.196 1.00 96.50 335 TYR A O 1
ATOM 2448 N N . SER A 1 336 ? -2.372 -0.398 -22.927 1.00 97.00 336 SER A N 1
ATOM 2449 C CA . SER A 1 336 ? -2.813 -0.582 -24.302 1.00 97.00 336 SER A CA 1
ATOM 2450 C C . SER A 1 336 ? -2.344 -1.931 -24.818 1.00 97.00 336 SER A C 1
ATOM 2452 O O . SER A 1 336 ? -1.202 -2.328 -24.604 1.00 97.00 336 SER A O 1
ATOM 2454 N N . VAL A 1 337 ? -3.202 -2.629 -25.552 1.00 96.88 337 VAL A N 1
ATOM 2455 C CA . VAL A 1 337 ? -2.770 -3.743 -26.399 1.00 96.88 337 VAL A CA 1
ATOM 2456 C C . VAL A 1 337 ? -2.741 -3.267 -27.843 1.00 96.88 337 VAL A C 1
ATOM 2458 O O . VAL A 1 337 ? -3.728 -2.728 -28.335 1.00 96.88 337 VAL A O 1
ATOM 2461 N N . HIS A 1 338 ? -1.601 -3.442 -28.508 1.00 97.50 338 HIS A N 1
ATOM 2462 C CA . HIS A 1 338 ? -1.406 -3.167 -29.929 1.00 97.50 338 HIS A CA 1
ATOM 2463 C C . HIS A 1 338 ? -1.378 -4.495 -30.672 1.00 97.50 338 HIS A C 1
ATOM 2465 O O . HIS A 1 338 ? -0.532 -5.336 -30.371 1.00 97.50 338 HIS A O 1
ATOM 2471 N N . PHE A 1 339 ? -2.281 -4.703 -31.620 1.00 96.69 339 PHE A N 1
ATOM 2472 C CA . PHE A 1 339 ? -2.465 -6.004 -32.254 1.00 96.69 339 PHE A CA 1
ATOM 2473 C C . PHE A 1 339 ? -2.739 -5.862 -33.753 1.00 96.69 339 PHE A C 1
ATOM 2475 O O . PHE A 1 339 ? -3.428 -4.922 -34.165 1.00 96.69 339 PHE A O 1
ATOM 2482 N N . PRO A 1 340 ? -2.210 -6.776 -34.586 1.00 95.69 340 PRO A N 1
ATOM 2483 C CA . PRO A 1 340 ? -2.568 -6.824 -35.993 1.00 95.69 340 PRO A CA 1
ATOM 2484 C C . PRO A 1 340 ? -4.039 -7.216 -36.133 1.00 95.69 340 PRO A C 1
ATOM 2486 O O . PRO A 1 340 ? -4.545 -8.071 -35.402 1.00 95.69 340 PRO A O 1
ATOM 2489 N N . VAL A 1 341 ? -4.719 -6.604 -37.096 1.00 91.31 341 VAL A N 1
ATOM 2490 C CA . VAL A 1 341 ? -6.123 -6.881 -37.400 1.00 91.31 341 VAL A CA 1
ATOM 2491 C C . VAL A 1 341 ? -6.271 -7.159 -38.884 1.00 91.31 341 VAL A C 1
ATOM 2493 O O . VAL A 1 341 ? -5.692 -6.456 -39.708 1.00 91.31 341 VAL A O 1
ATOM 2496 N N . ASP A 1 342 ? -7.086 -8.156 -39.228 1.00 89.06 342 ASP A N 1
ATOM 2497 C CA . ASP A 1 342 ? -7.599 -8.296 -40.587 1.00 89.06 342 ASP A CA 1
ATOM 2498 C C . ASP A 1 342 ? -8.630 -7.179 -40.851 1.00 89.06 342 ASP A C 1
ATOM 2500 O O . ASP A 1 342 ? -9.683 -7.168 -40.202 1.00 89.06 342 ASP A O 1
ATOM 2504 N N . PRO A 1 343 ? -8.383 -6.250 -41.796 1.00 85.81 343 PRO A N 1
ATOM 2505 C CA . PRO A 1 343 ? -9.300 -5.151 -42.086 1.00 85.81 343 PRO A CA 1
ATOM 2506 C C . PRO A 1 343 ? -10.720 -5.597 -42.453 1.00 85.81 343 PRO A C 1
ATOM 2508 O O . PRO A 1 343 ? -11.660 -4.829 -42.265 1.00 85.81 343 PRO A O 1
ATOM 2511 N N . ALA A 1 344 ? -10.898 -6.827 -42.951 1.00 86.31 344 ALA A N 1
ATOM 2512 C CA . ALA A 1 344 ? -12.214 -7.380 -43.268 1.00 86.31 344 ALA A CA 1
ATOM 2513 C C . ALA A 1 344 ? -13.063 -7.695 -42.022 1.00 86.31 344 ALA A C 1
ATOM 2515 O O . ALA A 1 344 ? -14.279 -7.843 -42.132 1.00 86.31 344 ALA A O 1
ATOM 2516 N N . THR A 1 345 ? -12.436 -7.801 -40.847 1.00 86.44 345 THR A N 1
ATOM 2517 C CA . THR A 1 345 ? -13.113 -8.080 -39.567 1.00 86.44 345 THR A CA 1
ATOM 2518 C C . THR A 1 345 ? -13.556 -6.815 -38.834 1.00 86.44 345 THR A C 1
ATOM 2520 O O . THR A 1 345 ? -14.305 -6.891 -37.861 1.00 86.44 345 THR A O 1
ATOM 2523 N N . LEU A 1 346 ? -13.109 -5.648 -39.303 1.00 91.81 346 LEU A N 1
ATOM 2524 C CA . LEU A 1 346 ? -13.432 -4.366 -38.701 1.00 91.81 346 LEU A CA 1
ATOM 2525 C C . LEU A 1 346 ? -14.844 -3.922 -39.062 1.00 91.81 346 LEU A C 1
ATOM 2527 O O . LEU A 1 346 ? -15.265 -3.996 -40.219 1.00 91.81 346 LEU A O 1
ATOM 2531 N N . ARG A 1 347 ? -15.543 -3.361 -38.077 1.00 91.19 347 ARG A N 1
ATOM 2532 C CA . ARG A 1 347 ? -16.838 -2.719 -38.296 1.00 91.19 347 ARG A CA 1
ATOM 2533 C C . ARG A 1 347 ? -16.935 -1.394 -37.562 1.00 91.19 347 ARG A C 1
ATOM 2535 O O . ARG A 1 347 ? -16.488 -1.262 -36.421 1.00 91.19 347 ARG A O 1
ATOM 2542 N N . ARG A 1 348 ? -17.631 -0.448 -38.188 1.00 90.38 348 ARG A N 1
ATOM 2543 C CA . ARG A 1 348 ? -17.994 0.814 -37.555 1.00 90.38 348 ARG A CA 1
ATOM 2544 C C . ARG A 1 348 ? -18.875 0.549 -36.321 1.00 90.38 348 ARG A C 1
ATOM 2546 O O . ARG A 1 348 ? -19.866 -0.182 -36.439 1.00 90.38 348 ARG A O 1
ATOM 2553 N N . PRO A 1 349 ? -18.557 1.154 -35.164 1.00 88.19 349 PRO A N 1
ATOM 2554 C CA . PRO A 1 349 ? -19.417 1.089 -33.997 1.00 88.19 349 PRO A CA 1
ATOM 2555 C C . PRO A 1 349 ? -20.746 1.815 -34.244 1.00 88.19 349 PRO A C 1
ATOM 2557 O O . PRO A 1 349 ? -20.844 2.763 -35.024 1.00 88.19 349 PRO A O 1
ATOM 2560 N N . THR A 1 350 ? -21.796 1.369 -33.573 1.00 85.31 350 THR A N 1
ATOM 2561 C CA . THR A 1 350 ? -23.125 1.983 -33.588 1.00 85.31 350 THR A CA 1
ATOM 2562 C C . THR A 1 350 ? -23.462 2.539 -32.208 1.00 85.31 350 THR A C 1
ATOM 2564 O O . THR A 1 350 ? -22.836 2.189 -31.212 1.00 85.31 350 THR A O 1
ATOM 2567 N N . VAL A 1 351 ? -24.502 3.373 -32.119 1.00 75.38 351 VAL A N 1
ATOM 2568 C CA . VAL A 1 351 ? -25.000 3.875 -30.822 1.00 75.38 351 VAL A CA 1
ATOM 2569 C C . VAL A 1 351 ? -25.422 2.725 -29.893 1.00 75.38 351 VAL A C 1
ATOM 2571 O O . VAL A 1 351 ? -25.291 2.827 -28.679 1.00 75.38 351 VAL A O 1
ATOM 2574 N N . ALA A 1 352 ? -25.893 1.601 -30.445 1.00 80.88 352 ALA A N 1
ATOM 2575 C CA . ALA A 1 352 ? -26.249 0.430 -29.645 1.00 80.88 352 ALA A CA 1
ATOM 2576 C C . ALA A 1 352 ? -25.020 -0.233 -29.001 1.00 80.88 352 ALA A C 1
ATOM 2578 O O . ALA A 1 352 ? -25.097 -0.684 -27.859 1.00 80.88 352 ALA A O 1
ATOM 2579 N N . ASP A 1 353 ? -23.884 -0.250 -29.705 1.00 82.62 353 ASP A N 1
ATOM 2580 C CA . ASP A 1 353 ? -22.644 -0.861 -29.215 1.00 82.62 353 ASP A CA 1
ATOM 2581 C C . ASP A 1 353 ? -22.085 -0.129 -27.991 1.00 82.62 353 ASP A C 1
ATOM 2583 O O . ASP A 1 353 ? -21.413 -0.730 -27.154 1.00 82.62 353 ASP A O 1
ATOM 2587 N N . SER A 1 354 ? -22.376 1.167 -27.865 1.00 72.25 354 SER A N 1
ATOM 2588 C CA . SER A 1 354 ? -21.864 2.004 -26.781 1.00 72.25 354 SER A CA 1
ATOM 2589 C C . SER A 1 354 ? -22.638 1.843 -25.463 1.00 72.25 354 SER A C 1
ATOM 2591 O O . SER A 1 354 ? -22.276 2.431 -24.444 1.00 72.25 354 SER A O 1
ATOM 2593 N N . GLY A 1 355 ? -23.714 1.043 -25.452 1.00 68.88 355 GLY A N 1
ATOM 2594 C CA . GLY A 1 355 ? -24.484 0.745 -24.241 1.00 68.88 355 GLY A CA 1
ATOM 2595 C C . GLY A 1 355 ? -25.121 1.978 -23.589 1.00 68.88 355 GLY A C 1
ATOM 2596 O O . GLY A 1 355 ? -25.326 1.983 -22.376 1.00 68.88 355 GLY A O 1
ATOM 2597 N N . GLY A 1 356 ? -25.400 3.026 -24.373 1.00 62.50 356 GLY A N 1
ATOM 2598 C CA . GLY A 1 356 ? -25.941 4.303 -23.891 1.00 62.50 356 GLY A CA 1
ATOM 2599 C C . GLY A 1 356 ? -24.887 5.323 -23.444 1.00 62.50 356 GLY A C 1
ATOM 2600 O O . GLY A 1 356 ? -25.256 6.412 -23.013 1.00 62.50 356 GLY A O 1
ATOM 2601 N N . TRP A 1 357 ? -23.594 5.002 -23.564 1.00 59.59 357 TRP A N 1
ATOM 2602 C CA . TRP A 1 357 ? -22.485 5.911 -23.268 1.00 59.59 357 TRP A CA 1
ATOM 2603 C C . TRP A 1 357 ? -21.919 6.464 -24.568 1.00 59.59 357 TRP A C 1
ATOM 2605 O O . TRP A 1 357 ? -21.309 5.750 -25.354 1.00 59.59 357 TRP A O 1
ATOM 2615 N N . GLU A 1 358 ? -22.159 7.735 -24.852 1.00 65.56 358 GLU A N 1
ATOM 2616 C CA . GLU A 1 358 ? -21.877 8.321 -26.164 1.00 65.56 358 GLU A CA 1
ATOM 2617 C C . GLU A 1 358 ? -20.453 8.907 -26.236 1.00 65.56 358 GLU A C 1
ATOM 2619 O O . GLU A 1 358 ? -20.260 10.081 -26.554 1.00 65.56 358 GLU A O 1
ATOM 2624 N N . HIS A 1 359 ? -19.454 8.062 -25.945 1.00 72.31 359 HIS A N 1
ATOM 2625 C CA . HIS A 1 359 ? -18.016 8.362 -26.090 1.00 72.31 359 HIS A CA 1
ATOM 2626 C C . HIS A 1 359 ? -17.518 8.251 -27.547 1.00 72.31 359 HIS A C 1
ATOM 2628 O O . HIS A 1 359 ? -16.321 8.241 -27.836 1.00 72.31 359 HIS A O 1
ATOM 2634 N N . PHE A 1 360 ? -18.458 8.151 -28.482 1.00 83.31 360 PHE A N 1
ATOM 2635 C CA . PHE A 1 360 ? -18.227 7.805 -29.870 1.00 83.31 360 PHE A CA 1
ATOM 2636 C C . PHE A 1 360 ? -19.256 8.494 -30.766 1.00 83.31 360 PHE A C 1
ATOM 2638 O O . PHE A 1 360 ? -20.439 8.593 -30.433 1.00 83.31 360 PHE A O 1
ATOM 2645 N N . TYR A 1 361 ? -18.798 8.936 -31.932 1.00 83.81 361 TYR A N 1
ATOM 2646 C CA . TYR A 1 361 ? -19.600 9.514 -32.991 1.00 83.81 361 TYR A CA 1
ATOM 2647 C C . TYR A 1 361 ? -19.486 8.649 -34.261 1.00 83.81 361 TYR A C 1
ATOM 2649 O O . TYR A 1 361 ? -18.411 8.582 -34.865 1.00 83.81 361 TYR A O 1
ATOM 2657 N N . PRO A 1 362 ? -20.585 8.014 -34.720 1.00 78.88 362 PRO A N 1
ATOM 2658 C CA . PRO A 1 362 ? -20.571 7.123 -35.885 1.00 78.88 362 PRO A CA 1
ATOM 2659 C C . PRO A 1 362 ? -20.320 7.821 -37.223 1.00 78.88 362 PRO A C 1
ATOM 2661 O O . PRO A 1 362 ? -20.158 7.125 -38.221 1.00 78.88 362 PRO A O 1
ATOM 2664 N N . ASP A 1 363 ? -20.349 9.156 -37.258 1.00 78.00 363 ASP A N 1
ATOM 2665 C CA . ASP A 1 363 ? -20.334 9.979 -38.469 1.00 78.00 363 ASP A CA 1
ATOM 2666 C C . ASP A 1 363 ? -21.235 9.420 -39.590 1.00 78.00 363 ASP A C 1
ATOM 2668 O O . ASP A 1 363 ? -20.766 8.749 -40.519 1.00 78.00 363 ASP A O 1
ATOM 2672 N N . PRO A 1 364 ? -22.552 9.694 -39.540 1.00 72.12 364 PRO A N 1
ATOM 2673 C CA . PRO A 1 364 ? -23.500 9.167 -40.517 1.00 72.12 364 PRO A CA 1
ATOM 2674 C C . PRO A 1 364 ? -23.248 9.682 -41.944 1.00 72.12 364 PRO A C 1
ATOM 2676 O O . PRO A 1 364 ? -23.845 9.166 -42.885 1.00 72.12 364 PRO A O 1
ATOM 2679 N N . THR A 1 365 ? -22.384 10.688 -42.121 1.00 76.88 365 THR A N 1
ATOM 2680 C CA . THR A 1 365 ? -22.051 11.267 -43.430 1.00 76.88 365 THR A CA 1
ATOM 2681 C C . THR A 1 365 ? -20.842 10.603 -44.086 1.00 76.88 365 THR A C 1
ATOM 2683 O O . THR A 1 365 ? -20.676 10.688 -45.303 1.00 76.88 365 THR A O 1
ATOM 2686 N N . ASN A 1 366 ? -20.021 9.894 -43.307 1.00 78.06 366 ASN A N 1
ATOM 2687 C CA . ASN A 1 366 ? -18.870 9.167 -43.816 1.00 78.06 366 ASN A CA 1
ATOM 2688 C C . ASN A 1 366 ? -19.331 7.845 -44.465 1.00 78.06 366 ASN A C 1
ATOM 2690 O O . ASN A 1 366 ? -19.996 7.048 -43.801 1.00 78.06 366 ASN A O 1
ATOM 2694 N N . PRO A 1 367 ? -18.975 7.554 -45.729 1.00 74.00 367 PRO A N 1
ATOM 2695 C CA . PRO A 1 367 ? -19.371 6.313 -46.396 1.00 74.00 367 PRO A CA 1
ATOM 2696 C C . PRO A 1 367 ? -18.529 5.083 -45.999 1.00 74.00 367 PRO A C 1
ATOM 2698 O O . PRO A 1 367 ? -18.879 3.971 -46.383 1.00 74.00 367 PRO A O 1
ATOM 2701 N N . SER A 1 368 ? -17.421 5.247 -45.263 1.00 78.31 368 SER A N 1
ATOM 2702 C CA . SER A 1 368 ? -16.517 4.144 -44.894 1.00 78.31 368 SER A CA 1
ATOM 2703 C C . SER A 1 368 ? -17.117 3.237 -43.809 1.00 78.31 368 SER A C 1
ATOM 2705 O O . SER A 1 368 ? -17.225 3.672 -42.667 1.00 78.31 368 SER A O 1
ATOM 2707 N N . PRO A 1 369 ? -17.438 1.959 -44.067 1.00 81.50 369 PRO A N 1
ATOM 2708 C CA . PRO A 1 369 ? -18.147 1.104 -43.104 1.00 81.50 369 PRO A CA 1
ATOM 2709 C C . PRO A 1 369 ? -17.310 0.699 -41.877 1.00 81.50 369 PRO A C 1
ATOM 2711 O O . PRO A 1 369 ? -17.783 -0.062 -41.035 1.00 81.50 369 PRO A O 1
ATOM 2714 N N . THR A 1 370 ? -16.069 1.174 -41.781 1.00 88.06 370 THR A N 1
ATOM 2715 C CA . THR A 1 370 ? -15.062 0.680 -40.840 1.00 88.06 370 THR A CA 1
ATOM 2716 C C . THR A 1 370 ? -14.929 1.554 -39.600 1.00 88.06 370 THR A C 1
ATOM 2718 O O . THR A 1 370 ? -14.878 1.036 -38.494 1.00 88.06 370 THR A O 1
ATOM 2721 N N . TYR A 1 371 ? -14.896 2.877 -39.763 1.00 91.12 371 TYR A N 1
ATOM 2722 C CA . TYR A 1 371 ? -14.548 3.790 -38.674 1.00 91.12 371 TYR A CA 1
ATOM 2723 C C . TYR A 1 371 ? -15.659 4.796 -38.406 1.00 91.12 371 TYR A C 1
ATOM 2725 O O . TYR A 1 371 ? -16.308 5.277 -39.339 1.00 91.12 371 TYR A O 1
ATOM 2733 N N . GLY A 1 372 ? -15.843 5.120 -37.131 1.00 90.50 372 GLY A N 1
ATOM 2734 C CA . GLY A 1 372 ? -16.327 6.429 -36.702 1.00 90.50 372 GLY A CA 1
ATOM 27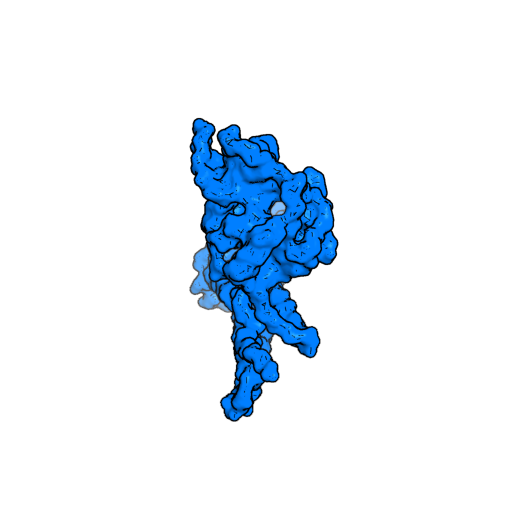35 C C . GLY A 1 372 ? -15.205 7.157 -35.964 1.00 90.50 372 GLY A C 1
ATOM 2736 O O . GLY A 1 372 ? -14.025 6.891 -36.206 1.00 90.50 372 GLY A O 1
ATOM 2737 N N . HIS A 1 373 ? -15.565 8.045 -35.047 1.00 90.81 373 HIS A N 1
ATOM 2738 C CA . HIS A 1 373 ? -14.614 8.844 -34.282 1.00 90.81 373 HIS A CA 1
ATOM 2739 C C . HIS A 1 373 ? -14.922 8.797 -32.796 1.00 90.81 373 HIS A C 1
ATOM 2741 O O . HIS A 1 373 ? -16.089 8.780 -32.411 1.00 90.81 373 HIS A O 1
ATOM 2747 N N . THR A 1 374 ? -13.893 8.853 -31.956 1.00 89.06 374 THR A N 1
ATOM 2748 C CA . THR A 1 374 ? -14.120 9.069 -30.525 1.00 89.06 374 THR A CA 1
ATOM 2749 C C . THR A 1 374 ? -14.698 10.465 -30.314 1.00 89.06 374 THR A C 1
ATOM 2751 O O . THR A 1 374 ? -14.365 11.417 -31.030 1.00 89.06 374 THR A O 1
ATOM 2754 N N . ALA A 1 375 ? -15.616 10.607 -29.368 1.00 83.44 375 ALA A N 1
ATOM 2755 C CA . ALA A 1 375 ? -16.321 11.865 -29.166 1.00 83.44 375 ALA A CA 1
ATOM 2756 C C . ALA A 1 375 ? -16.842 12.006 -27.739 1.00 83.44 375 ALA A C 1
ATOM 2758 O O . ALA A 1 375 ? -16.918 11.037 -27.005 1.00 83.44 375 ALA A O 1
ATOM 2759 N N . VAL A 1 376 ? -17.242 13.212 -27.349 1.00 78.38 376 VAL A N 1
ATOM 2760 C CA . VAL A 1 376 ? -17.991 13.448 -26.109 1.00 78.38 376 VAL A CA 1
ATOM 2761 C C . VAL A 1 376 ? -19.348 14.028 -26.474 1.00 78.38 376 VAL A C 1
ATOM 2763 O O . VAL A 1 376 ? -19.414 15.101 -27.079 1.00 78.38 376 VAL A O 1
ATOM 2766 N N . ASN A 1 377 ? -20.434 13.353 -26.107 1.00 71.44 377 ASN A N 1
ATOM 2767 C CA . ASN A 1 377 ? -21.773 13.923 -26.233 1.00 71.44 377 ASN A CA 1
ATOM 2768 C C . ASN A 1 377 ? -22.015 15.000 -25.163 1.00 71.44 377 ASN A C 1
ATOM 2770 O O . ASN A 1 377 ? -21.728 14.802 -23.984 1.00 71.44 377 ASN A O 1
ATOM 2774 N N . THR A 1 378 ? -22.548 16.152 -25.570 1.00 71.62 378 THR A N 1
ATOM 2775 C CA . THR A 1 378 ? -22.761 17.314 -24.691 1.00 71.62 378 THR A CA 1
ATOM 2776 C C . THR A 1 378 ? -24.174 17.402 -24.095 1.00 71.62 378 THR A C 1
ATOM 2778 O O . THR A 1 378 ? -24.508 18.391 -23.444 1.00 71.62 378 THR A O 1
ATOM 2781 N N . GLY A 1 379 ? -25.011 16.376 -24.285 1.00 56.84 379 GLY A N 1
ATOM 2782 C CA . GLY A 1 379 ? -26.345 16.241 -23.689 1.00 56.84 379 GLY A CA 1
ATOM 2783 C C . GLY A 1 379 ? -27.496 16.853 -24.498 1.00 56.84 379 GLY A C 1
ATOM 2784 O O . GLY A 1 379 ? -28.631 16.851 -24.028 1.00 56.84 379 GLY A O 1
ATOM 2785 N N . THR A 1 380 ? -27.239 17.370 -25.707 1.00 60.72 380 THR A N 1
ATOM 2786 C CA . THR A 1 380 ? -28.250 18.007 -26.586 1.00 60.72 380 THR A CA 1
ATOM 2787 C C . THR A 1 380 ? -28.267 17.449 -28.015 1.00 60.72 380 THR A C 1
ATOM 2789 O O . THR A 1 380 ? -28.806 18.077 -28.925 1.00 60.72 380 THR A O 1
ATOM 2792 N N . GLY A 1 381 ? -27.672 16.270 -28.231 1.00 64.81 381 GLY A N 1
ATOM 2793 C CA . GLY A 1 381 ? -27.468 15.694 -29.567 1.00 64.81 381 GLY A CA 1
ATOM 2794 C C . GLY A 1 381 ? -26.279 16.297 -30.326 1.00 64.81 381 GLY A C 1
ATOM 2795 O O . GLY A 1 381 ? -26.095 16.013 -31.508 1.00 64.81 381 GLY A O 1
ATOM 2796 N N . ALA A 1 382 ? -25.472 17.124 -29.656 1.00 70.56 382 ALA A N 1
ATOM 2797 C CA . ALA A 1 382 ? -24.212 17.644 -30.166 1.00 70.56 382 ALA A CA 1
ATOM 2798 C C . ALA A 1 382 ? -23.024 16.844 -29.608 1.00 70.56 382 ALA A C 1
ATOM 2800 O O . ALA A 1 382 ? -23.030 16.403 -28.458 1.00 70.56 382 ALA A O 1
ATOM 2801 N N . PHE A 1 383 ? -21.991 16.687 -30.435 1.00 76.19 383 PHE A N 1
ATOM 2802 C CA . PHE A 1 383 ? -20.788 15.923 -30.117 1.00 76.19 383 PHE A CA 1
ATOM 2803 C C . PHE A 1 383 ? -19.544 16.800 -30.261 1.00 76.19 383 PHE A C 1
ATOM 2805 O O . PHE A 1 383 ? -19.390 17.518 -31.250 1.00 76.19 383 PHE A O 1
ATOM 2812 N N . LEU A 1 384 ? -18.632 16.705 -29.294 1.00 75.19 384 LEU A N 1
ATOM 2813 C CA . LEU A 1 384 ? -17.247 17.140 -29.448 1.00 75.19 384 LEU A CA 1
ATOM 2814 C C . LEU A 1 384 ? -16.464 15.966 -30.030 1.00 75.19 384 LEU A C 1
ATOM 2816 O O . LEU A 1 384 ? -16.165 15.015 -29.315 1.00 75.19 384 LEU A O 1
ATOM 2820 N N . VAL A 1 385 ? -16.203 16.008 -31.333 1.00 84.69 385 VAL A N 1
ATOM 2821 C CA . VAL A 1 385 ? -15.618 14.888 -32.080 1.00 84.69 385 VAL A CA 1
ATOM 2822 C C . VAL A 1 385 ? -14.103 15.048 -32.163 1.00 84.69 385 VAL A C 1
ATOM 2824 O O . VAL A 1 385 ? -13.610 16.092 -32.592 1.00 84.69 385 VAL A O 1
ATOM 2827 N N . ASN A 1 386 ? -13.364 14.012 -31.775 1.00 83.81 386 ASN A N 1
ATOM 2828 C CA . ASN A 1 386 ? -11.921 13.959 -31.970 1.00 83.81 386 ASN A CA 1
ATOM 2829 C C . ASN A 1 386 ? -11.584 13.479 -33.388 1.00 83.81 386 ASN A C 1
ATOM 2831 O O . ASN A 1 386 ? -12.346 12.727 -33.993 1.00 83.81 386 ASN A O 1
ATOM 2835 N N . PRO A 1 387 ? -10.393 13.812 -33.911 1.00 87.06 387 PRO A N 1
ATOM 2836 C CA . PRO A 1 387 ? -9.910 13.207 -35.151 1.00 87.06 387 PRO A CA 1
ATOM 2837 C C . PRO A 1 387 ? -9.608 11.705 -35.003 1.00 87.06 387 PRO A C 1
ATOM 2839 O O . PRO A 1 387 ? -9.570 10.999 -36.008 1.00 87.06 387 PRO A O 1
ATOM 2842 N N . THR A 1 388 ? -9.419 11.211 -33.775 1.00 92.31 388 THR A N 1
ATOM 2843 C CA . THR A 1 388 ? -9.102 9.808 -33.473 1.00 92.31 388 THR A CA 1
ATOM 2844 C C . THR A 1 388 ? -10.205 8.881 -33.952 1.00 92.31 388 THR A C 1
ATOM 2846 O O . THR A 1 388 ? -11.364 9.008 -33.551 1.00 92.31 388 THR A O 1
ATOM 2849 N N . ARG A 1 389 ? -9.835 7.963 -34.845 1.00 93.19 389 ARG A N 1
ATOM 2850 C CA . ARG A 1 389 ? -10.748 6.990 -35.437 1.00 93.19 389 ARG A CA 1
ATOM 2851 C C . ARG A 1 389 ? -10.980 5.845 -34.473 1.00 93.19 389 ARG A C 1
ATOM 2853 O O . ARG A 1 389 ? -10.070 5.426 -33.767 1.00 93.19 389 ARG A O 1
ATOM 2860 N N . GLU A 1 390 ? -12.179 5.287 -34.519 1.00 91.44 390 GLU A N 1
ATOM 2861 C CA . GLU A 1 390 ? -12.556 4.166 -33.666 1.00 91.44 390 GLU A CA 1
ATOM 2862 C C . GLU A 1 390 ? -13.367 3.126 -34.440 1.00 91.44 390 GLU A C 1
ATOM 2864 O O . GLU A 1 390 ? -14.197 3.458 -35.292 1.00 91.44 390 GLU A O 1
ATOM 2869 N N . THR A 1 391 ? -13.080 1.859 -34.157 1.00 93.88 391 THR A N 1
ATOM 2870 C CA . THR A 1 391 ? -13.664 0.667 -34.773 1.00 93.88 391 THR A CA 1
ATOM 2871 C C . THR A 1 391 ? -13.936 -0.395 -33.712 1.00 93.88 391 THR A C 1
ATOM 2873 O O . THR A 1 391 ? -13.395 -0.346 -32.606 1.00 93.88 391 THR A O 1
ATOM 2876 N N . LEU A 1 392 ? -14.747 -1.389 -34.066 1.00 93.12 392 LEU A N 1
ATOM 2877 C CA . LEU A 1 392 ? -14.896 -2.615 -33.293 1.00 93.12 392 LEU A CA 1
ATOM 2878 C C . LEU A 1 392 ? -14.155 -3.773 -33.949 1.00 93.12 392 LEU A C 1
ATOM 2880 O O . LEU A 1 392 ? -14.132 -3.900 -35.177 1.00 93.12 392 LEU A O 1
ATOM 2884 N N . VAL A 1 393 ? -13.574 -4.608 -33.094 1.00 92.81 393 VAL A N 1
ATOM 2885 C CA . VAL A 1 393 ? -12.940 -5.885 -33.424 1.00 92.81 393 VAL A CA 1
ATOM 2886 C C . VAL A 1 393 ? -13.642 -6.970 -32.620 1.00 92.81 393 VAL A C 1
ATOM 2888 O O . VAL A 1 393 ? -13.928 -6.770 -31.442 1.00 92.81 393 VAL A O 1
ATOM 2891 N N . THR A 1 394 ? -13.909 -8.128 -33.214 1.00 90.19 394 THR A N 1
ATOM 2892 C CA . THR A 1 394 ? -14.503 -9.249 -32.475 1.00 90.19 394 THR A CA 1
ATOM 2893 C C . THR A 1 394 ? -13.565 -9.734 -31.371 1.00 90.19 394 THR A C 1
ATOM 2895 O O . THR A 1 394 ? -12.426 -10.117 -31.644 1.00 90.19 394 THR A O 1
ATOM 2898 N N . GLY A 1 395 ? -14.043 -9.724 -30.126 1.00 87.75 395 GLY A N 1
ATOM 2899 C CA . GLY A 1 395 ? -13.280 -10.188 -28.971 1.00 87.75 395 GLY A CA 1
ATOM 2900 C C . GLY A 1 395 ? -13.548 -11.644 -28.581 1.00 87.75 395 GLY A C 1
ATOM 2901 O O . GLY A 1 395 ? -14.371 -12.343 -29.175 1.00 87.75 395 GLY A O 1
ATOM 2902 N N . GLY A 1 396 ? -12.820 -12.122 -27.571 1.00 85.12 396 GLY A N 1
ATOM 2903 C CA . GLY A 1 396 ? -12.925 -13.475 -27.016 1.00 85.12 396 GLY A CA 1
ATOM 2904 C C . GLY A 1 396 ? -12.023 -14.524 -27.664 1.00 85.12 396 GLY A C 1
ATOM 2905 O O . GLY A 1 396 ? -11.859 -15.612 -27.106 1.00 85.12 396 GLY A O 1
ATOM 2906 N N . GLY A 1 397 ? -11.426 -14.207 -28.814 1.00 88.50 397 GLY A N 1
ATOM 2907 C CA . GLY A 1 397 ? -10.433 -15.048 -29.479 1.00 88.50 397 GLY A CA 1
ATOM 2908 C C . GLY A 1 397 ? -9.062 -15.019 -28.786 1.00 88.50 397 GLY A C 1
ATOM 2909 O O . GLY A 1 397 ? -8.808 -14.138 -27.958 1.00 88.50 397 GLY A O 1
ATOM 2910 N N . PRO A 1 398 ? -8.162 -15.967 -29.116 1.00 90.94 398 PRO A N 1
ATOM 2911 C CA . PRO A 1 398 ? -6.777 -15.923 -28.652 1.00 90.94 398 PRO A CA 1
ATOM 2912 C C . PRO A 1 398 ? -6.101 -14.627 -29.108 1.00 90.94 398 PRO A C 1
ATOM 2914 O O . PRO A 1 398 ? -6.440 -14.083 -30.162 1.00 90.94 398 PRO A O 1
ATOM 2917 N N . MET A 1 399 ? -5.138 -14.141 -28.324 1.00 93.50 399 MET A N 1
ATOM 2918 C CA . MET A 1 399 ? -4.376 -12.950 -28.691 1.00 93.50 399 MET A CA 1
ATOM 2919 C C . MET A 1 399 ? -3.711 -13.128 -30.069 1.00 93.50 399 MET A C 1
ATOM 2921 O O . MET A 1 399 ? -3.019 -14.132 -30.270 1.00 93.50 399 MET A O 1
ATOM 2925 N N . PRO A 1 400 ? -3.881 -12.190 -31.023 1.00 92.31 400 PRO A N 1
ATOM 2926 C CA . PRO A 1 400 ? -3.219 -12.285 -32.318 1.00 92.31 400 PRO A CA 1
ATOM 2927 C C . PRO A 1 400 ? -1.686 -12.338 -32.164 1.00 92.31 400 PRO A C 1
ATOM 2929 O O . PRO A 1 400 ? -1.129 -11.538 -31.403 1.00 92.31 400 PRO A O 1
ATOM 2932 N N . PRO A 1 401 ? -0.975 -13.228 -32.879 1.00 91.25 401 PRO A N 1
ATOM 2933 C CA . PRO A 1 401 ? 0.486 -13.277 -32.832 1.00 91.25 401 PRO A CA 1
ATOM 2934 C C . PRO A 1 401 ? 1.121 -11.952 -33.258 1.00 91.25 401 PRO A C 1
ATOM 2936 O O . PRO A 1 401 ? 0.666 -11.317 -34.210 1.00 91.25 401 PRO A O 1
ATOM 2939 N N . GLY A 1 402 ? 2.190 -11.541 -32.577 1.00 88.75 402 GLY A N 1
ATOM 2940 C CA . GLY A 1 402 ? 2.844 -10.258 -32.835 1.00 88.75 402 GLY A CA 1
ATOM 2941 C C . GLY A 1 402 ? 2.159 -9.068 -32.164 1.00 88.75 402 GLY A C 1
ATOM 2942 O O . GLY A 1 402 ? 2.539 -7.926 -32.438 1.00 88.75 402 GLY A O 1
ATOM 2943 N N . SER A 1 403 ? 1.179 -9.319 -31.291 1.00 94.69 403 SER A N 1
ATOM 2944 C CA . SER A 1 403 ? 0.605 -8.296 -30.420 1.00 94.69 403 SER A CA 1
ATOM 2945 C C . SER A 1 403 ? 1.602 -7.858 -29.346 1.00 94.69 403 SER A C 1
ATOM 2947 O O . SER A 1 403 ? 2.515 -8.595 -28.958 1.00 94.69 403 SER A O 1
ATOM 2949 N N . VAL A 1 404 ? 1.411 -6.651 -28.825 1.00 94.81 404 VAL A N 1
ATOM 2950 C CA . VAL A 1 404 ? 2.253 -6.061 -27.785 1.00 94.81 404 VAL A CA 1
ATOM 2951 C C . VAL A 1 404 ? 1.369 -5.380 -26.749 1.00 94.81 404 VAL A C 1
ATOM 2953 O O . VAL A 1 404 ? 0.597 -4.487 -27.082 1.00 94.81 404 VAL A O 1
ATOM 2956 N N . LEU A 1 405 ? 1.494 -5.795 -25.491 1.00 95.44 405 LEU A N 1
ATOM 2957 C CA . LEU A 1 405 ? 0.895 -5.119 -24.345 1.00 95.44 405 LEU A CA 1
ATOM 2958 C C . LEU A 1 405 ? 1.864 -4.066 -23.821 1.00 95.44 405 LEU A C 1
ATOM 2960 O O . LEU A 1 405 ? 3.044 -4.358 -23.602 1.00 95.44 405 LEU A O 1
ATOM 2964 N N . THR A 1 406 ? 1.353 -2.868 -23.582 1.00 95.94 406 THR A N 1
ATOM 2965 C CA . THR A 1 406 ? 2.111 -1.731 -23.076 1.00 95.94 406 THR A CA 1
ATOM 2966 C C . THR A 1 406 ? 1.405 -1.050 -21.911 1.00 95.94 406 THR A C 1
ATOM 2968 O O . THR A 1 406 ? 0.185 -1.142 -21.769 1.00 95.94 406 THR A O 1
ATOM 2971 N N . ARG A 1 407 ? 2.185 -0.351 -21.085 1.00 95.31 407 ARG A N 1
ATOM 2972 C CA . ARG A 1 407 ? 1.715 0.555 -20.033 1.00 95.31 407 ARG A CA 1
ATOM 2973 C C . ARG A 1 407 ? 2.226 1.964 -20.312 1.00 95.31 407 ARG A C 1
ATOM 2975 O O . ARG A 1 407 ? 3.370 2.126 -20.734 1.00 95.31 407 ARG A O 1
ATOM 2982 N N . LEU A 1 408 ? 1.383 2.971 -20.112 1.00 92.56 408 LEU A N 1
ATOM 2983 C CA . LEU A 1 408 ? 1.764 4.371 -20.266 1.00 92.56 408 LEU A CA 1
ATOM 2984 C C . LEU A 1 408 ? 2.460 4.869 -18.995 1.00 92.56 408 LEU A C 1
ATOM 2986 O O . LEU A 1 408 ? 1.839 4.953 -17.940 1.00 92.56 408 LEU A O 1
ATOM 2990 N N . GLU A 1 409 ? 3.727 5.254 -19.111 1.00 86.56 409 GLU A N 1
ATOM 2991 C CA . GLU A 1 409 ? 4.534 5.791 -18.014 1.00 86.56 409 GLU A CA 1
ATOM 2992 C C . GLU A 1 409 ? 5.334 7.003 -18.494 1.00 86.56 409 GLU A C 1
ATOM 2994 O O . GLU A 1 409 ? 6.054 6.932 -19.490 1.00 86.56 409 GLU A O 1
ATOM 2999 N N . ASN A 1 410 ? 5.234 8.132 -17.784 1.00 82.44 410 ASN A N 1
ATOM 3000 C CA . ASN A 1 410 ? 6.048 9.333 -18.024 1.00 82.44 410 ASN A CA 1
ATOM 3001 C C . ASN A 1 410 ? 6.123 9.781 -19.502 1.00 82.44 410 ASN A C 1
ATOM 3003 O O . ASN A 1 410 ? 7.195 10.135 -19.995 1.00 82.44 410 ASN A O 1
ATOM 3007 N N . GLY A 1 411 ? 5.006 9.756 -20.238 1.00 83.88 411 GLY A N 1
ATOM 3008 C CA . GLY A 1 411 ? 4.995 10.152 -21.654 1.00 83.88 411 GLY A CA 1
ATOM 3009 C C . GLY A 1 411 ? 5.189 9.012 -22.655 1.00 83.88 411 GLY A C 1
ATOM 3010 O O . GLY A 1 411 ? 5.066 9.239 -23.860 1.00 83.88 411 GLY A O 1
ATOM 3011 N N . SER A 1 412 ? 5.517 7.810 -22.179 1.00 88.56 412 SER A N 1
ATOM 3012 C CA . SER A 1 412 ? 6.059 6.723 -22.994 1.00 88.56 412 SER A CA 1
ATOM 3013 C C . SER A 1 412 ? 5.306 5.408 -22.803 1.00 88.56 412 SER A C 1
ATOM 3015 O O . SER A 1 412 ? 4.907 5.063 -21.696 1.00 88.56 412 SER A O 1
ATOM 3017 N N . TRP A 1 413 ? 5.149 4.641 -23.884 1.00 91.50 413 TRP A N 1
ATOM 3018 C CA . TRP A 1 413 ? 4.544 3.309 -23.839 1.00 91.50 413 TRP A CA 1
ATOM 3019 C C . TRP A 1 413 ? 5.614 2.248 -23.583 1.00 91.50 413 TRP A C 1
ATOM 3021 O O . TRP A 1 413 ? 6.424 1.940 -24.461 1.00 91.50 413 TRP A O 1
ATOM 3031 N N . ILE A 1 414 ? 5.615 1.693 -22.376 1.00 91.12 414 ILE A N 1
ATOM 3032 C CA . ILE A 1 414 ? 6.553 0.668 -21.923 1.00 91.12 414 ILE A CA 1
ATOM 3033 C C . ILE A 1 414 ? 5.991 -0.708 -22.259 1.00 91.12 414 ILE A C 1
ATOM 3035 O O . ILE A 1 414 ? 4.864 -1.019 -21.883 1.00 91.12 414 ILE A O 1
ATOM 3039 N N . VAL A 1 415 ? 6.751 -1.546 -22.965 1.00 89.25 415 VAL A N 1
ATOM 3040 C CA . VAL A 1 415 ? 6.341 -2.920 -23.280 1.00 89.25 415 VAL A CA 1
ATOM 3041 C C . VAL A 1 415 ? 6.309 -3.761 -22.009 1.00 89.25 415 VAL A C 1
ATOM 3043 O O . VAL A 1 415 ? 7.338 -3.982 -21.377 1.00 89.25 415 VAL A O 1
ATOM 3046 N N . VAL A 1 416 ? 5.122 -4.276 -21.697 1.00 85.88 416 VAL A N 1
ATOM 3047 C CA . VAL A 1 416 ? 4.859 -5.205 -20.592 1.00 85.88 416 VAL A CA 1
ATOM 3048 C C . VAL A 1 416 ? 4.996 -6.647 -21.078 1.00 85.88 416 VAL A C 1
ATOM 3050 O O . VAL A 1 416 ? 5.636 -7.471 -20.432 1.00 85.88 416 VAL A O 1
ATOM 3053 N N . ARG A 1 417 ? 4.420 -6.961 -22.247 1.00 86.81 417 ARG A N 1
ATOM 3054 C CA . ARG A 1 417 ? 4.395 -8.320 -22.808 1.00 86.81 417 ARG A CA 1
ATOM 3055 C C . ARG A 1 417 ? 4.337 -8.293 -24.333 1.00 86.81 417 ARG A C 1
ATOM 3057 O O . ARG A 1 417 ? 3.757 -7.389 -24.930 1.00 86.81 417 ARG A O 1
ATOM 3064 N N . ARG A 1 418 ? 4.917 -9.311 -24.968 1.00 88.44 418 ARG A N 1
ATOM 3065 C CA . ARG A 1 418 ? 4.714 -9.633 -26.388 1.00 88.44 418 ARG A CA 1
ATOM 3066 C C . ARG A 1 418 ? 4.072 -11.012 -26.506 1.00 88.44 418 ARG A C 1
ATOM 3068 O O . ARG A 1 418 ? 4.349 -11.860 -25.657 1.00 88.44 418 ARG A O 1
ATOM 3075 N N . TYR A 1 419 ? 3.257 -11.205 -27.538 1.00 85.75 419 TYR A N 1
ATOM 3076 C CA . TYR A 1 419 ? 2.503 -12.439 -27.785 1.00 85.75 419 TYR A CA 1
ATOM 3077 C C . TYR A 1 419 ? 2.943 -13.137 -29.066 1.00 85.75 419 TYR A C 1
ATOM 3079 O O . TYR A 1 419 ? 3.234 -12.427 -30.062 1.00 85.75 419 TYR A O 1
#

Radius of gyration: 32.93 Å; chains: 1; bounding box: 75×36×104 Å

pLDDT: mean 75.2, std 16.18, range [24.62, 97.5]

Sequence (419 aa):
MAGPVNTTSPLQGTFLLEDGEALVSAIKSGDWVAGGFAAFSAVMDTVAAVSDPLGSLIAAGLGWLMEHLQPLKGWLNDLTGDSGAVAGFAQTWTNVGTQLRRSAGDLATVLGDLDAADGAAVQAYLAFQRDVVAHLKGAASWADGLATGMQMASTIVQVVHDMVRDALAQLVGSLISYAAELVFSLGLATPLVIEQATTRVAAVATKFSKRIPDMVAAIRKLGDLVEKLKALFTRFGETADNALKGGKGAVEPPRVLTSADFQYMADGGYHSSLFGEPVLHFYDSADAKLGAEGRDVWAMPTGDAAQIHTSADAARQTGMAPMMLDAHVNGGDIYSVHFPVDPATLRRPTVADSGGWEHFYPDPTNPSPTYGHTAVNTGTGAFLVNPTRETLVTGGGPMPPGSVLTRLENGSWIVVRRY

Secondary structure (DSSP, 8-state):
-PPPPP---TTTTS-HHHHHHHHHHHHHT-GGGTTS---TT-------------S---SS-HHHHHHHHHHHHHHHHHH---HHHHHHHHHHHHHHHHHHHHHHHHHHHHHHTTTT--SHHHHHHHHHHHHHHHHHHHHHHHHHHHHHHHHHHHHHHHHHHHHHHHHHHHHHHHHHHHHHHHHHTTTTTHHHHHHHHHHHHHHHHHHHHTTHHHHHHHHHHHHHHHHHHHHHHHHHHHHHHHHHHTTSS-----PBPPHHHHHHHHHTTEEEEEEEGGGGGGTSSTT-BSSSTT-EEEEEEHHHHTT--SHHHHHHHTTS-HHHHHIIIII--EEEEEEE--GGG-B---TTTTTT---EE--TT---TT-EEEEEE-SSS-EEEEEEEEEEEE-SSBPPTT-EEEEEETTEEEEEEE-